Protein AF-0000000077140776 (afdb_homodimer)

Sequence (474 aa):
MSFLYLVRHGQADRLGKNYDQLTELGWKQASLLGEYFKQQRIEFDSVYTGTLNRQKQTAEAIIERFTTDRFCIPDPLENSAWDEFDSRMWLGIAAKIRNSNEHFAKLYESYKQAWEEGKEETRLYFQELIQLVLADWVNGVWDPVEPYTFAEYVEKVSMGPKKIPGDAKSTLVVSSSTPIAIMMGLSCKMDSKEFPIFMKSILNSSLSVFRRDGKGWEPVSWNATPHLQDPDWITIVMSFLYLVRHGQADRLGKNYDQLTELGWKQASLLGEYFKQQRIEFDSVYTGTLNRQKQTAEAIIERFTTDRFCIPDPLENSAWDEFDSRMWLGIAAKIRNSNEHFAKLYESYKQAWEEGKEETRLYFQELIQLVLADWVNGVWDPVEPYTFAEYVEKVSMGPKKIPGDAKSTLVVSSSTPIAIMMGLSCKMDSKEFPIFMKSILNSSLSVFRRDGKGWEPVSWNATPHLQDPDWITIV

Foldseek 3Di:
DAKEKEWEFFQADCLDPDRLAHDPLRLVLLLLVLVVCVVVVHAFPAEEEEPTNSLVSSVVSSCVNNPDPPGDHDDYDYANLQEDDDVQQLVVLLVVCLVVPVVSVVLVVVLVVCSVVVHPCNVVSVLVNVVVSVLCQQVCVPPPTPPHGLVVSLVSNVVVVVPPDPPTRYYYYYHHLQSLLSLQCVQVVHDSSCSVVRSSQAKHRFIWMWDDDPPHIHTDGHRHSPSCPDPVSIGRD/DAKEKEWEFFQADCLDPDRLAHDPLSLVLLLLVLVVCQVVVHAWPAEEEEPTNSQQSSVVSSCVNNPDPPGDHDDYYYANLQEDDDVQQLVQLLVVCLVVPVVSVVLVVVLVVCSVVVHPCNVVSVLVNSVVSVLCQQVCVPPPTPPHGLVVSLVSNVVVVVPPDPVTRYYYYYHHQQSQLSLQCVQVVHDSSCSVVRSSQAKHRFIWMWDDDPNHIHGDGPRHSPSCPDPVSIGRD

Solvent-accessible surface area (backbone atoms only — not comparable to full-atom values): 23353 Å² total; per-residue (Å²): 123,28,34,39,42,40,24,25,25,24,34,40,22,75,86,49,97,52,47,63,30,56,32,74,63,10,44,48,45,14,27,36,42,13,43,41,35,51,61,51,66,59,70,41,74,35,32,34,19,13,72,45,49,25,16,41,51,23,46,48,32,17,42,60,51,37,46,38,101,82,41,80,60,57,72,68,41,71,41,68,32,29,34,53,81,57,63,61,31,54,53,51,46,42,52,55,43,36,74,72,29,66,66,54,33,51,45,49,52,51,26,51,51,25,51,77,66,66,40,78,59,24,56,60,40,44,55,55,50,49,50,54,43,48,52,37,40,54,69,47,70,64,60,83,42,54,90,50,38,47,68,54,46,51,52,42,32,59,49,41,68,70,67,51,60,86,82,46,46,23,32,38,32,24,23,26,47,55,35,52,17,46,52,50,28,57,41,63,69,42,62,73,76,58,24,64,58,42,40,80,45,39,33,42,39,10,40,26,32,30,33,57,52,89,95,45,45,32,60,44,28,32,45,28,52,54,52,55,70,50,56,89,72,65,47,67,108,122,28,34,40,40,39,23,24,22,23,34,39,24,74,85,47,95,53,46,62,30,54,34,72,63,10,42,48,47,15,25,37,41,12,43,40,35,47,63,50,67,59,68,39,72,35,31,32,18,12,70,46,47,24,17,43,51,22,45,48,32,19,44,60,50,36,48,43,99,82,44,79,60,56,74,67,40,72,40,64,32,28,34,52,81,57,66,59,28,54,52,53,46,41,50,54,42,37,76,75,27,66,68,53,34,52,44,50,49,48,23,54,53,25,50,75,69,65,41,77,60,24,54,58,38,43,54,52,50,46,51,55,41,49,51,38,39,53,70,47,70,62,59,80,42,54,89,49,39,47,68,53,46,52,53,43,31,60,47,41,69,70,66,52,60,84,80,43,46,21,31,37,33,22,22,26,44,54,33,51,17,45,52,52,25,55,44,60,69,42,61,75,74,57,26,62,58,42,39,79,47,37,31,40,38,10,40,23,33,30,33,56,52,88,94,44,44,32,58,41,27,31,44,27,51,55,51,55,72,48,57,87,70,63,46,66,109

Structure (mmCIF, N/CA/C/O backbone):
data_AF-0000000077140776-model_v1
#
loop_
_entity.id
_entity.type
_entity.pdbx_description
1 polymer 'Histidine phosphatase family protein'
#
loop_
_atom_site.group_PDB
_atom_site.id
_atom_site.type_symbol
_atom_site.label_atom_id
_atom_site.label_alt_id
_atom_site.label_comp_id
_atom_site.label_asym_id
_atom_site.label_entity_id
_atom_site.label_seq_id
_atom_site.pdbx_PDB_ins_code
_atom_site.Cartn_x
_atom_site.Cartn_y
_atom_site.Cartn_z
_atom_site.occupancy
_atom_site.B_iso_or_equiv
_atom_site.auth_seq_id
_atom_site.auth_comp_id
_atom_site.auth_asym_id
_atom_site.auth_atom_id
_atom_site.pdbx_PDB_model_num
ATOM 1 N N . MET A 1 1 ? 21.641 -0.524 -3.436 1 73.94 1 MET A N 1
ATOM 2 C CA . MET A 1 1 ? 20.25 -0.167 -3.613 1 73.94 1 MET A CA 1
ATOM 3 C C . MET A 1 1 ? 19.812 0.865 -2.576 1 73.94 1 MET A C 1
ATOM 5 O O . MET A 1 1 ? 20.219 0.793 -1.415 1 73.94 1 MET A O 1
ATOM 9 N N . SER A 1 2 ? 19.406 2.078 -3.014 1 91.5 2 SER A N 1
ATOM 10 C CA . SER A 1 2 ? 19.062 3.219 -2.172 1 91.5 2 SER A CA 1
ATOM 11 C C . SER A 1 2 ? 17.562 3.264 -1.897 1 91.5 2 SER A C 1
ATOM 13 O O . SER A 1 2 ? 16.75 3.121 -2.814 1 91.5 2 SER A O 1
ATOM 15 N N . PHE A 1 3 ? 17.281 3.357 -0.6 1 96.19 3 PHE A N 1
ATOM 16 C CA . PHE A 1 3 ? 15.891 3.414 -0.184 1 96.19 3 PHE A CA 1
ATOM 17 C C . PHE A 1 3 ? 15.562 4.773 0.424 1 96.19 3 PHE A C 1
ATOM 19 O O . PHE A 1 3 ? 16.391 5.371 1.108 1 96.19 3 PHE A O 1
ATOM 26 N N . LEU A 1 4 ? 14.438 5.199 0.143 1 97.31 4 LEU A N 1
ATOM 27 C CA . LEU A 1 4 ? 13.859 6.398 0.741 1 97.31 4 LEU A CA 1
ATOM 28 C C . LEU A 1 4 ? 12.648 6.047 1.603 1 97.31 4 LEU A C 1
ATOM 30 O O . LEU A 1 4 ? 11.641 5.543 1.094 1 97.31 4 LEU A O 1
ATOM 34 N N . TYR A 1 5 ? 12.797 6.195 2.902 1 98.06 5 TYR A N 1
ATOM 35 C CA . TYR A 1 5 ? 11.719 6.027 3.873 1 98.06 5 TYR A CA 1
ATOM 36 C C . TYR A 1 5 ? 11.039 7.359 4.172 1 98.06 5 TYR A C 1
ATOM 38 O O . TYR A 1 5 ? 11.555 8.164 4.953 1 98.06 5 TYR A O 1
ATOM 46 N N . LEU A 1 6 ? 9.961 7.562 3.594 1 98.5 6 LEU A N 1
ATOM 47 C CA . LEU A 1 6 ? 9.211 8.812 3.682 1 98.5 6 LEU A CA 1
ATOM 48 C C . LEU A 1 6 ? 8.07 8.695 4.688 1 98.5 6 LEU A C 1
ATOM 50 O O . LEU A 1 6 ? 7.168 7.871 4.512 1 98.5 6 LEU A O 1
ATOM 54 N N . VAL A 1 7 ? 8.094 9.531 5.711 1 98.75 7 VAL A N 1
ATOM 55 C CA . VAL A 1 7 ? 7.18 9.461 6.844 1 98.75 7 VAL A CA 1
ATOM 56 C C . VAL A 1 7 ? 6.355 10.742 6.93 1 98.75 7 VAL A C 1
ATOM 58 O O . VAL A 1 7 ? 6.902 11.844 6.84 1 98.75 7 VAL A O 1
ATOM 61 N N . ARG A 1 8 ? 5.102 10.617 7.059 1 98.62 8 ARG A N 1
ATOM 62 C CA . ARG A 1 8 ? 4.316 11.789 7.434 1 98.62 8 ARG A CA 1
ATOM 63 C C . ARG A 1 8 ? 4.48 12.102 8.914 1 98.62 8 ARG A C 1
ATOM 65 O O . ARG A 1 8 ? 4.629 11.195 9.734 1 98.62 8 ARG A O 1
ATOM 72 N N . HIS A 1 9 ? 4.348 13.328 9.242 1 98.25 9 HIS A N 1
ATOM 73 C CA . HIS A 1 9 ? 4.445 13.703 10.648 1 98.25 9 HIS A CA 1
ATOM 74 C C . HIS A 1 9 ? 3.324 13.07 11.469 1 98.25 9 HIS A C 1
ATOM 76 O O . HIS A 1 9 ? 2.309 12.648 10.914 1 98.25 9 HIS A O 1
ATOM 82 N N . GLY A 1 10 ? 3.553 12.891 12.797 1 97.56 10 GLY A N 1
ATOM 83 C CA . GLY A 1 10 ? 2.523 12.422 13.711 1 97.56 10 GLY A CA 1
ATOM 84 C C . GLY A 1 10 ? 1.352 13.375 13.828 1 97.56 10 GLY A C 1
ATOM 85 O O . GLY A 1 10 ? 1.361 14.453 13.234 1 97.56 10 GLY A O 1
ATOM 86 N N . GLN A 1 11 ? 0.364 13.023 14.602 1 94.56 11 GLN A N 1
ATOM 87 C CA . GLN A 1 11 ? -0.813 13.859 14.789 1 94.56 11 GLN A CA 1
ATOM 88 C C . GLN A 1 11 ? -0.427 15.234 15.328 1 94.56 11 GLN A C 1
ATOM 90 O O . GLN A 1 11 ? 0.308 15.344 16.312 1 94.56 11 GLN A O 1
ATOM 95 N N . ALA A 1 12 ? -0.833 16.203 14.602 1 92 12 ALA A N 1
ATOM 96 C CA . ALA A 1 12 ? -0.579 17.594 14.984 1 92 12 ALA A CA 1
ATOM 97 C C . ALA A 1 12 ? -1.783 18.188 15.711 1 92 12 ALA A C 1
ATOM 99 O O . ALA A 1 12 ? -2.896 17.672 15.609 1 92 12 ALA A O 1
ATOM 100 N N . ASP A 1 13 ? -1.51 19.062 16.406 1 82 13 ASP A N 1
ATOM 101 C CA . ASP A 1 13 ? -2.518 19.719 17.234 1 82 13 ASP A CA 1
ATOM 102 C C . ASP A 1 13 ? -3.438 20.594 16.391 1 82 13 ASP A C 1
ATOM 104 O O . ASP A 1 13 ? -3.26 21.812 16.312 1 82 13 ASP A O 1
ATOM 108 N N . ARG A 1 14 ? -4.316 20.125 15.656 1 67.5 14 ARG A N 1
ATOM 109 C CA . ARG A 1 14 ? -5.215 20.844 14.766 1 67.5 14 ARG A CA 1
ATOM 110 C C . ARG A 1 14 ? -6.062 21.859 15.531 1 67.5 14 ARG A C 1
ATOM 112 O O . ARG A 1 14 ? -6.48 22.875 14.977 1 67.5 14 ARG A O 1
ATOM 119 N N . LEU A 1 15 ? -6.547 21.422 16.656 1 56.38 15 LEU A N 1
ATOM 120 C CA . LEU A 1 15 ? -7.48 22.234 17.422 1 56.38 15 LEU A CA 1
ATOM 121 C C . LEU A 1 15 ? -6.73 23.188 18.344 1 56.38 15 LEU A C 1
ATOM 123 O O . LEU A 1 15 ? -7.344 24.047 18.969 1 56.38 15 LEU A O 1
ATOM 127 N N . GLY A 1 16 ? -5.41 22.875 18.5 1 56.25 16 GLY A N 1
ATOM 128 C CA . GLY A 1 16 ? -4.711 23.656 19.5 1 56.25 16 GLY A CA 1
ATOM 129 C C . GLY A 1 16 ? -4.324 25.047 19.016 1 56.25 16 GLY A C 1
ATOM 130 O O . GLY A 1 16 ? -4.762 25.469 17.938 1 56.25 16 GLY A O 1
ATOM 131 N N . LYS A 1 17 ? -3.797 25.844 19.891 1 58.44 17 LYS A N 1
ATOM 132 C CA . LYS A 1 17 ? -3.352 27.219 19.656 1 58.44 17 LYS A CA 1
ATOM 133 C C . LYS A 1 17 ? -2.297 27.266 18.562 1 58.44 17 LYS A C 1
ATOM 135 O O . LYS A 1 17 ? -2.182 28.266 17.859 1 58.44 17 LYS A O 1
ATOM 140 N N . ASN A 1 18 ? -1.566 26.125 18.5 1 68.25 18 ASN A N 1
ATOM 141 C CA . ASN A 1 18 ? -0.517 26.062 17.5 1 68.25 18 ASN A CA 1
ATOM 142 C C . ASN A 1 18 ? -0.544 24.75 16.719 1 68.25 18 ASN A C 1
ATOM 144 O O . ASN A 1 18 ? -0.073 23.719 17.219 1 68.25 18 ASN A O 1
ATOM 148 N N . TYR A 1 19 ? -1.032 24.781 15.539 1 76.25 19 TYR A N 1
ATOM 149 C CA . TYR A 1 19 ? -1.27 23.609 14.703 1 76.25 19 TYR A CA 1
ATOM 150 C C . TYR A 1 19 ? 0.042 22.938 14.344 1 76.25 19 TYR A C 1
ATOM 152 O O . TYR A 1 19 ? 0.094 21.703 14.211 1 76.25 19 TYR A O 1
ATOM 160 N N . ASP A 1 20 ? 1.11 23.625 14.383 1 90.38 20 ASP A N 1
ATOM 161 C CA . ASP A 1 20 ? 2.373 23.062 13.914 1 90.38 20 ASP A CA 1
ATOM 162 C C . ASP A 1 20 ? 3.162 22.469 15.078 1 90.38 20 ASP A C 1
ATOM 164 O O . ASP A 1 20 ? 4.344 22.766 15.25 1 90.38 20 ASP A O 1
ATOM 168 N N . GLN A 1 21 ? 2.457 21.75 15.992 1 93.69 21 GLN A N 1
ATOM 169 C CA . GLN A 1 21 ? 3.016 20.969 17.094 1 93.69 21 GLN A CA 1
ATOM 170 C C . GLN A 1 21 ? 2.342 19.609 17.188 1 93.69 21 GLN A C 1
ATOM 172 O O . GLN A 1 21 ? 1.145 19.484 16.922 1 93.69 21 GLN A O 1
ATOM 177 N N . LEU A 1 22 ? 3.102 18.656 17.609 1 95.44 22 LEU A N 1
ATOM 178 C CA . LEU A 1 22 ? 2.523 17.328 17.797 1 95.44 22 LEU A CA 1
ATOM 179 C C . LEU A 1 22 ? 1.67 17.281 19.047 1 95.44 22 LEU A C 1
ATOM 181 O O . LEU A 1 22 ? 1.987 17.938 20.047 1 95.44 22 LEU A O 1
ATOM 185 N N . THR A 1 23 ? 0.645 16.594 19.031 1 93.81 23 THR A N 1
ATOM 186 C CA . THR A 1 23 ? -0.078 16.219 20.25 1 93.81 23 THR A CA 1
ATOM 187 C C . THR A 1 23 ? 0.662 15.102 20.984 1 93.81 23 THR A C 1
ATOM 189 O O . THR A 1 23 ? 1.67 14.586 20.5 1 93.81 23 THR A O 1
ATOM 192 N N . GLU A 1 24 ? 0.152 14.828 22.156 1 95.56 24 GLU A N 1
ATOM 193 C CA . GLU A 1 24 ? 0.741 13.719 22.891 1 95.56 24 GLU A CA 1
ATOM 194 C C . GLU A 1 24 ? 0.664 12.422 22.094 1 95.56 24 GLU A C 1
ATOM 196 O O . GLU A 1 24 ? 1.625 11.648 22.062 1 95.56 24 GLU A O 1
ATOM 201 N N . LEU A 1 25 ? -0.404 12.273 21.453 1 96.38 25 LEU A N 1
ATOM 202 C CA . LEU A 1 25 ? -0.555 11.086 20.609 1 96.38 25 LEU A CA 1
ATOM 203 C C . LEU A 1 25 ? 0.408 11.133 19.438 1 96.38 25 LEU A C 1
ATOM 205 O O . LEU A 1 25 ? 0.957 10.102 19.031 1 96.38 25 LEU A O 1
ATOM 209 N N . GLY A 1 26 ? 0.58 12.289 18.812 1 97.31 26 GLY A N 1
ATOM 210 C CA . GLY A 1 26 ? 1.539 12.445 17.734 1 97.31 26 GLY A CA 1
ATOM 211 C C . GLY A 1 26 ? 2.949 12.047 18.125 1 97.31 26 GLY A C 1
ATOM 212 O O . GLY A 1 26 ? 3.65 11.383 17.359 1 97.31 26 GLY A O 1
ATOM 213 N N . TRP A 1 27 ? 3.328 12.445 19.297 1 97.5 27 TRP A N 1
ATOM 214 C CA . TRP A 1 27 ? 4.641 12.07 19.812 1 97.5 27 TRP A CA 1
ATOM 215 C C . TRP A 1 27 ? 4.73 10.562 20.016 1 97.5 27 TRP A C 1
ATOM 217 O O . TRP A 1 27 ? 5.738 9.938 19.688 1 97.5 27 TRP A O 1
ATOM 227 N N . LYS A 1 28 ? 3.682 10.062 20.531 1 97.88 28 LYS A N 1
ATOM 228 C CA . LYS A 1 28 ? 3.637 8.625 20.75 1 97.88 28 LYS A CA 1
ATOM 229 C C . LYS A 1 28 ? 3.723 7.859 19.438 1 97.88 28 LYS A C 1
ATOM 231 O O . LYS A 1 28 ? 4.473 6.887 19.312 1 97.88 28 LYS A O 1
ATOM 236 N N . GLN A 1 29 ? 2.963 8.25 18.469 1 98.19 29 GLN A N 1
ATOM 237 C CA . GLN A 1 29 ? 3.008 7.645 17.141 1 98.19 29 GLN A CA 1
ATOM 238 C C . GLN A 1 29 ? 4.434 7.613 16.594 1 98.19 29 GLN A C 1
ATOM 240 O O . GLN A 1 29 ? 4.898 6.578 16.125 1 98.19 29 GLN A O 1
ATOM 245 N N . ALA A 1 30 ? 5.082 8.789 16.688 1 97.94 30 ALA A N 1
ATOM 246 C CA . ALA A 1 30 ? 6.438 8.93 16.156 1 97.94 30 ALA A CA 1
ATOM 247 C C . ALA A 1 30 ? 7.418 8.047 16.922 1 97.94 30 ALA A C 1
ATOM 249 O O . ALA A 1 30 ? 8.289 7.41 16.328 1 97.94 30 ALA A O 1
ATOM 250 N N . SER A 1 31 ? 7.289 8.031 18.188 1 97.12 31 SER A N 1
ATOM 251 C CA . SER A 1 31 ? 8.172 7.227 19.031 1 97.12 31 SER A CA 1
ATOM 252 C C . SER A 1 31 ? 8.023 5.742 18.703 1 97.12 31 SER A C 1
ATOM 254 O O . SER A 1 31 ? 9.023 5.02 18.609 1 97.12 31 SER A O 1
ATOM 256 N N . LEU A 1 32 ? 6.801 5.336 18.516 1 97.19 32 LEU A N 1
ATOM 257 C CA . LEU A 1 32 ? 6.547 3.943 18.172 1 97.19 32 LEU A CA 1
ATOM 258 C C . LEU A 1 32 ? 7.156 3.602 16.812 1 97.19 32 LEU A C 1
ATOM 260 O O . LEU A 1 32 ? 7.613 2.477 16.594 1 97.19 32 LEU A O 1
ATOM 264 N N . LEU A 1 33 ? 7.164 4.523 15.906 1 97.44 33 LEU A N 1
ATOM 265 C CA . LEU A 1 33 ? 7.781 4.285 14.602 1 97.44 33 LEU A CA 1
ATOM 266 C C . LEU A 1 33 ? 9.289 4.121 14.742 1 97.44 33 LEU A C 1
ATOM 268 O O . LEU A 1 33 ? 9.898 3.297 14.055 1 97.44 33 LEU A O 1
ATOM 272 N N . GLY A 1 34 ? 9.883 4.965 15.609 1 94.69 34 GLY A N 1
ATOM 273 C CA . GLY A 1 34 ? 11.289 4.77 15.898 1 94.69 34 GLY A CA 1
ATOM 274 C C . GLY A 1 34 ? 11.609 3.385 16.438 1 94.69 34 GLY A C 1
ATOM 275 O O . GLY A 1 34 ? 12.586 2.764 16.031 1 94.69 34 GLY A O 1
ATOM 276 N N . GLU A 1 35 ? 10.766 2.908 17.312 1 93.62 35 GLU A N 1
ATOM 277 C CA . GLU A 1 35 ? 10.93 1.565 17.859 1 93.62 35 GLU A CA 1
ATOM 278 C C . GLU A 1 35 ? 10.781 0.506 16.781 1 93.62 35 GLU A C 1
ATOM 280 O O . GLU A 1 35 ? 11.516 -0.485 16.766 1 93.62 35 GLU A O 1
ATOM 285 N N . TYR A 1 36 ? 9.859 0.76 15.945 1 95.19 36 TYR A N 1
ATOM 286 C CA . TYR A 1 36 ? 9.664 -0.16 14.828 1 95.19 36 TYR A CA 1
ATOM 287 C C . TYR A 1 36 ? 10.922 -0.247 13.969 1 95.19 36 TYR A C 1
ATOM 289 O O . TYR A 1 36 ? 11.359 -1.342 13.609 1 95.19 36 TYR A O 1
ATOM 297 N N . PHE A 1 37 ? 11.508 0.874 13.562 1 94.19 37 PHE A N 1
ATOM 298 C CA . PHE A 1 37 ? 12.719 0.88 12.75 1 94.19 37 PHE A CA 1
ATOM 299 C C . PHE A 1 37 ? 13.836 0.103 13.438 1 94.19 37 PHE A C 1
ATOM 301 O O . PHE A 1 37 ? 14.57 -0.646 12.789 1 94.19 37 PHE A O 1
ATOM 308 N N . LYS A 1 38 ? 13.922 0.31 14.711 1 90.38 38 LYS A N 1
ATOM 309 C CA . LYS A 1 38 ? 14.93 -0.412 15.477 1 90.38 38 LYS A CA 1
ATOM 310 C C . LYS A 1 38 ? 14.68 -1.917 15.438 1 90.38 38 LYS A C 1
ATOM 312 O O . LYS A 1 38 ? 15.594 -2.697 15.164 1 90.38 38 LYS A O 1
ATOM 317 N N . GLN A 1 39 ? 13.469 -2.229 15.688 1 90.56 39 GLN A N 1
ATOM 318 C CA . GLN A 1 39 ? 13.102 -3.643 15.711 1 90.56 39 GLN A CA 1
ATOM 319 C C . GLN A 1 39 ? 13.336 -4.289 14.344 1 90.56 39 GLN A C 1
ATOM 321 O O . GLN A 1 39 ? 13.719 -5.457 14.266 1 90.56 39 GLN A O 1
ATOM 326 N N . GLN A 1 40 ? 13.062 -3.557 13.336 1 92.38 40 GLN A N 1
ATOM 327 C CA . GLN A 1 40 ? 13.227 -4.062 11.977 1 92.38 40 GLN A CA 1
ATOM 328 C C . GLN A 1 40 ? 14.688 -3.984 11.531 1 92.38 40 GLN A C 1
ATOM 330 O O . GLN A 1 40 ? 15.023 -4.379 10.414 1 92.38 40 GLN A O 1
ATOM 335 N N . ARG A 1 41 ? 15.523 -3.43 12.352 1 90.56 41 ARG A N 1
ATOM 336 C CA . ARG A 1 41 ? 16.953 -3.293 12.094 1 90.56 41 ARG A CA 1
ATOM 337 C C . ARG A 1 41 ? 17.219 -2.406 10.883 1 90.56 41 ARG A C 1
ATOM 339 O O . ARG A 1 41 ? 18.094 -2.701 10.062 1 90.56 41 ARG A O 1
ATOM 346 N N . ILE A 1 42 ? 16.422 -1.422 10.719 1 90.88 42 ILE A N 1
ATOM 347 C CA . ILE A 1 42 ? 16.594 -0.445 9.648 1 90.88 42 ILE A CA 1
ATOM 348 C C . ILE A 1 42 ? 17.516 0.677 10.125 1 90.88 42 ILE A C 1
ATOM 350 O O . ILE A 1 42 ? 17.312 1.245 11.203 1 90.88 42 ILE A O 1
ATOM 354 N N . GLU A 1 43 ? 18.531 0.907 9.32 1 89.12 43 GLU A N 1
ATOM 355 C CA . GLU A 1 43 ? 19.469 1.995 9.594 1 89.12 43 GLU A CA 1
ATOM 356 C C . GLU A 1 43 ? 19.359 3.09 8.539 1 89.12 43 GLU A C 1
ATOM 358 O O . GLU A 1 43 ? 19.016 2.82 7.387 1 89.12 43 GLU A O 1
ATOM 363 N N . PHE A 1 44 ? 19.672 4.242 8.938 1 92.31 44 PHE A N 1
ATOM 364 C CA . PHE A 1 44 ? 19.594 5.383 8.031 1 92.31 44 PHE A CA 1
ATOM 365 C C . PHE A 1 44 ? 20.938 6.09 7.934 1 92.31 44 PHE A C 1
ATOM 367 O O . PHE A 1 44 ? 21.578 6.352 8.953 1 92.31 44 PHE A O 1
ATOM 374 N N . ASP A 1 45 ? 21.359 6.387 6.789 1 90.25 45 ASP A N 1
ATOM 375 C CA . ASP A 1 45 ? 22.609 7.105 6.574 1 90.25 45 ASP A CA 1
ATOM 376 C C . ASP A 1 45 ? 22.344 8.586 6.316 1 90.25 45 ASP A C 1
ATOM 378 O O . ASP A 1 45 ? 23.281 9.398 6.328 1 90.25 45 ASP A O 1
ATOM 382 N N . SER A 1 46 ? 21.156 8.859 6.086 1 92.69 46 SER A N 1
ATOM 383 C CA . SER A 1 46 ? 20.766 10.258 5.945 1 92.69 46 SER A CA 1
ATOM 384 C C . SER A 1 46 ? 19.328 10.477 6.422 1 92.69 46 SER A C 1
ATOM 386 O O . SER A 1 46 ? 18.469 9.602 6.258 1 92.69 46 SER A O 1
ATOM 388 N N . VAL A 1 47 ? 19.172 11.609 7.012 1 95.75 47 VAL A N 1
ATOM 389 C CA . VAL A 1 47 ? 17.859 11.969 7.543 1 95.75 47 VAL A CA 1
ATOM 390 C C . VAL A 1 47 ? 17.516 13.406 7.145 1 95.75 47 VAL A C 1
ATOM 392 O O . VAL A 1 47 ? 18.344 14.312 7.273 1 95.75 47 VAL A O 1
ATOM 395 N N . TYR A 1 48 ? 16.344 13.562 6.656 1 97.94 48 TYR A N 1
ATOM 396 C CA . TYR A 1 48 ? 15.828 14.883 6.316 1 97.94 48 TYR A CA 1
ATOM 397 C C . TYR A 1 48 ? 14.461 15.117 6.945 1 97.94 48 TYR A C 1
ATOM 399 O O . TYR A 1 48 ? 13.711 14.172 7.18 1 97.94 48 TYR A O 1
ATOM 407 N N . THR A 1 49 ? 14.156 16.359 7.219 1 98 49 THR A N 1
ATOM 408 C CA . THR A 1 49 ? 12.828 16.828 7.602 1 98 49 THR A CA 1
ATOM 409 C C . THR A 1 49 ? 12.438 18.047 6.793 1 98 49 THR A C 1
ATOM 411 O O . THR A 1 49 ? 13.297 18.766 6.266 1 98 49 THR A O 1
ATOM 414 N N . GLY A 1 50 ? 11.203 18.203 6.66 1 98.19 50 GLY A N 1
ATOM 415 C CA . GLY A 1 50 ? 10.789 19.562 6.32 1 98.19 50 GLY A CA 1
ATOM 416 C C . GLY A 1 50 ? 11.117 20.578 7.395 1 98.19 50 GLY A C 1
ATOM 417 O O . GLY A 1 50 ? 11.797 20.25 8.367 1 98.19 50 GLY A O 1
ATOM 418 N N . THR A 1 51 ? 10.609 21.812 7.168 1 98 51 THR A N 1
ATOM 419 C CA . THR A 1 51 ? 10.969 22.906 8.062 1 98 51 THR A CA 1
ATOM 420 C C . THR A 1 51 ? 9.875 23.125 9.102 1 98 51 THR A C 1
ATOM 422 O O . THR A 1 51 ? 10.047 23.938 10.023 1 98 51 THR A O 1
ATOM 425 N N . LEU A 1 52 ? 8.883 22.422 9.07 1 96.25 52 LEU A N 1
ATOM 426 C CA . LEU A 1 52 ? 7.781 22.609 10.008 1 96.25 52 LEU A CA 1
ATOM 427 C C . LEU A 1 52 ? 8.07 21.922 11.336 1 96.25 52 LEU A C 1
ATOM 429 O O . LEU A 1 52 ? 8.68 20.859 11.359 1 96.25 52 LEU A O 1
ATOM 433 N N . ASN A 1 53 ? 7.555 22.5 12.328 1 96.62 53 ASN A N 1
ATOM 434 C CA . ASN A 1 53 ? 7.832 21.969 13.656 1 96.62 53 ASN A CA 1
ATOM 435 C C . ASN A 1 53 ? 7.266 20.562 13.836 1 96.62 53 ASN A C 1
ATOM 437 O O . ASN A 1 53 ? 7.91 19.703 14.438 1 96.62 53 ASN A O 1
ATOM 441 N N . ARG A 1 54 ? 6.066 20.359 13.375 1 96.56 54 ARG A N 1
ATOM 442 C CA . ARG A 1 54 ? 5.449 19.031 13.5 1 96.56 54 ARG A CA 1
ATOM 443 C C . ARG A 1 54 ? 6.289 17.969 12.812 1 96.56 54 ARG A C 1
ATOM 445 O O . ARG A 1 54 ? 6.332 16.828 13.266 1 96.56 54 ARG A O 1
ATOM 452 N N . GLN A 1 55 ? 6.965 18.281 11.766 1 98.12 55 GLN A N 1
ATOM 453 C CA . GLN A 1 55 ? 7.859 17.359 11.078 1 98.12 55 GLN A CA 1
ATOM 454 C C . GLN A 1 55 ? 9.141 17.141 11.875 1 98.12 55 GLN A C 1
ATOM 456 O O . GLN A 1 55 ? 9.578 16 12.055 1 98.12 55 GLN A O 1
ATOM 461 N N . LYS A 1 56 ? 9.68 18.234 12.383 1 98.19 56 LYS A N 1
ATOM 462 C CA . LYS A 1 56 ? 10.914 18.141 13.164 1 98.19 56 LYS A CA 1
ATOM 463 C C . LYS A 1 56 ? 10.688 17.375 14.461 1 98.19 56 LYS A C 1
ATOM 465 O O . LYS A 1 56 ? 11.523 16.562 14.859 1 98.19 56 LYS A O 1
ATOM 470 N N . GLN A 1 57 ? 9.664 17.672 15.078 1 98 57 GLN A N 1
ATOM 471 C CA . GLN A 1 57 ? 9.328 16.969 16.312 1 98 57 GLN A CA 1
ATOM 472 C C . GLN A 1 57 ? 9.125 15.484 16.078 1 98 57 GLN A C 1
ATOM 474 O O . GLN A 1 57 ? 9.516 14.656 16.906 1 98 57 GLN A O 1
ATOM 479 N N . THR A 1 58 ? 8.516 15.172 14.961 1 98.25 58 THR A N 1
ATOM 480 C CA . THR A 1 58 ? 8.352 13.773 14.594 1 98.25 58 THR A CA 1
ATOM 481 C C . THR A 1 58 ? 9.703 13.086 14.422 1 98.25 58 THR A C 1
ATOM 483 O O . THR A 1 58 ? 9.914 11.984 14.922 1 98.25 58 THR A O 1
ATOM 486 N N . ALA A 1 59 ? 10.555 13.781 13.695 1 97.44 59 ALA A N 1
ATOM 487 C CA . ALA A 1 59 ? 11.898 13.227 13.508 1 97.44 59 ALA A CA 1
ATOM 488 C C . ALA A 1 59 ? 12.609 13.062 14.852 1 97.44 59 ALA A C 1
ATOM 490 O O . ALA A 1 59 ? 13.273 12.047 15.078 1 97.44 59 ALA A O 1
ATOM 491 N N . GLU A 1 60 ? 12.438 14.086 15.688 1 96.19 60 GLU A N 1
ATOM 492 C CA . GLU A 1 60 ? 13.062 14.031 17.016 1 96.19 60 GLU A CA 1
ATOM 493 C C . GLU A 1 60 ? 12.586 12.812 17.797 1 96.19 60 GLU A C 1
ATOM 495 O O . GLU A 1 60 ? 13.406 12.086 18.359 1 96.19 60 GLU A O 1
ATOM 500 N N . ALA A 1 61 ? 11.305 12.594 17.828 1 96.12 61 ALA A N 1
ATOM 501 C CA . ALA A 1 61 ? 10.727 11.477 18.562 1 96.12 61 ALA A CA 1
ATOM 502 C C . ALA A 1 61 ? 11.195 10.141 17.984 1 96.12 61 ALA A C 1
ATOM 504 O O . ALA A 1 61 ? 11.5 9.211 18.734 1 96.12 61 ALA A O 1
ATOM 505 N N . ILE A 1 62 ? 11.219 9.992 16.688 1 95.88 62 ILE A N 1
ATOM 506 C CA . ILE A 1 62 ? 11.695 8.781 16.031 1 95.88 62 ILE A CA 1
ATOM 507 C C . ILE A 1 62 ? 13.148 8.516 16.422 1 95.88 62 ILE A C 1
ATOM 509 O O . ILE A 1 62 ? 13.492 7.398 16.812 1 95.88 62 ILE A O 1
ATOM 513 N N . ILE A 1 63 ? 14.016 9.594 16.266 1 93.19 63 ILE A N 1
ATOM 514 C CA . ILE A 1 63 ? 15.453 9.461 16.469 1 93.19 63 ILE A CA 1
ATOM 515 C C . ILE A 1 63 ? 15.734 9.125 17.938 1 93.19 63 ILE A C 1
ATOM 517 O O . ILE A 1 63 ? 16.609 8.32 18.25 1 93.19 63 ILE A O 1
ATOM 521 N N . GLU A 1 64 ? 15.008 9.773 18.797 1 90.44 64 GLU A N 1
ATOM 522 C CA . GLU A 1 64 ? 15.203 9.539 20.234 1 90.44 64 GLU A CA 1
ATOM 523 C C . GLU A 1 64 ? 15.008 8.07 20.578 1 90.44 64 GLU A C 1
ATOM 525 O O . GLU A 1 64 ? 15.742 7.52 21.406 1 90.44 64 GLU A O 1
ATOM 530 N N . ARG A 1 65 ? 14.094 7.562 20.016 1 84.44 65 ARG A N 1
ATOM 531 C CA . ARG A 1 65 ? 13.812 6.164 20.312 1 84.44 65 ARG A CA 1
ATOM 532 C C . ARG A 1 65 ? 14.758 5.238 19.562 1 84.44 65 ARG A C 1
ATOM 534 O O . ARG A 1 65 ? 15.039 4.125 20 1 84.44 65 ARG A O 1
ATOM 541 N N . PHE A 1 66 ? 15.086 5.793 18.438 1 75.19 66 PHE A N 1
ATOM 542 C CA . PHE A 1 66 ? 15.977 5.02 17.578 1 75.19 66 PHE A CA 1
ATOM 543 C C . PHE A 1 66 ? 17.375 4.945 18.172 1 75.19 66 PHE A C 1
ATOM 545 O O . PHE A 1 66 ? 18.031 3.902 18.109 1 75.19 66 PHE A O 1
ATOM 552 N N . THR A 1 67 ? 17.875 6.273 18.453 1 67.94 67 THR A N 1
ATOM 553 C CA . THR A 1 67 ? 19.281 6.418 18.844 1 67.94 67 THR A CA 1
ATOM 554 C C . THR A 1 67 ? 19.531 5.695 20.172 1 67.94 67 THR A C 1
ATOM 556 O O . THR A 1 67 ? 18.859 5.957 21.172 1 67.94 67 THR A O 1
ATOM 559 N N . THR A 1 68 ? 19.297 4.52 20.125 1 60.59 68 THR A N 1
ATOM 560 C CA . THR A 1 68 ? 19.922 3.865 21.266 1 60.59 68 THR A CA 1
ATOM 561 C C . THR A 1 68 ? 21.406 3.639 21 1 60.59 68 THR A C 1
ATOM 563 O O . THR A 1 68 ? 21.891 3.84 19.875 1 60.59 68 THR A O 1
ATOM 566 N N . ASP A 1 69 ? 22.094 3.104 22.047 1 54.72 69 ASP A N 1
ATOM 567 C CA . ASP A 1 69 ? 23.531 2.941 22.141 1 54.72 69 ASP A CA 1
ATOM 568 C C . ASP A 1 69 ? 24.109 2.383 20.844 1 54.72 69 ASP A C 1
ATOM 570 O O . ASP A 1 69 ? 25.281 2.625 20.531 1 54.72 69 ASP A O 1
ATOM 574 N N . ARG A 1 70 ? 23.297 1.731 20.062 1 55.81 70 ARG A N 1
ATOM 575 C CA . ARG A 1 70 ? 24 0.984 19.031 1 55.81 70 ARG A CA 1
ATOM 576 C C . ARG A 1 70 ? 23.812 1.628 17.656 1 55.81 70 ARG A C 1
ATOM 578 O O . ARG A 1 70 ? 24.547 1.323 16.719 1 55.81 70 ARG A O 1
ATOM 585 N N . PHE A 1 71 ? 22.875 2.377 17.484 1 63.91 71 PHE A N 1
ATOM 586 C CA . PHE A 1 71 ? 22.656 2.861 16.125 1 63.91 71 PHE A CA 1
ATOM 587 C C . PHE A 1 71 ? 22.688 4.383 16.078 1 63.91 71 PHE A C 1
ATOM 589 O O . PHE A 1 71 ? 22.062 5.051 16.922 1 63.91 71 PHE A O 1
ATOM 596 N N . CYS A 1 72 ? 23.781 4.766 15.391 1 71.44 72 CYS A N 1
ATOM 597 C CA . CYS A 1 72 ? 23.891 6.203 15.18 1 71.44 72 CYS A CA 1
ATOM 598 C C . CYS A 1 72 ? 23.031 6.648 14 1 71.44 72 CYS A C 1
ATOM 600 O O . CYS A 1 72 ? 23 5.973 12.969 1 71.44 72 CYS A O 1
ATOM 602 N N . ILE A 1 73 ? 22.141 7.461 14.227 1 81.12 73 ILE A N 1
ATOM 603 C CA . ILE A 1 73 ? 21.344 8.094 13.18 1 81.12 73 ILE A CA 1
ATOM 604 C C . ILE A 1 73 ? 21.781 9.547 13.016 1 81.12 73 ILE A C 1
ATOM 606 O O . ILE A 1 73 ? 21.953 10.266 14 1 81.12 73 ILE A O 1
ATOM 610 N N . PRO A 1 74 ? 22.172 9.906 11.789 1 87.31 74 PRO A N 1
ATOM 611 C CA . PRO A 1 74 ? 22.609 11.289 11.578 1 87.31 74 PRO A CA 1
ATOM 612 C C . PRO A 1 74 ? 21.547 12.312 11.992 1 87.31 74 PRO A C 1
ATOM 614 O O . PRO A 1 74 ? 20.359 11.984 12.07 1 87.31 74 PRO A O 1
ATOM 617 N N . ASP A 1 75 ? 22.062 13.461 12.164 1 91.5 75 ASP A N 1
ATOM 618 C CA . ASP A 1 75 ? 21.156 14.562 12.461 1 91.5 75 ASP A CA 1
ATOM 619 C C . ASP A 1 75 ? 20.328 14.93 11.234 1 91.5 75 ASP A C 1
ATOM 621 O O . ASP A 1 75 ? 20.844 14.961 10.109 1 91.5 75 ASP A O 1
ATOM 625 N N . PRO A 1 76 ? 19.125 15.18 11.578 1 95.38 76 PRO A N 1
ATOM 626 C CA . PRO A 1 76 ? 18.266 15.547 10.453 1 95.38 76 PRO A CA 1
ATOM 627 C C . PRO A 1 76 ? 18.656 16.875 9.812 1 95.38 76 PRO A C 1
ATOM 629 O O . PRO A 1 76 ? 19.016 17.812 10.508 1 95.38 76 PRO A O 1
ATOM 632 N N . LEU A 1 77 ? 18.672 16.922 8.523 1 96.94 77 LEU A N 1
ATOM 633 C CA . LEU A 1 77 ? 18.844 18.156 7.746 1 96.94 77 LEU A CA 1
ATOM 634 C C . LEU A 1 77 ? 17.484 18.656 7.238 1 96.94 77 LEU A C 1
ATOM 636 O O . LEU A 1 77 ? 16.688 17.891 6.703 1 96.94 77 LEU A O 1
ATOM 640 N N . GLU A 1 78 ? 17.312 19.812 7.43 1 97.81 78 GLU A N 1
ATOM 641 C CA . GLU A 1 78 ? 16.062 20.406 6.973 1 97.81 78 GLU A CA 1
ATOM 642 C C . GLU A 1 78 ? 16.078 20.641 5.465 1 97.81 78 GLU A C 1
ATOM 644 O O . GLU A 1 78 ? 17.094 21.062 4.91 1 97.81 78 GLU A O 1
ATOM 649 N N . ASN A 1 79 ? 15.141 20.438 4.828 1 98.12 79 ASN A N 1
ATOM 650 C CA . ASN A 1 79 ? 14.891 20.688 3.408 1 98.12 79 ASN A CA 1
ATOM 651 C C . ASN A 1 79 ? 13.445 21.078 3.148 1 98.12 79 ASN A C 1
ATOM 653 O O . ASN A 1 79 ? 12.539 20.25 3.256 1 98.12 79 ASN A O 1
ATOM 657 N N . SER A 1 80 ? 13.141 22.312 2.707 1 97.56 80 SER A N 1
ATOM 658 C CA . SER A 1 80 ? 11.805 22.891 2.586 1 97.56 80 SER A CA 1
ATOM 659 C C . SER A 1 80 ? 11.016 22.234 1.459 1 97.56 80 SER A C 1
ATOM 661 O O . SER A 1 80 ? 9.797 22.406 1.36 1 97.56 80 SER A O 1
ATOM 663 N N . ALA A 1 81 ? 11.695 21.516 0.689 1 98 81 ALA A N 1
ATOM 664 C CA . ALA A 1 81 ? 11.016 20.781 -0.378 1 98 81 ALA A CA 1
ATOM 665 C C . ALA A 1 81 ? 10.031 19.766 0.194 1 98 81 ALA A C 1
ATOM 667 O O . ALA A 1 81 ? 9.102 19.344 -0.497 1 98 81 ALA A O 1
ATOM 668 N N . TRP A 1 82 ? 10.18 19.391 1.413 1 98.31 82 TRP A N 1
ATOM 669 C CA . TRP A 1 82 ? 9.367 18.359 2.049 1 98.31 82 TRP A CA 1
ATOM 670 C C . TRP A 1 82 ? 8.273 18.984 2.904 1 98.31 82 TRP A C 1
ATOM 672 O O . TRP A 1 82 ? 7.559 18.266 3.621 1 98.31 82 TRP A O 1
ATOM 682 N N . ASP A 1 83 ? 8.078 20.297 2.838 1 97.56 83 ASP A N 1
ATOM 683 C CA . ASP A 1 83 ? 7.047 20.984 3.604 1 97.56 83 ASP A CA 1
ATOM 684 C C . ASP A 1 83 ? 5.672 20.781 2.979 1 97.56 83 ASP A C 1
ATOM 686 O O . ASP A 1 83 ? 5.551 20.656 1.757 1 97.56 83 ASP A O 1
ATOM 690 N N . GLU A 1 84 ? 4.703 20.688 3.756 1 95.25 84 GLU A N 1
ATOM 691 C CA . GLU A 1 84 ? 3.328 20.859 3.293 1 95.25 84 GLU A CA 1
ATOM 692 C C . GLU A 1 84 ? 3.15 22.188 2.568 1 95.25 84 GLU A C 1
ATOM 694 O O . GLU A 1 84 ? 3.926 23.125 2.781 1 95.25 84 GLU A O 1
ATOM 699 N N . PHE A 1 85 ? 2.164 22.266 1.753 1 93.25 85 PHE A N 1
ATOM 700 C CA . PHE A 1 85 ? 1.913 23.531 1.072 1 93.25 85 PHE A CA 1
ATOM 701 C C . PHE A 1 85 ? 1.641 24.656 2.078 1 93.25 85 PHE A C 1
ATOM 703 O O . PHE A 1 85 ? 1.216 24.391 3.205 1 93.25 85 PHE A O 1
ATOM 710 N N . ASP A 1 86 ? 1.896 25.734 1.662 1 91.75 86 ASP A N 1
ATOM 711 C CA . ASP A 1 86 ? 1.76 26.938 2.471 1 91.75 86 ASP A CA 1
ATOM 712 C C . ASP A 1 86 ? 0.29 27.281 2.709 1 91.75 86 ASP A C 1
ATOM 714 O O . ASP A 1 86 ? -0.528 27.188 1.791 1 91.75 86 ASP A O 1
ATOM 718 N N . SER A 1 87 ? 0.029 27.594 3.916 1 88.31 87 SER A N 1
ATOM 719 C CA . SER A 1 87 ? -1.334 27.953 4.289 1 88.31 87 SER A CA 1
ATOM 720 C C . SER A 1 87 ? -1.842 29.125 3.453 1 88.31 87 SER A C 1
ATOM 722 O O . SER A 1 87 ? -3.047 29.266 3.244 1 88.31 87 SER A O 1
ATOM 724 N N . ARG A 1 88 ? -0.917 30.062 3.115 1 90.31 88 ARG A N 1
ATOM 725 C CA . ARG A 1 88 ? -1.333 31.203 2.305 1 90.31 88 ARG A CA 1
ATOM 726 C C . ARG A 1 88 ? -1.986 30.734 1.006 1 90.31 88 ARG A C 1
ATOM 728 O O . ARG A 1 88 ? -2.938 31.359 0.528 1 90.31 88 ARG A O 1
ATOM 735 N N . MET A 1 89 ? -1.378 29.688 0.513 1 90.5 89 MET A N 1
ATOM 736 C CA . MET A 1 89 ? -1.975 29.141 -0.703 1 90.5 89 MET A CA 1
ATOM 737 C C . MET A 1 89 ? -3.396 28.656 -0.44 1 90.5 89 MET A C 1
ATOM 739 O O . MET A 1 89 ? -4.324 29.016 -1.169 1 90.5 89 MET A O 1
ATOM 743 N N . TRP A 1 90 ? -3.58 27.844 0.523 1 88.56 90 TRP A N 1
ATOM 744 C CA . TRP A 1 90 ? -4.891 27.328 0.899 1 88.56 90 TRP A CA 1
ATOM 745 C C . TRP A 1 90 ? -5.879 28.469 1.139 1 88.56 90 TRP A C 1
ATOM 747 O O . TRP A 1 90 ? -6.996 28.438 0.62 1 88.56 90 TRP A O 1
ATOM 757 N N . LEU A 1 91 ? -5.5 29.375 1.916 1 90.06 91 LEU A N 1
ATOM 758 C CA . LEU A 1 91 ? -6.367 30.5 2.264 1 90.06 91 LEU A CA 1
ATOM 759 C C . LEU A 1 91 ? -6.73 31.297 1.025 1 90.06 91 LEU A C 1
ATOM 761 O O . LEU A 1 91 ? -7.867 31.766 0.892 1 90.06 91 LEU A O 1
ATOM 765 N N . GLY A 1 92 ? -5.703 31.547 0.222 1 92.44 92 GLY A N 1
ATOM 766 C CA . GLY A 1 92 ? -5.961 32.312 -0.989 1 92.44 92 GLY A CA 1
ATOM 767 C C . GLY A 1 92 ? -6.973 31.641 -1.907 1 92.44 92 GLY A C 1
ATOM 768 O O . GLY A 1 92 ? -7.902 32.281 -2.389 1 92.44 92 GLY A O 1
ATOM 769 N N . ILE A 1 93 ? -6.844 30.438 -2.055 1 93.94 93 ILE A N 1
ATOM 770 C CA . ILE A 1 93 ? -7.75 29.719 -2.936 1 93.94 93 ILE A CA 1
ATOM 771 C C . ILE A 1 93 ? -9.125 29.594 -2.279 1 93.94 93 ILE A C 1
ATOM 773 O O . ILE A 1 93 ? -10.148 29.781 -2.938 1 93.94 93 ILE A O 1
ATOM 777 N N . ALA A 1 94 ? -9.102 29.266 -1.051 1 93.81 94 ALA A N 1
ATOM 778 C CA . ALA A 1 94 ? -10.367 29.203 -0.325 1 93.81 94 ALA A CA 1
ATOM 779 C C . ALA A 1 94 ? -11.148 30.5 -0.455 1 93.81 94 ALA A C 1
ATOM 781 O O . ALA A 1 94 ? -12.375 30.484 -0.612 1 93.81 94 ALA A O 1
ATOM 782 N N . ALA A 1 95 ? -10.484 31.578 -0.355 1 93.62 95 ALA A N 1
ATOM 783 C CA . ALA A 1 95 ? -11.141 32.875 -0.473 1 93.62 95 ALA A CA 1
ATOM 784 C C . ALA A 1 95 ? -11.773 33.031 -1.85 1 93.62 95 ALA A C 1
ATOM 786 O O . ALA A 1 95 ? -12.891 33.562 -1.968 1 93.62 95 ALA A O 1
ATOM 787 N N . LYS A 1 96 ? -11.023 32.688 -2.76 1 93.44 96 LYS A N 1
ATOM 788 C CA . LYS A 1 96 ? -11.539 32.844 -4.117 1 93.44 96 LYS A CA 1
ATOM 789 C C . LYS A 1 96 ? -12.758 31.938 -4.332 1 93.44 96 LYS A C 1
ATOM 791 O O . LYS A 1 96 ? -13.758 32.375 -4.902 1 93.44 96 LYS A O 1
ATOM 796 N N . ILE A 1 97 ? -12.648 30.719 -3.828 1 93.56 97 ILE A N 1
ATOM 797 C CA . ILE A 1 97 ? -13.758 29.781 -3.961 1 93.56 97 ILE A CA 1
ATOM 798 C C . ILE A 1 97 ? -14.969 30.312 -3.189 1 93.56 97 ILE A C 1
ATOM 800 O O . ILE A 1 97 ? -16.094 30.25 -3.676 1 93.56 97 ILE A O 1
ATOM 804 N N . ARG A 1 98 ? -14.664 30.703 -2.064 1 93.44 98 ARG A N 1
ATOM 805 C CA . ARG A 1 98 ? -15.734 31.203 -1.208 1 93.44 98 ARG A CA 1
ATOM 806 C C . ARG A 1 98 ? -16.531 32.312 -1.913 1 93.44 98 ARG A C 1
ATOM 808 O O . ARG A 1 98 ? -17.75 32.406 -1.739 1 93.44 98 ARG A O 1
ATOM 815 N N . ASN A 1 99 ? -15.906 33.125 -2.625 1 91.94 99 ASN A N 1
ATOM 816 C CA . ASN A 1 99 ? -16.547 34.219 -3.311 1 91.94 99 ASN A CA 1
ATOM 817 C C . ASN A 1 99 ? -17.328 33.75 -4.535 1 91.94 99 ASN A C 1
ATOM 819 O O . ASN A 1 99 ? -18.234 34.438 -5.004 1 91.94 99 ASN A O 1
ATOM 823 N N . SER A 1 100 ? -16.984 32.719 -4.977 1 89.62 100 SER A N 1
ATOM 824 C CA . SER A 1 100 ? -17.562 32.344 -6.254 1 89.62 100 SER A CA 1
ATOM 825 C C . SER A 1 100 ? -18.484 31.125 -6.102 1 89.62 100 SER A C 1
ATOM 827 O O . SER A 1 100 ? -19.25 30.812 -7.008 1 89.62 100 SER A O 1
ATOM 829 N N . ASN A 1 101 ? -18.344 30.484 -4.953 1 90.19 101 ASN A N 1
ATOM 830 C CA . ASN A 1 101 ? -19.109 29.25 -4.719 1 90.19 101 ASN A CA 1
ATOM 831 C C . ASN A 1 101 ? -19.875 29.312 -3.404 1 90.19 101 ASN A C 1
ATOM 833 O O . ASN A 1 101 ? -19.297 29.188 -2.326 1 90.19 101 ASN A O 1
ATOM 837 N N . GLU A 1 102 ? -21.141 29.344 -3.625 1 86.81 102 GLU A N 1
ATOM 838 C CA . GLU A 1 102 ? -22 29.531 -2.455 1 86.81 102 GLU A CA 1
ATOM 839 C C . GLU A 1 102 ? -21.938 28.312 -1.534 1 86.81 102 GLU A C 1
ATOM 841 O O . GLU A 1 102 ? -21.969 28.453 -0.31 1 86.81 102 GLU A O 1
ATOM 846 N N . HIS A 1 103 ? -21.938 27.359 -2.24 1 93.94 103 HIS A N 1
ATOM 847 C CA . HIS A 1 103 ? -21.891 26.156 -1.41 1 93.94 103 HIS A CA 1
ATOM 848 C C . HIS A 1 103 ? -20.594 26.109 -0.601 1 93.94 103 HIS A C 1
ATOM 850 O O . HIS A 1 103 ? -20.625 25.812 0.597 1 93.94 103 HIS A O 1
ATOM 856 N N . PHE A 1 104 ? -19.516 26.281 -1.119 1 91.62 104 PHE A N 1
ATOM 857 C CA . PHE A 1 104 ? -18.25 26.359 -0.415 1 91.62 104 PHE A CA 1
ATOM 858 C C . PHE A 1 104 ? -18.312 27.391 0.708 1 91.62 104 PHE A C 1
ATOM 860 O O . PHE A 1 104 ? -17.812 27.141 1.811 1 91.62 104 PHE A O 1
ATOM 867 N N . ALA A 1 105 ? -18.906 28.5 0.418 1 93.81 105 ALA A N 1
ATOM 868 C CA . ALA A 1 105 ? -19.016 29.578 1.407 1 93.81 105 ALA A CA 1
ATOM 869 C C . ALA A 1 105 ? -19.781 29.109 2.643 1 93.81 105 ALA A C 1
ATOM 871 O O . ALA A 1 105 ? -19.375 29.375 3.773 1 93.81 105 ALA A O 1
ATOM 872 N N . LYS A 1 106 ? -20.734 28.438 2.354 1 91.62 106 LYS A N 1
ATOM 873 C CA . LYS A 1 106 ? -21.531 27.953 3.471 1 91.62 106 LYS A CA 1
ATOM 874 C C . LYS A 1 106 ? -20.766 26.906 4.27 1 91.62 106 LYS A C 1
ATOM 876 O O . LYS A 1 106 ? -20.797 26.906 5.504 1 91.62 106 LYS A O 1
ATOM 881 N N . LEU A 1 107 ? -20.141 26.188 3.521 1 92.31 107 LEU A N 1
ATOM 882 C CA . LEU A 1 107 ? -19.344 25.156 4.18 1 92.31 107 LEU A CA 1
ATOM 883 C C . LEU A 1 107 ? -18.234 25.781 5.016 1 92.31 107 LEU A C 1
ATOM 885 O O . LEU A 1 107 ? -17.953 25.312 6.129 1 92.31 107 LEU A O 1
ATOM 889 N N . TYR A 1 108 ? -17.641 26.672 4.527 1 91.31 108 TYR A N 1
ATOM 890 C CA . TYR A 1 108 ? -16.578 27.391 5.223 1 91.31 108 TYR A CA 1
ATOM 891 C C . TYR A 1 108 ? -17.078 28 6.52 1 91.31 108 TYR A C 1
ATOM 893 O O . TYR A 1 108 ? -16.406 27.953 7.547 1 91.31 108 TYR A O 1
ATOM 901 N N . GLU A 1 109 ? -18.188 28.625 6.441 1 89.69 109 GLU A N 1
ATOM 902 C CA . GLU A 1 109 ? -18.781 29.219 7.633 1 89.69 109 GLU A CA 1
ATOM 903 C C . GLU A 1 109 ? -19.094 28.156 8.68 1 89.69 109 GLU A C 1
ATOM 905 O O . GLU A 1 109 ? -18.891 28.375 9.875 1 89.69 109 GLU A O 1
ATOM 910 N N . SER A 1 110 ? -19.625 27.141 8.125 1 90.12 110 SER A N 1
ATOM 911 C CA . SER A 1 110 ? -19.906 26.047 9.047 1 90.12 110 SER A CA 1
ATOM 912 C C . SER A 1 110 ? -18.641 25.531 9.695 1 90.12 110 SER A C 1
ATOM 914 O O . SER A 1 110 ? -18.625 25.203 10.883 1 90.12 110 SER A O 1
ATOM 916 N N . TYR A 1 111 ? -17.641 25.469 8.938 1 88.12 111 TYR A N 1
ATOM 917 C CA . TYR A 1 111 ? -16.328 25.062 9.445 1 88.12 111 TYR A CA 1
ATOM 918 C C . TYR A 1 111 ? -15.867 26.016 10.531 1 88.12 111 TYR A C 1
ATOM 920 O O . TYR A 1 111 ? -15.453 25.578 11.609 1 88.12 111 TYR A O 1
ATOM 928 N N . LYS A 1 112 ? -15.938 27.234 10.32 1 87.69 112 LYS A N 1
ATOM 929 C CA . LYS A 1 112 ? -15.492 28.234 11.281 1 87.69 112 LYS A CA 1
ATOM 930 C C . LYS A 1 112 ? -16.281 28.125 12.586 1 87.69 112 LYS A C 1
ATOM 932 O O . LYS A 1 112 ? -15.695 28.203 13.672 1 87.69 112 LYS A O 1
ATOM 937 N N . GLN A 1 113 ? -17.453 27.953 12.398 1 88.06 113 GLN A N 1
ATOM 938 C CA . GLN A 1 113 ? -18.312 27.844 13.578 1 88.06 113 GLN A CA 1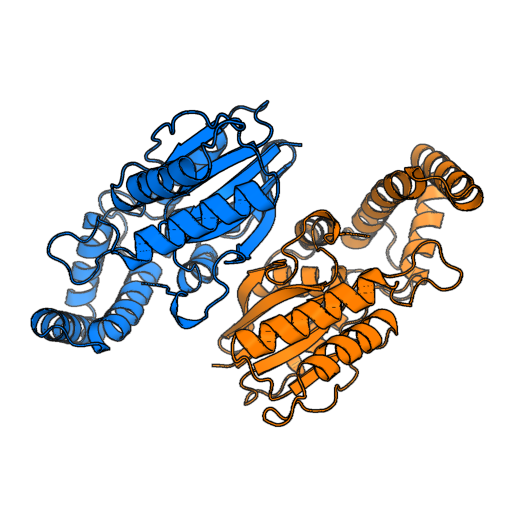
ATOM 939 C C . GLN A 1 113 ? -18 26.578 14.375 1 88.06 113 GLN A C 1
ATOM 941 O O . GLN A 1 113 ? -17.875 26.625 15.602 1 88.06 113 GLN A O 1
ATOM 946 N N . ALA A 1 114 ? -17.875 25.703 13.633 1 86.06 114 ALA A N 1
ATOM 947 C CA . ALA A 1 114 ? -17.578 24.438 14.312 1 86.06 114 ALA A CA 1
ATOM 948 C C . ALA A 1 114 ? -16.219 24.484 14.984 1 86.06 114 ALA A C 1
ATOM 950 O O . ALA A 1 114 ? -16.031 23.969 16.094 1 86.06 114 ALA A O 1
ATOM 951 N N . TRP A 1 115 ? -15.352 25.016 14.367 1 82 115 TRP A N 1
ATOM 952 C CA . TRP A 1 115 ? -14.008 25.172 14.914 1 82 115 TRP A CA 1
ATOM 953 C C . TRP A 1 115 ? -14.039 25.984 16.203 1 82 115 TRP A C 1
ATOM 955 O O . TRP A 1 115 ? -13.414 25.625 17.188 1 82 115 TRP A O 1
ATOM 965 N N . GLU A 1 116 ? -14.758 27.078 16.234 1 85.06 116 GLU A N 1
ATOM 966 C CA . GLU A 1 116 ? -14.875 27.938 17.391 1 85.06 116 GLU A CA 1
ATOM 967 C C . GLU A 1 116 ? -15.516 27.203 18.562 1 85.06 116 GLU A C 1
ATOM 969 O O . GLU A 1 116 ? -15.164 27.453 19.734 1 85.06 116 GLU A O 1
ATOM 974 N N . GLU A 1 117 ? -16.25 26.328 18.172 1 85.94 117 GLU A N 1
ATOM 975 C CA . GLU A 1 117 ? -16.984 25.641 19.234 1 85.94 117 GLU A CA 1
ATOM 976 C C . GLU A 1 117 ? -16.281 24.328 19.609 1 85.94 117 GLU A C 1
ATOM 978 O O . GLU A 1 117 ? -16.703 23.641 20.547 1 85.94 117 GLU A O 1
ATOM 983 N N . GLY A 1 118 ? -15.305 24.047 18.812 1 77.38 118 GLY A N 1
ATOM 984 C CA . GLY A 1 118 ? -14.508 22.859 19.109 1 77.38 118 GLY A CA 1
ATOM 985 C C . GLY A 1 118 ? -15.25 21.562 18.859 1 77.38 118 GLY A C 1
ATOM 986 O O . GLY A 1 118 ? -15.102 20.609 19.609 1 77.38 118 GLY A O 1
ATOM 987 N N . LYS A 1 119 ? -16.141 21.672 17.859 1 83 119 LYS A N 1
ATOM 988 C CA . LYS A 1 119 ? -16.969 20.516 17.531 1 83 119 LYS A CA 1
ATOM 989 C C . LYS A 1 119 ? -16.203 19.531 16.656 1 83 119 LYS A C 1
ATOM 991 O O . LYS A 1 119 ? -15.328 19.922 15.883 1 83 119 LYS A O 1
ATOM 996 N N . GLU A 1 120 ? -16.562 18.219 16.719 1 73.62 120 GLU A N 1
ATOM 997 C CA . GLU A 1 120 ? -15.906 17.141 15.992 1 73.62 120 GLU A CA 1
ATOM 998 C C . GLU A 1 120 ? -16.156 17.25 14.492 1 73.62 120 GLU A C 1
ATOM 1000 O O . GLU A 1 120 ? -15.328 16.828 13.68 1 73.62 120 GLU A O 1
ATOM 1005 N N . GLU A 1 121 ? -17.234 17.891 14.172 1 82.75 121 GLU A N 1
ATOM 1006 C CA . GLU A 1 121 ? -17.625 18.016 12.766 1 82.75 121 GLU A CA 1
ATOM 1007 C C . GLU A 1 121 ? -16.609 18.875 12 1 82.75 121 GLU A C 1
ATOM 1009 O O . GLU A 1 121 ? -16.625 18.906 10.773 1 82.75 121 GLU A O 1
ATOM 1014 N N . THR A 1 122 ? -15.898 19.625 12.781 1 81.75 122 THR A N 1
ATOM 1015 C CA . THR A 1 122 ? -14.898 20.5 12.164 1 81.75 122 THR A CA 1
ATOM 1016 C C . THR A 1 122 ? -14.039 19.719 11.18 1 81.75 122 THR A C 1
ATOM 1018 O O . THR A 1 122 ? -13.766 20.188 10.078 1 81.75 122 THR A O 1
ATOM 1021 N N . ARG A 1 123 ? -13.75 18.516 11.609 1 74.44 123 ARG A N 1
ATOM 1022 C CA . ARG A 1 123 ? -12.883 17.703 10.773 1 74.44 123 ARG A CA 1
ATOM 1023 C C . ARG A 1 123 ? -13.57 17.328 9.461 1 74.44 123 ARG A C 1
ATOM 1025 O O . ARG A 1 123 ? -12.953 17.375 8.391 1 74.44 123 ARG A O 1
ATOM 1032 N N . LEU A 1 124 ? -14.781 16.938 9.492 1 80.88 124 LEU A N 1
ATOM 1033 C CA . LEU A 1 124 ? -15.562 16.578 8.312 1 80.88 124 LEU A CA 1
ATOM 1034 C C . LEU A 1 124 ? -15.641 17.75 7.336 1 80.88 124 LEU A C 1
ATOM 1036 O O . LEU A 1 124 ? -15.469 17.578 6.129 1 80.88 124 LEU A O 1
ATOM 1040 N N . TYR A 1 125 ? -15.914 18.984 7.98 1 85.31 125 TYR A N 1
ATOM 1041 C CA . TYR A 1 125 ? -15.992 20.172 7.137 1 85.31 125 TYR A CA 1
ATOM 1042 C C . TYR A 1 125 ? -14.656 20.453 6.465 1 85.31 125 TYR A C 1
ATOM 1044 O O . TYR A 1 125 ? -14.609 20.766 5.273 1 85.31 125 TYR A O 1
ATOM 1052 N N . PHE A 1 126 ? -13.766 20.281 7.227 1 81.31 126 PHE A N 1
ATOM 1053 C CA . PHE A 1 126 ? -12.445 20.609 6.691 1 81.31 126 PHE A CA 1
ATOM 1054 C C . PHE A 1 126 ? -12.07 19.656 5.57 1 81.31 126 PHE A C 1
ATOM 1056 O O . PHE A 1 126 ? -11.523 20.062 4.547 1 81.31 126 PHE A O 1
ATOM 1063 N N . GLN A 1 127 ? -12.32 18.391 5.727 1 79.12 127 GLN A N 1
ATOM 1064 C CA . GLN A 1 127 ? -12.016 17.391 4.711 1 79.12 127 GLN A CA 1
ATOM 1065 C C . GLN A 1 127 ? -12.703 17.719 3.387 1 79.12 127 GLN A C 1
ATOM 1067 O O . GLN A 1 127 ? -12.102 17.594 2.318 1 79.12 127 GLN A O 1
ATOM 1072 N N . GLU A 1 128 ? -13.93 18.141 3.459 1 85.75 128 GLU A N 1
ATOM 1073 C CA . GLU A 1 128 ? -14.641 18.531 2.246 1 85.75 128 GLU A CA 1
ATOM 1074 C C . GLU A 1 128 ? -14.047 19.781 1.631 1 85.75 128 GLU A C 1
ATOM 1076 O O . GLU A 1 128 ? -13.883 19.875 0.412 1 85.75 128 GLU A O 1
ATOM 1081 N N . LEU A 1 129 ? -13.789 20.75 2.516 1 89.06 129 LEU A N 1
ATOM 1082 C CA . LEU A 1 129 ? -13.25 22.031 2.037 1 89.06 129 LEU A CA 1
ATOM 1083 C C . LEU A 1 129 ? -11.898 21.828 1.364 1 89.06 129 LEU A C 1
ATOM 1085 O O . LEU A 1 129 ? -11.656 22.344 0.271 1 89.06 129 LEU A O 1
ATOM 1089 N N . ILE A 1 130 ? -11.172 21.062 2.078 1 85.5 130 ILE A N 1
ATOM 1090 C CA . ILE A 1 130 ? -9.812 20.922 1.572 1 85.5 130 ILE A CA 1
ATOM 1091 C C . ILE A 1 130 ? -9.828 20.156 0.25 1 85.5 130 ILE A C 1
ATOM 1093 O O . ILE A 1 130 ? -9.016 20.438 -0.64 1 85.5 130 ILE A O 1
ATOM 1097 N N . GLN A 1 131 ? -10.648 19.281 0.104 1 84.62 131 GLN A N 1
ATOM 1098 C CA . GLN A 1 131 ? -10.781 18.562 -1.158 1 84.62 131 GLN A CA 1
ATOM 1099 C C . GLN A 1 131 ? -11.125 19.516 -2.301 1 84.62 131 GLN A C 1
ATOM 1101 O O . GLN A 1 131 ? -10.578 19.391 -3.398 1 84.62 131 GLN A O 1
ATOM 1106 N N . LEU A 1 132 ? -12.016 20.406 -2.082 1 90.75 132 LEU A N 1
ATOM 1107 C CA . LEU A 1 132 ? -12.398 21.391 -3.104 1 90.75 132 LEU A CA 1
ATOM 1108 C C . LEU A 1 132 ? -11.234 22.312 -3.434 1 90.75 132 LEU A C 1
ATOM 1110 O O . LEU A 1 132 ? -10.984 22.609 -4.605 1 90.75 132 LEU A O 1
ATOM 1114 N N . VAL A 1 133 ? -10.625 22.734 -2.41 1 92.88 133 VAL A N 1
ATOM 1115 C CA . VAL A 1 133 ? -9.516 23.656 -2.607 1 92.88 133 VAL A CA 1
ATOM 1116 C C . VAL A 1 133 ? -8.383 22.969 -3.369 1 92.88 133 VAL A C 1
ATOM 1118 O O . VAL A 1 133 ? -7.848 23.531 -4.328 1 92.88 133 VAL A O 1
ATOM 1121 N N . LEU A 1 134 ? -8.133 21.828 -2.957 1 90.94 134 LEU A N 1
ATOM 1122 C CA . LEU A 1 134 ? -7.047 21.094 -3.607 1 90.94 134 LEU A CA 1
ATOM 1123 C C . LEU A 1 134 ? -7.398 20.766 -5.051 1 90.94 134 LEU A C 1
ATOM 1125 O O . LEU A 1 134 ? -6.539 20.812 -5.934 1 90.94 134 LEU A O 1
ATOM 1129 N N . ALA A 1 135 ? -8.617 20.438 -5.285 1 91.38 135 ALA A N 1
ATOM 1130 C CA . ALA A 1 135 ? -9.062 20.172 -6.652 1 91.38 135 ALA A CA 1
ATOM 1131 C C . ALA A 1 135 ? -8.828 21.391 -7.547 1 91.38 135 ALA A C 1
ATOM 1133 O O . ALA A 1 135 ? -8.305 21.266 -8.656 1 91.38 135 ALA A O 1
ATOM 1134 N N . ASP A 1 136 ? -9.203 22.562 -7.098 1 95.31 136 ASP A N 1
ATOM 1135 C CA . ASP A 1 136 ? -9 23.781 -7.871 1 95.31 136 ASP A CA 1
ATOM 1136 C C . ASP A 1 136 ? -7.512 24.062 -8.055 1 95.31 136 ASP A C 1
ATOM 1138 O O . ASP A 1 136 ? -7.094 24.531 -9.117 1 95.31 136 ASP A O 1
ATOM 1142 N N . TRP A 1 137 ? -6.852 23.812 -6.969 1 95.75 137 TRP A N 1
ATOM 1143 C CA . TRP A 1 137 ? -5.422 24.109 -7.035 1 95.75 137 TRP A CA 1
ATOM 1144 C C . TRP A 1 137 ? -4.73 23.203 -8.055 1 95.75 137 TRP A C 1
ATOM 1146 O O . TRP A 1 137 ? -4.008 23.688 -8.93 1 95.75 137 TRP A O 1
ATOM 1156 N N . VAL A 1 138 ? -4.988 22.031 -8.062 1 94.69 138 VAL A N 1
ATOM 1157 C CA . VAL A 1 138 ? -4.359 21.031 -8.914 1 94.69 138 VAL A CA 1
ATOM 1158 C C . VAL A 1 138 ? -4.73 21.297 -10.375 1 94.69 138 VAL A C 1
ATOM 1160 O O . VAL A 1 138 ? -3.904 21.109 -11.273 1 94.69 138 VAL A O 1
ATOM 1163 N N . ASN A 1 139 ? -5.902 21.75 -10.602 1 95.06 139 ASN A N 1
ATOM 1164 C CA . ASN A 1 139 ? -6.363 22 -11.969 1 95.06 139 ASN A CA 1
ATOM 1165 C C . ASN A 1 139 ? -6.047 23.422 -12.422 1 95.06 139 ASN A C 1
ATOM 1167 O O . ASN A 1 139 ? -6.402 23.812 -13.531 1 95.06 139 ASN A O 1
ATOM 1171 N N . GLY A 1 140 ? -5.375 24.203 -11.523 1 95.06 140 GLY A N 1
ATOM 1172 C CA . GLY A 1 140 ? -4.938 25.547 -11.859 1 95.06 140 GLY A CA 1
ATOM 1173 C C . GLY A 1 140 ? -6.09 26.5 -12.125 1 95.06 140 GLY A C 1
ATOM 1174 O O . GLY A 1 140 ? -5.977 27.391 -12.961 1 95.06 140 GLY A O 1
ATOM 1175 N N . VAL A 1 141 ? -7.238 26.281 -11.492 1 95.62 141 VAL A N 1
ATOM 1176 C CA . VAL A 1 141 ? -8.453 27.047 -11.75 1 95.62 141 VAL A CA 1
ATOM 1177 C C . VAL A 1 141 ? -8.195 28.531 -11.469 1 95.62 141 VAL A C 1
ATOM 1179 O O . VAL A 1 141 ? -8.711 29.391 -12.18 1 95.62 141 VAL A O 1
ATOM 1182 N N . TRP A 1 142 ? -7.441 28.797 -10.5 1 94.38 142 TRP A N 1
ATOM 1183 C CA . TRP A 1 142 ? -7.27 30.172 -10.062 1 94.38 142 TRP A CA 1
ATOM 1184 C C . TRP A 1 142 ? -5.84 30.656 -10.305 1 94.38 142 TRP A C 1
ATOM 1186 O O . TRP A 1 142 ? -5.391 31.625 -9.695 1 94.38 142 TRP A O 1
ATOM 1196 N N . ASP A 1 143 ? -5.246 29.969 -11.047 1 92.31 143 ASP A N 1
ATOM 1197 C CA . ASP A 1 143 ? -3.865 30.359 -11.305 1 92.31 143 ASP A CA 1
ATOM 1198 C C . ASP A 1 143 ? -3.801 31.734 -11.945 1 92.31 143 ASP A C 1
ATOM 1200 O O . ASP A 1 143 ? -4.652 32.094 -12.766 1 92.31 143 ASP A O 1
ATOM 1204 N N . PRO A 1 144 ? -2.664 32.469 -11.625 1 92.69 144 PRO A N 1
ATOM 1205 C CA . PRO A 1 144 ? -1.627 32.094 -10.664 1 92.69 144 PRO A CA 1
ATOM 1206 C C . PRO A 1 144 ? -2.068 32.281 -9.211 1 92.69 144 PRO A C 1
ATOM 1208 O O . PRO A 1 144 ? -2.969 33.094 -8.938 1 92.69 144 PRO A O 1
ATOM 1211 N N . VAL A 1 145 ? -1.534 31.453 -8.336 1 91.94 145 VAL A N 1
ATOM 1212 C CA . VAL A 1 145 ? -1.784 31.547 -6.902 1 91.94 145 VAL A CA 1
ATOM 1213 C C . VAL A 1 145 ? -0.459 31.672 -6.152 1 91.94 145 VAL A C 1
ATOM 1215 O O . VAL A 1 145 ? 0.582 31.234 -6.645 1 91.94 145 VAL A O 1
ATOM 1218 N N . GLU A 1 146 ? -0.569 32.5 -5.02 1 91.81 146 GLU A N 1
ATOM 1219 C CA . GLU A 1 146 ? 0.598 32.656 -4.156 1 91.81 146 GLU A CA 1
ATOM 1220 C C . GLU A 1 146 ? 0.576 31.641 -3.01 1 91.81 146 GLU A C 1
ATOM 1222 O O . GLU A 1 146 ? -0.493 31.281 -2.51 1 91.81 146 GLU A O 1
ATOM 1227 N N . PRO A 1 147 ? 1.661 31.156 -2.625 1 94.31 147 PRO A N 1
ATOM 1228 C CA . PRO A 1 147 ? 3 31.516 -3.092 1 94.31 147 PRO A CA 1
ATOM 1229 C C . PRO A 1 147 ? 3.449 30.703 -4.301 1 94.31 147 PRO A C 1
ATOM 1231 O O . PRO A 1 147 ? 4.453 31.031 -4.934 1 94.31 147 PRO A O 1
ATOM 1234 N N . TYR A 1 148 ? 2.613 29.734 -4.633 1 95.06 148 TYR A N 1
ATOM 1235 C CA . TYR A 1 148 ? 2.973 28.922 -5.789 1 95.06 148 TYR A CA 1
ATOM 1236 C C . TYR A 1 148 ? 1.753 28.219 -6.355 1 95.06 148 TYR A C 1
ATOM 1238 O O . TYR A 1 148 ? 0.829 27.875 -5.613 1 95.06 148 TYR A O 1
ATOM 1246 N N . THR A 1 149 ? 1.826 28.016 -7.672 1 96.19 149 THR A N 1
ATOM 1247 C CA . THR A 1 149 ? 0.86 27.141 -8.32 1 96.19 149 THR A CA 1
ATOM 1248 C C . THR A 1 149 ? 1.14 25.688 -7.984 1 96.19 149 THR A C 1
ATOM 1250 O O . THR A 1 149 ? 2.182 25.359 -7.406 1 96.19 149 THR A O 1
ATOM 1253 N N . PHE A 1 150 ? 0.206 24.828 -8.391 1 96.06 150 PHE A N 1
ATOM 1254 C CA . PHE A 1 150 ? 0.424 23.406 -8.086 1 96.06 150 PHE A CA 1
ATOM 1255 C C . PHE A 1 150 ? 1.626 22.875 -8.852 1 96.06 150 PHE A C 1
ATOM 1257 O O . PHE A 1 150 ? 2.434 22.125 -8.297 1 96.06 150 PHE A O 1
ATOM 1264 N N . ALA A 1 151 ? 1.786 23.297 -10.117 1 96.69 151 ALA A N 1
ATOM 1265 C CA . ALA A 1 151 ? 2.936 22.875 -10.922 1 96.69 151 ALA A CA 1
ATOM 1266 C C . ALA A 1 151 ? 4.246 23.312 -10.266 1 96.69 151 ALA A C 1
ATOM 1268 O O . ALA A 1 151 ? 5.207 22.547 -10.219 1 96.69 151 ALA A O 1
ATOM 1269 N N . GLU A 1 152 ? 4.23 24.469 -9.789 1 97.19 152 GLU A N 1
ATOM 1270 C CA . GLU A 1 152 ? 5.426 24.969 -9.117 1 97.19 152 GLU A CA 1
ATOM 1271 C C . GLU A 1 152 ? 5.691 24.219 -7.82 1 97.19 152 GLU A C 1
ATOM 1273 O O . GLU A 1 152 ? 6.848 23.984 -7.461 1 97.19 152 GLU A O 1
ATOM 1278 N N . TYR A 1 153 ? 4.617 23.969 -7.133 1 97.38 153 TYR A N 1
ATOM 1279 C CA . TYR A 1 153 ? 4.758 23.203 -5.898 1 97.38 153 TYR A CA 1
ATOM 1280 C C . TYR A 1 153 ? 5.293 21.812 -6.184 1 97.38 153 TYR A C 1
ATOM 1282 O O . TYR A 1 153 ? 6.164 21.312 -5.465 1 97.38 153 TYR A O 1
ATOM 1290 N N . VAL A 1 154 ? 4.812 21.172 -7.219 1 97.44 154 VAL A N 1
ATOM 1291 C CA . VAL A 1 154 ? 5.293 19.859 -7.621 1 97.44 154 VAL A CA 1
ATOM 1292 C C . VAL A 1 154 ? 6.777 19.938 -7.977 1 97.44 154 VAL A C 1
ATOM 1294 O O . VAL A 1 154 ? 7.555 19.047 -7.598 1 97.44 154 VAL A O 1
ATOM 1297 N N . GLU A 1 155 ? 7.168 20.953 -8.641 1 97.12 155 GLU A N 1
ATOM 1298 C CA . GLU A 1 155 ? 8.578 21.156 -8.953 1 97.12 155 GLU A CA 1
ATOM 1299 C C . GLU A 1 155 ? 9.414 21.312 -7.688 1 97.12 155 GLU A C 1
ATOM 1301 O O . GLU A 1 155 ? 10.508 20.75 -7.586 1 97.12 155 GLU A O 1
ATOM 1306 N N . LYS A 1 156 ? 8.867 22.078 -6.836 1 97.38 156 LYS A N 1
ATOM 1307 C CA . LYS A 1 156 ? 9.562 22.266 -5.566 1 97.38 156 LYS A CA 1
ATOM 1308 C C . LYS A 1 156 ? 9.75 20.938 -4.844 1 97.38 156 LYS A C 1
ATOM 1310 O O . LYS A 1 156 ? 10.859 20.609 -4.398 1 97.38 156 LYS A O 1
ATOM 1315 N N . VAL A 1 157 ? 8.727 20.234 -4.715 1 97.75 157 VAL A N 1
ATOM 1316 C CA . VAL A 1 157 ? 8.766 18.953 -4.02 1 97.75 157 VAL A CA 1
ATOM 1317 C C . VAL A 1 157 ? 9.719 18 -4.742 1 97.75 157 VAL A C 1
ATOM 1319 O O . VAL A 1 157 ? 10.453 17.234 -4.102 1 97.75 157 VAL A O 1
ATOM 1322 N N . SER A 1 158 ? 9.766 18.047 -6.094 1 96.25 158 SER A N 1
ATOM 1323 C CA . SER A 1 158 ? 10.602 17.141 -6.891 1 96.25 158 SER A CA 1
ATOM 1324 C C . SER A 1 158 ? 12.078 17.375 -6.609 1 96.25 158 SER A C 1
ATOM 1326 O O . SER A 1 158 ? 12.914 16.531 -6.91 1 96.25 158 SER A O 1
ATOM 1328 N N . MET A 1 159 ? 12.438 18.516 -6.078 1 96 159 MET A N 1
ATOM 1329 C CA . MET A 1 159 ? 13.828 18.828 -5.75 1 96 159 MET A CA 1
ATOM 1330 C C . MET A 1 159 ? 14.273 18.062 -4.504 1 96 159 MET A C 1
ATOM 1332 O O . MET A 1 159 ? 15.469 17.875 -4.277 1 96 159 MET A O 1
ATOM 1336 N N . GLY A 1 160 ? 13.32 17.641 -3.691 1 96.25 160 GLY A N 1
ATOM 1337 C CA . GLY A 1 160 ? 13.641 16.906 -2.471 1 96.25 160 GLY A CA 1
ATOM 1338 C C . GLY A 1 160 ? 14.43 15.641 -2.719 1 96.25 160 GLY A C 1
ATOM 1339 O O . GLY A 1 160 ? 15.578 15.523 -2.291 1 96.25 160 GLY A O 1
ATOM 1340 N N . PRO A 1 161 ? 13.922 14.805 -3.482 1 94.69 161 PRO A N 1
ATOM 1341 C CA . PRO A 1 161 ? 14.641 13.562 -3.752 1 94.69 161 PRO A CA 1
ATOM 1342 C C . PRO A 1 161 ? 15.945 13.789 -4.508 1 94.69 161 PRO A C 1
ATOM 1344 O O . PRO A 1 161 ? 16.875 12.984 -4.391 1 94.69 161 PRO A O 1
ATOM 1347 N N . LYS A 1 162 ? 16.016 14.773 -5.301 1 92.31 162 LYS A N 1
ATOM 1348 C CA . LYS A 1 162 ? 17.234 15.055 -6.055 1 92.31 162 LYS A CA 1
ATOM 1349 C C . LYS A 1 162 ? 18.391 15.398 -5.125 1 92.31 162 LYS A C 1
ATOM 1351 O O . LYS A 1 162 ? 19.562 15.25 -5.496 1 92.31 162 LYS A O 1
ATOM 1356 N N . LYS A 1 163 ? 18.047 15.906 -4.016 1 91.94 163 LYS A N 1
ATOM 1357 C CA . LYS A 1 163 ? 19.094 16.312 -3.076 1 91.94 163 LYS A CA 1
ATOM 1358 C C . LYS A 1 163 ? 19.594 15.133 -2.264 1 91.94 163 LYS A C 1
ATOM 1360 O O . LYS A 1 163 ? 20.578 15.25 -1.524 1 91.94 163 LYS A O 1
ATOM 1365 N N . ILE A 1 164 ? 19.016 14.055 -2.303 1 92 164 ILE A N 1
ATOM 1366 C CA . ILE A 1 164 ? 19.484 12.852 -1.62 1 92 164 ILE A CA 1
ATOM 1367 C C . ILE A 1 164 ? 20.719 12.297 -2.342 1 92 164 ILE A C 1
ATOM 1369 O O . ILE A 1 164 ? 20.656 12 -3.537 1 92 164 ILE A O 1
ATOM 1373 N N . PRO A 1 165 ? 21.766 12.148 -1.676 1 88.12 165 PRO A N 1
ATOM 1374 C CA . PRO A 1 165 ? 23 11.695 -2.318 1 88.12 165 PRO A CA 1
ATOM 1375 C C . PRO A 1 165 ? 22.828 10.336 -3.006 1 88.12 165 PRO A C 1
ATOM 1377 O O . PRO A 1 165 ? 22.125 9.469 -2.506 1 88.12 165 PRO A O 1
ATOM 1380 N N . GLY A 1 166 ? 23.406 10.25 -4.027 1 84.81 166 GLY A N 1
ATOM 1381 C CA . GLY A 1 166 ? 23.312 9.039 -4.828 1 84.81 166 GLY A CA 1
ATOM 1382 C C . GLY A 1 166 ? 23.859 7.816 -4.125 1 84.81 166 GLY A C 1
ATOM 1383 O O . GLY A 1 166 ? 23.469 6.688 -4.43 1 84.81 166 GLY A O 1
ATOM 1384 N N . ASP A 1 167 ? 24.734 7.988 -3.27 1 85.88 167 ASP A N 1
ATOM 1385 C CA . ASP A 1 167 ? 25.375 6.855 -2.609 1 85.88 167 ASP A CA 1
ATOM 1386 C C . ASP A 1 167 ? 24.688 6.539 -1.278 1 85.88 167 ASP A C 1
ATOM 1388 O O . ASP A 1 167 ? 25.109 5.629 -0.563 1 85.88 167 ASP A O 1
ATOM 1392 N N . ALA A 1 168 ? 23.703 7.402 -0.977 1 88.94 168 ALA A N 1
ATOM 1393 C CA . ALA A 1 168 ? 22.938 7.07 0.227 1 88.94 168 ALA A CA 1
ATOM 1394 C C . ALA A 1 168 ? 22.203 5.746 0.064 1 88.94 168 ALA A C 1
ATOM 1396 O O . ALA A 1 168 ? 21.547 5.508 -0.958 1 88.94 168 ALA A O 1
ATOM 1397 N N . LYS A 1 169 ? 22.406 4.859 1.062 1 91.19 169 LYS A N 1
ATOM 1398 C CA . LYS A 1 169 ? 21.766 3.549 1.004 1 91.19 169 LYS A CA 1
ATOM 1399 C C . LYS A 1 169 ? 20.344 3.611 1.548 1 91.19 169 LYS A C 1
ATOM 1401 O O . LYS A 1 169 ? 19.438 2.949 1.025 1 91.19 169 LYS A O 1
ATOM 1406 N N . SER A 1 170 ? 20.203 4.336 2.605 1 94.25 170 SER A N 1
ATOM 1407 C CA . SER A 1 170 ? 18.906 4.461 3.273 1 94.25 170 SER A CA 1
ATOM 1408 C C . SER A 1 170 ? 18.703 5.879 3.799 1 94.25 170 SER A C 1
ATOM 1410 O O . SER A 1 170 ? 19.5 6.383 4.582 1 94.25 170 SER A O 1
ATOM 1412 N N . THR A 1 171 ? 17.688 6.457 3.41 1 96.12 171 THR A N 1
ATOM 1413 C CA . THR A 1 171 ? 17.375 7.828 3.795 1 96.12 171 THR A CA 1
ATOM 1414 C C . THR A 1 171 ? 16 7.914 4.438 1 96.12 171 THR A C 1
ATOM 1416 O O . THR A 1 171 ? 15.023 7.387 3.9 1 96.12 171 THR A O 1
ATOM 1419 N N . LEU A 1 172 ? 15.969 8.555 5.605 1 97.31 172 LEU A N 1
ATOM 1420 C CA . LEU A 1 172 ? 14.711 8.859 6.277 1 97.31 172 LEU A CA 1
ATOM 1421 C C . LEU A 1 172 ? 14.297 10.305 6.02 1 97.31 172 LEU A C 1
ATOM 1423 O O . LEU A 1 172 ? 15.102 11.227 6.188 1 97.31 172 LEU A O 1
ATOM 1427 N N . VAL A 1 173 ? 13.117 10.477 5.617 1 98.5 173 VAL A N 1
ATOM 1428 C CA . VAL A 1 173 ? 12.562 11.82 5.441 1 98.5 173 VAL A CA 1
ATOM 1429 C C . VAL A 1 173 ? 11.219 11.922 6.16 1 98.5 173 VAL A C 1
ATOM 1431 O O . VAL A 1 173 ? 10.328 11.094 5.953 1 98.5 173 VAL A O 1
ATOM 1434 N N . VAL A 1 174 ? 11.094 12.891 7.008 1 98.75 174 VAL A N 1
ATOM 1435 C CA . VAL A 1 174 ? 9.812 13.227 7.621 1 98.75 174 VAL A CA 1
ATOM 1436 C C . VAL A 1 174 ? 9.18 14.406 6.895 1 98.75 174 VAL A C 1
ATOM 1438 O O . VAL A 1 174 ? 9.797 15.469 6.773 1 98.75 174 VAL A O 1
ATOM 1441 N N . SER A 1 175 ? 8.039 14.203 6.457 1 98.5 175 SER A N 1
ATOM 1442 C CA . SER A 1 175 ? 7.355 15.172 5.602 1 98.5 175 SER A CA 1
ATOM 1443 C C . SER A 1 175 ? 5.867 15.242 5.934 1 98.5 175 SER A C 1
ATOM 1445 O O . SER A 1 175 ? 5.469 15.008 7.078 1 98.5 175 SER A O 1
ATOM 1447 N N . SER A 1 176 ? 5.082 15.719 5.035 1 96.75 176 SER A N 1
ATOM 1448 C CA . SER A 1 176 ? 3.637 15.859 5.156 1 96.75 176 SER A CA 1
ATOM 1449 C C . SER A 1 176 ? 2.914 15.117 4.035 1 96.75 176 SER A C 1
ATOM 1451 O O . SER A 1 176 ? 3.553 14.547 3.148 1 96.75 176 SER A O 1
ATOM 1453 N N . SER A 1 177 ? 1.628 15.109 4.121 1 95.06 177 SER A N 1
ATOM 1454 C CA . SER A 1 177 ? 0.812 14.273 3.252 1 95.06 177 SER A CA 1
ATOM 1455 C C . SER A 1 177 ? 0.98 14.664 1.788 1 95.06 177 SER A C 1
ATOM 1457 O O . SER A 1 177 ? 1.198 13.805 0.931 1 95.06 177 SER A O 1
ATOM 1459 N N . THR A 1 178 ? 0.93 16 1.446 1 95.06 178 THR A N 1
ATOM 1460 C CA . THR A 1 178 ? 0.894 16.406 0.046 1 95.06 178 THR A CA 1
ATOM 1461 C C . THR A 1 178 ? 2.223 16.109 -0.64 1 95.06 178 THR A C 1
ATOM 1463 O O . THR A 1 178 ? 2.248 15.523 -1.728 1 95.06 178 THR A O 1
ATOM 1466 N N . PRO A 1 179 ? 3.41 16.469 0.002 1 97.69 179 PRO A N 1
ATOM 1467 C CA . PRO A 1 179 ? 4.66 16.094 -0.666 1 97.69 179 PRO A CA 1
ATOM 1468 C C . PRO A 1 179 ? 4.816 14.586 -0.82 1 97.69 179 PRO A C 1
ATOM 1470 O O . PRO A 1 179 ? 5.359 14.117 -1.823 1 97.69 179 PRO A O 1
ATOM 1473 N N . ILE A 1 180 ? 4.359 13.836 0.061 1 98.06 180 ILE A N 1
ATOM 1474 C CA . ILE A 1 180 ? 4.449 12.375 -0.02 1 98.06 180 ILE A CA 1
ATOM 1475 C C . ILE A 1 180 ? 3.574 11.867 -1.164 1 98.06 180 ILE A C 1
ATOM 1477 O O . ILE A 1 180 ? 3.988 10.992 -1.928 1 98.06 180 ILE A O 1
ATOM 1481 N N . ALA A 1 181 ? 2.365 12.445 -1.296 1 96.81 181 ALA A N 1
ATOM 1482 C CA . ALA A 1 181 ? 1.488 12.102 -2.412 1 96.81 181 ALA A CA 1
ATOM 1483 C C . ALA A 1 181 ? 2.15 12.43 -3.748 1 96.81 181 ALA A C 1
ATOM 1485 O O . ALA A 1 181 ? 2.057 11.648 -4.703 1 96.81 181 ALA A O 1
ATOM 1486 N N . ILE A 1 182 ? 2.744 13.602 -3.863 1 96.75 182 ILE A N 1
ATOM 1487 C CA . ILE A 1 182 ? 3.422 14.031 -5.082 1 96.75 182 ILE A CA 1
ATOM 1488 C C . ILE A 1 182 ? 4.562 13.07 -5.406 1 96.75 182 ILE A C 1
ATOM 1490 O O . ILE A 1 182 ? 4.742 12.672 -6.559 1 96.75 182 ILE A O 1
ATOM 1494 N N . MET A 1 183 ? 5.344 12.672 -4.367 1 97.12 183 MET A N 1
ATOM 1495 C CA . MET A 1 183 ? 6.426 11.719 -4.574 1 97.12 183 MET A CA 1
ATOM 1496 C C . MET A 1 183 ? 5.895 10.414 -5.156 1 97.12 183 MET A C 1
ATOM 1498 O O . MET A 1 183 ? 6.492 9.844 -6.074 1 97.12 183 MET A O 1
ATOM 1502 N N . MET A 1 184 ? 4.805 9.969 -4.629 1 96.75 184 MET A N 1
ATOM 1503 C CA . MET A 1 184 ? 4.195 8.75 -5.141 1 96.75 184 MET A CA 1
ATOM 1504 C C . MET A 1 184 ? 3.764 8.922 -6.594 1 96.75 184 MET A C 1
ATOM 1506 O O . MET A 1 184 ? 4.062 8.07 -7.441 1 96.75 184 MET A O 1
ATOM 1510 N N . GLY A 1 185 ? 3.02 9.969 -6.914 1 95.12 185 GLY A N 1
ATOM 1511 C CA . GLY A 1 185 ? 2.592 10.234 -8.273 1 95.12 185 GLY A CA 1
ATOM 1512 C C . GLY A 1 185 ? 3.746 10.32 -9.258 1 95.12 185 GLY A C 1
ATOM 1513 O O . GLY A 1 185 ? 3.674 9.781 -10.359 1 95.12 185 GLY A O 1
ATOM 1514 N N . LEU A 1 186 ? 4.875 11.039 -8.852 1 93.88 186 LEU A N 1
ATOM 1515 C CA . LEU A 1 186 ? 6.062 11.172 -9.688 1 93.88 186 LEU A CA 1
ATOM 1516 C C . LEU A 1 186 ? 6.703 9.805 -9.93 1 93.88 186 LEU A C 1
ATOM 1518 O O . LEU A 1 186 ? 7.09 9.492 -11.055 1 93.88 186 LEU A O 1
ATOM 1522 N N . SER A 1 187 ? 6.762 9.031 -8.922 1 94.12 187 SER A N 1
ATOM 1523 C CA . SER A 1 187 ? 7.395 7.723 -9.039 1 94.12 187 SER A CA 1
ATOM 1524 C C . SER A 1 187 ? 6.602 6.805 -9.961 1 94.12 187 SER A C 1
ATOM 1526 O O . SER A 1 187 ? 7.168 5.926 -10.609 1 94.12 187 SER A O 1
ATOM 1528 N N . CYS A 1 188 ? 5.363 7.035 -10.062 1 93.06 188 CYS A N 1
ATOM 1529 C CA . CYS A 1 188 ? 4.488 6.215 -10.898 1 93.06 188 CYS A CA 1
ATOM 1530 C C . CYS A 1 188 ? 4.289 6.855 -12.266 1 93.06 188 CYS A C 1
ATOM 1532 O O . CYS A 1 188 ? 3.52 6.348 -13.086 1 93.06 188 CYS A O 1
ATOM 1534 N N . LYS A 1 189 ? 4.941 7.992 -12.508 1 91.38 189 LYS A N 1
ATOM 1535 C CA . LYS A 1 189 ? 4.875 8.742 -13.758 1 91.38 189 LYS A CA 1
ATOM 1536 C C . LYS A 1 189 ? 3.432 9.078 -14.125 1 91.38 189 LYS A C 1
ATOM 1538 O O . LYS A 1 189 ? 3.031 8.953 -15.281 1 91.38 189 LYS A O 1
ATOM 1543 N N . MET A 1 190 ? 2.707 9.469 -13.117 1 92.31 190 MET A N 1
ATOM 1544 C CA . MET A 1 190 ? 1.312 9.875 -13.281 1 92.31 190 MET A CA 1
ATOM 1545 C C . MET A 1 190 ? 1.219 11.328 -13.734 1 92.31 190 MET A C 1
ATOM 1547 O O . MET A 1 190 ? 2.166 12.094 -13.57 1 92.31 190 MET A O 1
ATOM 1551 N N . ASP A 1 191 ? 0.086 11.641 -14.328 1 91.88 191 ASP A N 1
ATOM 1552 C CA . ASP A 1 191 ? -0.272 13.039 -14.531 1 91.88 191 ASP A CA 1
ATOM 1553 C C . ASP A 1 191 ? -0.507 13.742 -13.195 1 91.88 191 ASP A C 1
ATOM 1555 O O . ASP A 1 191 ? -1.181 13.203 -12.312 1 91.88 191 ASP A O 1
ATOM 1559 N N . SER A 1 192 ? 0.059 14.844 -13.07 1 92.94 192 SER A N 1
ATOM 1560 C CA . SER A 1 192 ? -0 15.57 -11.805 1 92.94 192 SER A CA 1
ATOM 1561 C C . SER A 1 192 ? -1.442 15.781 -11.359 1 92.94 192 SER A C 1
ATOM 1563 O O . SER A 1 192 ? -1.718 15.891 -10.156 1 92.94 192 SER A O 1
ATOM 1565 N N . LYS A 1 193 ? -2.324 15.914 -12.25 1 90 193 LYS A N 1
ATOM 1566 C CA . LYS A 1 193 ? -3.73 16.125 -11.922 1 90 193 LYS A CA 1
ATOM 1567 C C . LYS A 1 193 ? -4.305 14.953 -11.141 1 90 193 LYS A C 1
ATOM 1569 O O . LYS A 1 193 ? -5.344 15.078 -10.492 1 90 193 LYS A O 1
ATOM 1574 N N . GLU A 1 194 ? -3.627 13.805 -11.156 1 90.12 194 GLU A N 1
ATOM 1575 C CA . GLU A 1 194 ? -4.125 12.594 -10.5 1 90.12 194 GLU A CA 1
ATOM 1576 C C . GLU A 1 194 ? -3.48 12.406 -9.125 1 90.12 194 GLU A C 1
ATOM 1578 O O . GLU A 1 194 ? -3.852 11.5 -8.375 1 90.12 194 GLU A O 1
ATOM 1583 N N . PHE A 1 195 ? -2.549 13.328 -8.656 1 92.69 195 PHE A N 1
ATOM 1584 C CA . PHE A 1 195 ? -1.807 13.164 -7.414 1 92.69 195 PHE A CA 1
ATOM 1585 C C . PHE A 1 195 ? -2.748 13.18 -6.219 1 92.69 195 PHE A C 1
ATOM 1587 O O . PHE A 1 195 ? -2.514 12.484 -5.227 1 92.69 195 PHE A O 1
ATOM 1594 N N . PRO A 1 196 ? -3.93 13.898 -6.32 1 88.88 196 PRO A N 1
ATOM 1595 C CA . PRO A 1 196 ? -4.777 14.047 -5.133 1 88.88 196 PRO A CA 1
ATOM 1596 C C . PRO A 1 196 ? -5.379 12.719 -4.672 1 88.88 196 PRO A C 1
ATOM 1598 O O . PRO A 1 196 ? -5.84 12.609 -3.531 1 88.88 196 PRO A O 1
ATOM 1601 N N . ILE A 1 197 ? -5.348 11.68 -5.52 1 88.06 197 ILE A N 1
ATOM 1602 C CA . ILE A 1 197 ? -5.902 10.391 -5.133 1 88.06 197 ILE A CA 1
ATOM 1603 C C . ILE A 1 197 ? -5.121 9.82 -3.951 1 88.06 197 ILE A C 1
ATOM 1605 O O . ILE A 1 197 ? -5.652 9.023 -3.172 1 88.06 197 ILE A O 1
ATOM 1609 N N . PHE A 1 198 ? -3.85 10.242 -3.807 1 92.06 198 PHE A N 1
ATOM 1610 C CA . PHE A 1 198 ? -3.008 9.758 -2.721 1 92.06 198 PHE A CA 1
ATOM 1611 C C . PHE A 1 198 ? -3.17 10.625 -1.479 1 92.06 198 PHE A C 1
ATOM 1613 O O . PHE A 1 198 ? -2.971 10.156 -0.357 1 92.06 198 PHE A O 1
ATOM 1620 N N . MET A 1 199 ? -3.492 11.828 -1.529 1 87.56 199 MET A N 1
ATOM 1621 C CA . MET A 1 199 ? -3.457 12.805 -0.444 1 87.56 199 MET A CA 1
ATOM 1622 C C . MET A 1 199 ? -4.52 12.492 0.604 1 87.56 199 MET A C 1
ATOM 1624 O O . MET A 1 199 ? -4.301 12.695 1.799 1 87.56 199 MET A O 1
ATOM 1628 N N . LYS A 1 200 ? -5.551 11.922 0.208 1 83.56 200 LYS A N 1
ATOM 1629 C CA . LYS A 1 200 ? -6.715 11.766 1.073 1 83.56 200 LYS A CA 1
ATOM 1630 C C . LYS A 1 200 ? -6.52 10.625 2.064 1 83.56 200 LYS A C 1
ATOM 1632 O O . LYS A 1 200 ? -7.234 10.531 3.064 1 83.56 200 LYS A O 1
ATOM 1637 N N . SER A 1 201 ? -5.566 9.82 1.817 1 90.25 201 SER A N 1
ATOM 1638 C CA . SER A 1 201 ? -5.516 8.594 2.604 1 90.25 201 SER A CA 1
ATOM 1639 C C . SER A 1 201 ? -4.285 8.562 3.5 1 90.25 201 SER A C 1
ATOM 1641 O O . SER A 1 201 ? -4.156 7.684 4.355 1 90.25 201 SER A O 1
ATOM 1643 N N . ILE A 1 202 ? -3.355 9.477 3.422 1 95.5 202 ILE A N 1
ATOM 1644 C CA . ILE A 1 202 ? -2.066 9.359 4.094 1 95.5 202 ILE A CA 1
ATOM 1645 C C . ILE A 1 202 ? -2.242 9.625 5.59 1 95.5 202 ILE A C 1
ATOM 1647 O O . ILE A 1 202 ? -2.664 10.711 5.992 1 95.5 202 ILE A O 1
ATOM 1651 N N . LEU A 1 203 ? -1.959 8.664 6.449 1 96.88 203 LEU A N 1
ATOM 1652 C CA . LEU A 1 203 ? -2.158 8.672 7.895 1 96.88 203 LEU A CA 1
ATOM 1653 C C . LEU A 1 203 ? -0.996 9.367 8.602 1 96.88 203 LEU A C 1
ATOM 1655 O O . LEU A 1 203 ? 0.09 9.5 8.031 1 96.88 203 LEU A O 1
ATOM 1659 N N . ASN A 1 204 ? -1.305 9.828 9.797 1 96.38 204 ASN A N 1
ATOM 1660 C CA . ASN A 1 204 ? -0.221 10.359 10.609 1 96.38 204 ASN A CA 1
ATOM 1661 C C . ASN A 1 204 ? 0.796 9.281 10.969 1 96.38 204 ASN A C 1
ATOM 1663 O O . ASN A 1 204 ? 0.421 8.172 11.359 1 96.38 204 ASN A O 1
ATOM 1667 N N . SER A 1 205 ? 2.059 9.68 10.797 1 98.38 205 SER A N 1
ATOM 1668 C CA . SER A 1 205 ? 3.242 8.867 11.062 1 98.38 205 SER A CA 1
ATOM 1669 C C . SER A 1 205 ? 3.312 7.664 10.133 1 98.38 205 SER A C 1
ATOM 1671 O O . SER A 1 205 ? 4.051 6.715 10.391 1 98.38 205 SER A O 1
ATOM 1673 N N . SER A 1 206 ? 2.557 7.699 9.086 1 98.56 206 SER A N 1
ATOM 1674 C CA . SER A 1 206 ? 2.596 6.609 8.109 1 98.56 206 SER A CA 1
ATOM 1675 C C . SER A 1 206 ? 3.947 6.547 7.41 1 98.56 206 SER A C 1
ATOM 1677 O O . SER A 1 206 ? 4.621 7.566 7.258 1 98.56 206 SER A O 1
ATOM 1679 N N . LEU A 1 207 ? 4.266 5.398 7.008 1 98.5 207 LEU A N 1
ATOM 1680 C CA . LEU A 1 207 ? 5.535 5.105 6.359 1 98.5 207 LEU A CA 1
ATOM 1681 C C . LEU A 1 207 ? 5.324 4.699 4.902 1 98.5 207 LEU A C 1
ATOM 1683 O O . LEU A 1 207 ? 4.535 3.797 4.613 1 98.5 207 LEU A O 1
ATOM 1687 N N . SER A 1 208 ? 5.961 5.395 3.969 1 98.5 208 SER A N 1
ATOM 1688 C CA . SER A 1 208 ? 6.039 5.074 2.545 1 98.5 208 SER A CA 1
ATOM 1689 C C . SER A 1 208 ? 7.48 4.867 2.102 1 98.5 208 SER A C 1
ATOM 1691 O O . SER A 1 208 ? 8.352 5.688 2.4 1 98.5 208 SER A O 1
ATOM 1693 N N . VAL A 1 209 ? 7.719 3.834 1.397 1 98.12 209 VAL A N 1
ATOM 1694 C CA . VAL A 1 209 ? 9.086 3.471 1.043 1 98.12 209 VAL A CA 1
ATOM 1695 C C . VAL A 1 209 ? 9.234 3.449 -0.477 1 98.12 209 VAL A C 1
ATOM 1697 O O . VAL A 1 209 ? 8.375 2.932 -1.186 1 98.12 209 VAL A O 1
ATOM 1700 N N . PHE A 1 210 ? 10.289 4.039 -0.946 1 97.12 210 PHE A N 1
ATOM 1701 C CA . PHE A 1 210 ? 10.664 4.062 -2.355 1 97.12 210 PHE A CA 1
ATOM 1702 C C . PHE A 1 210 ? 12.07 3.514 -2.551 1 97.12 210 PHE A C 1
ATOM 1704 O O . PHE A 1 210 ? 12.906 3.58 -1.642 1 97.12 210 PHE A O 1
ATOM 1711 N N . ARG A 1 211 ? 12.352 2.969 -3.709 1 94.56 211 ARG A N 1
ATOM 1712 C CA . ARG A 1 211 ? 13.672 2.482 -4.082 1 94.56 211 ARG A CA 1
ATOM 1713 C C . ARG A 1 211 ? 14.211 3.229 -5.301 1 94.56 211 ARG A C 1
ATOM 1715 O O . ARG A 1 211 ? 13.469 3.48 -6.254 1 94.56 211 ARG A O 1
ATOM 1722 N N . ARG A 1 212 ? 15.453 3.592 -5.172 1 93.38 212 ARG A N 1
ATOM 1723 C CA . ARG A 1 212 ? 16.062 4.32 -6.277 1 93.38 212 ARG A CA 1
ATOM 1724 C C . ARG A 1 212 ? 16.219 3.424 -7.504 1 93.38 212 ARG A C 1
ATOM 1726 O O . ARG A 1 212 ? 16.625 2.266 -7.387 1 93.38 212 ARG A O 1
ATOM 1733 N N . ASP A 1 213 ? 15.82 3.775 -8.633 1 85.44 213 ASP A N 1
ATOM 1734 C CA . ASP A 1 213 ? 15.961 3.133 -9.93 1 85.44 213 ASP A CA 1
ATOM 1735 C C . ASP A 1 213 ? 16.5 4.117 -10.977 1 85.44 213 ASP A C 1
ATOM 1737 O O . ASP A 1 213 ? 15.727 4.855 -11.586 1 85.44 213 ASP A O 1
ATOM 1741 N N . GLY A 1 214 ? 17.797 3.967 -11.211 1 82.5 214 GLY A N 1
ATOM 1742 C CA . GLY A 1 214 ? 18.422 4.973 -12.062 1 82.5 214 GLY A CA 1
ATOM 1743 C C . GLY A 1 214 ? 18.312 6.379 -11.5 1 82.5 214 GLY A C 1
ATOM 1744 O O . GLY A 1 214 ? 18.766 6.648 -10.391 1 82.5 214 GLY A O 1
ATOM 1745 N N . LYS A 1 215 ? 17.641 7.238 -12.367 1 77.12 215 LYS A N 1
ATOM 1746 C CA . LYS A 1 215 ? 17.5 8.625 -11.938 1 77.12 215 LYS A CA 1
ATOM 1747 C C . LYS A 1 215 ? 16.172 8.852 -11.234 1 77.12 215 LYS A C 1
ATOM 1749 O O . LYS A 1 215 ? 15.898 9.938 -10.719 1 77.12 215 LYS A O 1
ATOM 1754 N N . GLY A 1 216 ? 15.5 7.883 -11.07 1 88.38 216 GLY A N 1
ATOM 1755 C CA . GLY A 1 216 ? 14.188 8.031 -10.461 1 88.38 216 GLY A CA 1
ATOM 1756 C C . GLY A 1 216 ? 13.969 7.105 -9.281 1 88.38 216 GLY A C 1
ATOM 1757 O O . GLY A 1 216 ? 14.93 6.59 -8.703 1 88.38 216 GLY A O 1
ATOM 1758 N N . TRP A 1 217 ? 12.797 7.121 -8.805 1 94.44 217 TRP A N 1
ATOM 1759 C CA . TRP A 1 217 ? 12.383 6.309 -7.664 1 94.44 217 TRP A CA 1
ATOM 1760 C C . TRP A 1 217 ? 11.172 5.449 -8.023 1 94.44 217 TRP A C 1
ATOM 1762 O O . TRP A 1 217 ? 10.305 5.879 -8.781 1 94.44 217 TRP A O 1
ATOM 1772 N N . GLU A 1 218 ? 11.172 4.23 -7.535 1 93.75 218 GLU A N 1
ATOM 1773 C CA . GLU A 1 218 ? 10.023 3.342 -7.684 1 93.75 218 GLU A CA 1
ATOM 1774 C C . GLU A 1 218 ? 9.383 3.027 -6.336 1 93.75 218 GLU A C 1
ATOM 1776 O O . GLU A 1 218 ? 10.078 2.893 -5.328 1 93.75 218 GLU A O 1
ATOM 1781 N N . PRO A 1 219 ? 8.094 2.945 -6.289 1 95.81 219 PRO A N 1
ATOM 1782 C CA . PRO A 1 219 ? 7.426 2.658 -5.016 1 95.81 219 PRO A CA 1
ATOM 1783 C C . PRO A 1 219 ? 7.656 1.227 -4.539 1 95.81 219 PRO A C 1
ATOM 1785 O O . PRO A 1 219 ? 7.656 0.294 -5.344 1 95.81 219 PRO A O 1
ATOM 1788 N N . VAL A 1 220 ? 7.898 1.038 -3.277 1 96.5 220 VAL A N 1
ATOM 1789 C CA . VAL A 1 220 ? 8.039 -0.262 -2.631 1 96.5 220 VAL A CA 1
ATOM 1790 C C . VAL A 1 220 ? 6.836 -0.527 -1.731 1 96.5 220 VAL A C 1
ATOM 1792 O O . VAL A 1 220 ? 6.238 -1.606 -1.781 1 96.5 220 VAL A O 1
ATOM 1795 N N . SER A 1 221 ? 6.492 0.398 -0.946 1 97.5 221 SER A N 1
ATOM 1796 C CA . SER A 1 221 ? 5.297 0.375 -0.11 1 97.5 221 SER A CA 1
ATOM 1797 C C . SER A 1 221 ? 4.75 1.782 0.114 1 97.5 221 SER A C 1
ATOM 1799 O O . SER A 1 221 ? 5.465 2.768 -0.076 1 97.5 221 SER A O 1
ATOM 1801 N N . TRP A 1 222 ? 3.475 1.855 0.476 1 96.62 222 TRP A N 1
ATOM 1802 C CA . TRP A 1 222 ? 2.812 3.154 0.548 1 96.62 222 TRP A CA 1
ATOM 1803 C C . TRP A 1 222 ? 1.851 3.211 1.73 1 96.62 222 TRP A C 1
ATOM 1805 O O . TRP A 1 222 ? 1.02 2.316 1.904 1 96.62 222 TRP A O 1
ATOM 1815 N N . ASN A 1 223 ? 2.006 4.285 2.605 1 98.19 223 ASN A N 1
ATOM 1816 C CA . ASN A 1 223 ? 1.061 4.699 3.635 1 98.19 223 ASN A CA 1
ATOM 1817 C C . ASN A 1 223 ? 0.773 3.572 4.621 1 98.19 223 ASN A C 1
ATOM 1819 O O . ASN A 1 223 ? -0.385 3.307 4.949 1 98.19 223 ASN A O 1
ATOM 1823 N N . ALA A 1 224 ? 1.838 2.881 5.098 1 97.81 224 ALA A N 1
ATOM 1824 C CA . ALA A 1 224 ? 1.735 1.811 6.082 1 97.81 224 ALA A CA 1
ATOM 1825 C C . ALA A 1 224 ? 1.981 2.34 7.492 1 97.81 224 ALA A C 1
ATOM 1827 O O . ALA A 1 224 ? 2.756 3.279 7.684 1 97.81 224 ALA A O 1
ATOM 1828 N N . THR A 1 225 ? 1.271 1.81 8.477 1 97.75 225 THR A N 1
ATOM 1829 C CA . THR A 1 225 ? 1.518 2.156 9.867 1 97.75 225 THR A CA 1
ATOM 1830 C C . THR A 1 225 ? 1.781 0.904 10.703 1 97.75 225 THR A C 1
ATOM 1832 O O . THR A 1 225 ? 1.084 0.647 11.68 1 97.75 225 THR A O 1
ATOM 1835 N N . PRO A 1 226 ? 2.867 0.138 10.297 1 96.44 226 PRO A N 1
ATOM 1836 C CA . PRO A 1 226 ? 3.158 -1.131 10.969 1 96.44 226 PRO A CA 1
ATOM 1837 C C . PRO A 1 226 ? 3.393 -0.964 12.469 1 96.44 226 PRO A C 1
ATOM 1839 O O . PRO A 1 226 ? 3.273 -1.931 13.227 1 96.44 226 PRO A O 1
ATOM 1842 N N . HIS A 1 227 ? 3.742 0.241 12.922 1 96.56 227 HIS A N 1
ATOM 1843 C CA . HIS A 1 227 ? 4.09 0.528 14.305 1 96.56 227 HIS A CA 1
ATOM 1844 C C . HIS A 1 227 ? 2.84 0.803 15.141 1 96.56 227 HIS A C 1
ATOM 1846 O O . HIS A 1 227 ? 2.908 0.844 16.375 1 96.56 227 HIS A O 1
ATOM 1852 N N . LEU A 1 228 ? 1.716 1.033 14.492 1 97 228 LEU A N 1
ATOM 1853 C CA . LEU A 1 228 ? 0.484 1.337 15.219 1 97 228 LEU A CA 1
ATOM 1854 C C . LEU A 1 228 ? -0.412 0.105 15.305 1 97 228 LEU A C 1
ATOM 1856 O O . LEU A 1 228 ? -1.306 -0.078 14.477 1 97 228 LEU A O 1
ATOM 1860 N N . GLN A 1 229 ? -0.251 -0.64 16.344 1 94.06 229 GLN A N 1
ATOM 1861 C CA . GLN A 1 229 ? -0.937 -1.92 16.484 1 94.06 229 GLN A CA 1
ATOM 1862 C C . GLN A 1 229 ? -2.283 -1.749 17.188 1 94.06 229 GLN A C 1
ATOM 1864 O O . GLN A 1 229 ? -3.09 -2.682 17.219 1 94.06 229 GLN A O 1
ATOM 1869 N N . ASP A 1 230 ? -2.48 -0.682 17.797 1 94.88 230 ASP A N 1
ATOM 1870 C CA . ASP A 1 230 ? -3.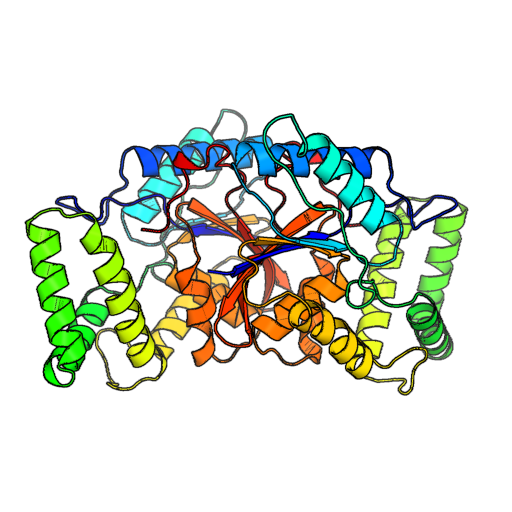773 -0.274 18.344 1 94.88 230 ASP A CA 1
ATOM 1871 C C . ASP A 1 230 ? -4.5 0.667 17.391 1 94.88 230 ASP A C 1
ATOM 1873 O O . ASP A 1 230 ? -4.012 1.763 17.094 1 94.88 230 ASP A O 1
ATOM 1877 N N . PRO A 1 231 ? -5.656 0.208 16.875 1 92.69 231 PRO A N 1
ATOM 1878 C CA . PRO A 1 231 ? -6.363 1.025 15.883 1 92.69 231 PRO A CA 1
ATOM 1879 C C . PRO A 1 231 ? -6.746 2.402 16.422 1 92.69 231 PRO A C 1
ATOM 1881 O O . PRO A 1 231 ? -6.938 3.342 15.641 1 92.69 231 PRO A O 1
ATOM 1884 N N . ASP A 1 232 ? -6.812 2.57 17.766 1 93.88 232 ASP A N 1
ATOM 1885 C CA . ASP A 1 232 ? -7.188 3.848 18.375 1 93.88 232 ASP A CA 1
ATOM 1886 C C . ASP A 1 232 ? -6.059 4.867 18.25 1 93.88 232 ASP A C 1
ATOM 1888 O O . ASP A 1 232 ? -6.266 6.062 18.469 1 93.88 232 ASP A O 1
ATOM 1892 N N . TRP A 1 233 ? -4.867 4.391 17.859 1 95.88 233 TRP A N 1
ATOM 1893 C CA . TRP A 1 233 ? -3.74 5.305 17.703 1 95.88 233 TRP A CA 1
ATOM 1894 C C . TRP A 1 233 ? -3.6 5.762 16.266 1 95.88 233 TRP A C 1
ATOM 1896 O O . TRP A 1 233 ? -2.764 6.613 15.945 1 95.88 233 TRP A O 1
ATOM 1906 N N . ILE A 1 234 ? -4.418 5.258 15.344 1 94.81 234 ILE A N 1
ATOM 1907 C CA . ILE A 1 234 ? -4.355 5.605 13.93 1 94.81 234 ILE A CA 1
ATOM 1908 C C . ILE A 1 234 ? -5.199 6.852 13.672 1 94.81 234 ILE A C 1
ATOM 1910 O O . ILE A 1 234 ? -6.387 6.891 14.008 1 94.81 234 ILE A O 1
ATOM 1914 N N . THR A 1 235 ? -4.617 7.871 13.078 1 91.06 235 THR A N 1
ATOM 1915 C CA . THR A 1 235 ? -5.32 9.117 12.797 1 91.06 235 THR A CA 1
ATOM 1916 C C . THR A 1 235 ? -4.957 9.641 11.414 1 91.06 235 THR A C 1
ATOM 1918 O O . THR A 1 235 ? -3.918 9.273 10.859 1 91.06 235 THR A O 1
ATOM 1921 N N . ILE A 1 236 ? -5.656 10.484 10.695 1 84.19 236 ILE A N 1
ATOM 1922 C CA . ILE A 1 236 ? -5.426 11.109 9.398 1 84.19 236 ILE A CA 1
ATOM 1923 C C . ILE A 1 236 ? -5.324 12.625 9.57 1 84.19 236 ILE A C 1
ATOM 1925 O O . ILE A 1 236 ? -4.672 13.305 8.773 1 84.19 236 ILE A O 1
ATOM 1929 N N . VAL A 1 237 ? -5.996 13.305 10.445 1 68.81 237 VAL A N 1
ATOM 1930 C CA . VAL A 1 237 ? -5.898 14.734 10.727 1 68.81 237 VAL A CA 1
ATOM 1931 C C . VAL A 1 237 ? -5.559 14.945 12.203 1 68.81 237 VAL A C 1
ATOM 1933 O O . VAL A 1 237 ? -5.988 14.172 13.062 1 68.81 237 VAL A O 1
ATOM 1936 N N . MET B 1 1 ? -18.688 3.33 2.715 1 75.56 1 MET B N 1
ATOM 1937 C CA . MET B 1 1 ? -17.359 3.311 2.084 1 75.56 1 MET B CA 1
ATOM 1938 C C . MET B 1 1 ? -16.812 1.889 2.004 1 75.56 1 MET B C 1
ATOM 1940 O O . MET B 1 1 ? -16.984 1.104 2.941 1 75.56 1 MET B O 1
ATOM 1944 N N . SER B 1 2 ? -16.578 1.519 0.713 1 91.12 2 SER B N 1
ATOM 1945 C CA . SER B 1 2 ? -16.172 0.14 0.447 1 91.12 2 SER B CA 1
ATOM 1946 C C . SER B 1 2 ? -14.656 0.014 0.333 1 91.12 2 SER B C 1
ATOM 1948 O O . SER B 1 2 ? -14.016 0.814 -0.348 1 91.12 2 SER B O 1
ATOM 1950 N N . PHE B 1 3 ? -14.133 -0.974 1.199 1 95.88 3 PHE B N 1
ATOM 1951 C CA . PHE B 1 3 ? -12.688 -1.201 1.189 1 95.88 3 PHE B CA 1
ATOM 1952 C C . PHE B 1 3 ? -12.367 -2.572 0.611 1 95.88 3 PHE B C 1
ATOM 1954 O O . PHE B 1 3 ? -13.102 -3.535 0.828 1 95.88 3 PHE B O 1
ATOM 1961 N N . LEU B 1 4 ? -11.359 -2.553 -0.207 1 97.38 4 LEU B N 1
ATOM 1962 C CA . LEU B 1 4 ? -10.773 -3.785 -0.727 1 97.38 4 LEU B CA 1
ATOM 1963 C C . LEU B 1 4 ? -9.414 -4.047 -0.098 1 97.38 4 LEU B C 1
ATOM 1965 O O . LEU B 1 4 ? -8.477 -3.262 -0.277 1 97.38 4 LEU B O 1
ATOM 1969 N N . TYR B 1 5 ? -9.344 -5.047 0.712 1 98.12 5 TYR B N 1
ATOM 1970 C CA . TYR B 1 5 ? -8.094 -5.512 1.306 1 98.12 5 TYR B CA 1
ATOM 1971 C C . TYR B 1 5 ? -7.469 -6.617 0.464 1 98.12 5 TYR B C 1
ATOM 1973 O O . TYR B 1 5 ? -7.883 -7.777 0.543 1 98.12 5 TYR B O 1
ATOM 1981 N N . LEU B 1 6 ? -6.52 -6.27 -0.284 1 98.56 6 LEU B N 1
ATOM 1982 C CA . LEU B 1 6 ? -5.867 -7.172 -1.227 1 98.56 6 LEU B CA 1
ATOM 1983 C C . LEU B 1 6 ? -4.555 -7.703 -0.653 1 98.56 6 LEU B C 1
ATOM 1985 O O . LEU B 1 6 ? -3.639 -6.93 -0.368 1 98.56 6 LEU B O 1
ATOM 1989 N N . VAL B 1 7 ? -4.488 -8.969 -0.528 1 98.75 7 VAL B N 1
ATOM 1990 C CA . VAL B 1 7 ? -3.371 -9.617 0.147 1 98.75 7 VAL B CA 1
ATOM 1991 C C . VAL B 1 7 ? -2.641 -10.539 -0.831 1 98.75 7 VAL B C 1
ATOM 1993 O O . VAL B 1 7 ? -3.27 -11.32 -1.545 1 98.75 7 VAL B O 1
ATOM 1996 N N . ARG B 1 8 ? -1.386 -10.453 -0.907 1 98.62 8 ARG B N 1
ATOM 1997 C CA . ARG B 1 8 ? -0.619 -11.492 -1.589 1 98.62 8 ARG B CA 1
ATOM 1998 C C . ARG B 1 8 ? -0.547 -12.758 -0.749 1 98.62 8 ARG B C 1
ATOM 2000 O O . ARG B 1 8 ? -0.491 -12.695 0.481 1 98.62 8 ARG B O 1
ATOM 2007 N N . HIS B 1 9 ? -0.419 -13.742 -1.323 1 98.25 9 HIS B N 1
ATOM 2008 C CA . HIS B 1 9 ? -0.274 -15 -0.599 1 98.25 9 HIS B CA 1
ATOM 2009 C C . HIS B 1 9 ? 1.014 -15.016 0.218 1 98.25 9 HIS B C 1
ATOM 2011 O O . HIS B 1 9 ? 1.93 -14.234 -0.04 1 98.25 9 HIS B O 1
ATOM 2017 N N . GLY B 1 10 ? 0.997 -15.883 1.173 1 97.62 10 GLY B N 1
ATOM 2018 C CA . GLY B 1 10 ? 2.205 -16.109 1.95 1 97.62 10 GLY B CA 1
ATOM 2019 C C . GLY B 1 10 ? 3.312 -16.766 1.153 1 97.62 10 GLY B C 1
ATOM 2020 O O . GLY B 1 10 ? 3.119 -17.125 -0.01 1 97.62 10 GLY B O 1
ATOM 2021 N N . GLN B 1 11 ? 4.379 -16.953 1.77 1 94.94 11 GLN B N 1
ATOM 2022 C CA . GLN B 1 11 ? 5.504 -17.609 1.1 1 94.94 11 GLN B CA 1
ATOM 2023 C C . GLN B 1 11 ? 5.125 -18.984 0.584 1 94.94 11 GLN B C 1
ATOM 2025 O O . GLN B 1 11 ? 4.582 -19.797 1.33 1 94.94 11 GLN B O 1
ATOM 2030 N N . ALA B 1 12 ? 5.402 -19.141 -0.619 1 91.94 12 ALA B N 1
ATOM 2031 C CA . ALA B 1 12 ? 5.113 -20.422 -1.271 1 91.94 12 ALA B CA 1
ATOM 2032 C C . ALA B 1 12 ? 6.375 -21.25 -1.416 1 91.94 12 ALA B C 1
ATOM 2034 O O . ALA B 1 12 ? 7.492 -20.734 -1.314 1 91.94 12 ALA B O 1
ATOM 2035 N N . ASP B 1 13 ? 6.207 -22.344 -1.51 1 82 13 ASP B N 1
ATOM 2036 C CA . ASP B 1 13 ? 7.293 -23.312 -1.575 1 82 13 ASP B CA 1
ATOM 2037 C C . ASP B 1 13 ? 7.969 -23.297 -2.945 1 82 13 ASP B C 1
ATOM 2039 O O . ASP B 1 13 ? 7.684 -24.141 -3.795 1 82 13 ASP B O 1
ATOM 2043 N N . ARG B 1 14 ? 8.688 -22.469 -3.338 1 66.06 14 ARG B N 1
ATOM 2044 C CA . ARG B 1 14 ? 9.336 -22.297 -4.633 1 66.06 14 ARG B CA 1
ATOM 2045 C C . ARG B 1 14 ? 10.219 -23.484 -4.965 1 66.06 14 ARG B C 1
ATOM 2047 O O . ARG B 1 14 ? 10.438 -23.812 -6.137 1 66.06 14 ARG B O 1
ATOM 2054 N N . LEU B 1 15 ? 10.891 -23.938 -4 1 56.09 15 LEU B N 1
ATOM 2055 C CA . LEU B 1 15 ? 11.906 -24.969 -4.195 1 56.09 15 LEU B CA 1
ATOM 2056 C C . LEU B 1 15 ? 11.297 -26.359 -4.082 1 56.09 15 LEU B C 1
ATOM 2058 O O . LEU B 1 15 ? 11.961 -27.359 -4.371 1 56.09 15 LEU B O 1
ATOM 2062 N N . GLY B 1 16 ? 10.086 -26.266 -3.562 1 54.59 16 GLY B N 1
ATOM 2063 C CA . GLY B 1 16 ? 9.531 -27.578 -3.277 1 54.59 16 GLY B CA 1
ATOM 2064 C C . GLY B 1 16 ? 8.93 -28.266 -4.496 1 54.59 16 GLY B C 1
ATOM 2065 O O . GLY B 1 16 ? 9.109 -27.781 -5.621 1 54.59 16 GLY B O 1
ATOM 2066 N N . LYS B 1 17 ? 8.594 -29.328 -4.277 1 58.06 17 LYS B N 1
ATOM 2067 C CA . LYS B 1 17 ? 8.016 -30.203 -5.285 1 58.06 17 LYS B CA 1
ATOM 2068 C C . LYS B 1 17 ? 6.777 -29.578 -5.918 1 58.06 17 LYS B C 1
ATOM 2070 O O . LYS B 1 17 ? 6.477 -29.828 -7.086 1 58.06 17 LYS B O 1
ATOM 2075 N N . ASN B 1 18 ? 6.141 -28.797 -5.02 1 70.56 18 ASN B N 1
ATOM 2076 C CA . ASN B 1 18 ? 4.918 -28.156 -5.492 1 70.56 18 ASN B CA 1
ATOM 2077 C C . ASN B 1 18 ? 4.898 -26.656 -5.148 1 70.56 18 ASN B C 1
ATOM 2079 O O . ASN B 1 18 ? 4.652 -26.297 -3.998 1 70.56 18 ASN B O 1
ATOM 2083 N N . TYR B 1 19 ? 5.121 -25.828 -5.996 1 75.69 19 TYR B N 1
ATOM 2084 C CA . TYR B 1 19 ? 5.289 -24.391 -5.812 1 75.69 19 TYR B CA 1
ATOM 2085 C C . TYR B 1 19 ? 3.992 -23.75 -5.336 1 75.69 19 TYR B C 1
ATOM 2087 O O . TYR B 1 19 ? 4.016 -22.812 -4.539 1 75.69 19 TYR B O 1
ATOM 2095 N N . ASP B 1 20 ? 2.896 -24.344 -5.582 1 89.62 20 ASP B N 1
ATOM 2096 C CA . ASP B 1 20 ? 1.616 -23.703 -5.277 1 89.62 20 ASP B CA 1
ATOM 2097 C C . ASP B 1 20 ? 1.097 -24.156 -3.912 1 89.62 20 ASP B C 1
ATOM 2099 O O . ASP B 1 20 ? -0.049 -24.594 -3.791 1 89.62 20 ASP B O 1
ATOM 2103 N N . GLN B 1 21 ? 2.047 -24.141 -2.869 1 93.38 21 GLN B N 1
ATOM 2104 C CA . GLN B 1 21 ? 1.758 -24.406 -1.461 1 93.38 21 GLN B CA 1
ATOM 2105 C C . GLN B 1 21 ? 2.539 -23.453 -0.561 1 93.38 21 GLN B C 1
ATOM 2107 O O . GLN B 1 21 ? 3.674 -23.078 -0.872 1 93.38 21 GLN B O 1
ATOM 2112 N N . LEU B 1 22 ? 1.855 -23.219 0.577 1 95.06 22 LEU B N 1
ATOM 2113 C CA . LEU B 1 22 ? 2.557 -22.344 1.514 1 95.06 22 LEU B CA 1
ATOM 2114 C C . LEU B 1 22 ? 3.627 -23.125 2.277 1 95.06 22 LEU B C 1
ATOM 2116 O O . LEU B 1 22 ? 3.447 -24.297 2.578 1 95.06 22 LEU B O 1
ATOM 2120 N N . THR B 1 23 ? 4.699 -22.578 2.488 1 93.88 23 THR B N 1
ATOM 2121 C CA . THR B 1 23 ? 5.652 -23.078 3.471 1 93.88 23 THR B CA 1
ATOM 2122 C C . THR B 1 23 ? 5.129 -22.875 4.891 1 93.88 23 THR B C 1
ATOM 2124 O O . THR B 1 23 ? 4.082 -22.25 5.086 1 93.88 23 THR B O 1
ATOM 2127 N N . GLU B 1 24 ? 5.781 -23.391 5.762 1 95.31 24 GLU B N 1
ATOM 2128 C CA . GLU B 1 24 ? 5.43 -23.156 7.16 1 95.31 24 GLU B CA 1
ATOM 2129 C C . GLU B 1 24 ? 5.449 -21.656 7.492 1 95.31 24 GLU B C 1
ATOM 2131 O O . GLU B 1 24 ? 4.559 -21.156 8.18 1 95.31 24 GLU B O 1
ATOM 2136 N N . LEU B 1 25 ? 6.391 -21.109 6.98 1 96.44 25 LEU B N 1
ATOM 2137 C CA . LEU B 1 25 ? 6.488 -19.672 7.195 1 96.44 25 LEU B CA 1
ATOM 2138 C C . LEU B 1 25 ? 5.328 -18.938 6.527 1 96.44 25 LEU B C 1
ATOM 2140 O O . LEU B 1 25 ? 4.805 -17.969 7.07 1 96.44 25 LEU B O 1
ATOM 2144 N N . GLY B 1 26 ? 5.02 -19.344 5.293 1 97.38 26 GLY B N 1
ATOM 2145 C CA . GLY B 1 26 ? 3.871 -18.781 4.602 1 97.38 26 GLY B CA 1
ATOM 2146 C C . GLY B 1 26 ? 2.59 -18.875 5.41 1 97.38 26 GLY B C 1
ATOM 2147 O O . GLY B 1 26 ? 1.812 -17.906 5.457 1 97.38 26 GLY B O 1
ATOM 2148 N N . TRP B 1 27 ? 2.404 -19.969 6.082 1 97.25 27 TRP B N 1
ATOM 2149 C CA . TRP B 1 27 ? 1.239 -20.141 6.941 1 97.25 27 TRP B CA 1
ATOM 2150 C C . TRP B 1 27 ? 1.288 -19.203 8.133 1 97.25 27 TRP B C 1
ATOM 2152 O O . TRP B 1 27 ? 0.273 -18.609 8.508 1 97.25 27 TRP B O 1
ATOM 2162 N N . LYS B 1 28 ? 2.426 -19.172 8.602 1 97.94 28 LYS B N 1
ATOM 2163 C CA . LYS B 1 28 ? 2.615 -18.297 9.758 1 97.94 28 LYS B CA 1
ATOM 2164 C C . LYS B 1 28 ? 2.354 -16.844 9.398 1 97.94 28 LYS B C 1
ATOM 2166 O O . LYS B 1 28 ? 1.667 -16.125 10.125 1 97.94 28 LYS B O 1
ATOM 2171 N N . GLN B 1 29 ? 2.889 -16.406 8.344 1 98.25 29 GLN B N 1
ATOM 2172 C CA . GLN B 1 29 ? 2.654 -15.055 7.848 1 98.25 29 GLN B CA 1
ATOM 2173 C C . GLN B 1 29 ? 1.16 -14.758 7.746 1 98.25 29 GLN B C 1
ATOM 2175 O O . GLN B 1 29 ? 0.695 -13.719 8.219 1 98.25 29 GLN B O 1
ATOM 2180 N N . ALA B 1 30 ? 0.456 -15.711 7.121 1 97.75 30 ALA B N 1
ATOM 2181 C CA . ALA B 1 30 ? -0.978 -15.547 6.895 1 97.75 30 ALA B CA 1
ATOM 2182 C C . ALA B 1 30 ? -1.743 -15.531 8.211 1 97.75 30 ALA B C 1
ATOM 2184 O O . ALA B 1 30 ? -2.662 -14.727 8.398 1 97.75 30 ALA B O 1
ATOM 2185 N N . SER B 1 31 ? -1.378 -16.375 9.055 1 97.19 31 SER B N 1
ATOM 2186 C CA . SER B 1 31 ? -2.039 -16.438 10.352 1 97.19 31 SER B CA 1
ATOM 2187 C C . SER B 1 31 ? -1.847 -15.156 11.141 1 97.19 31 SER B C 1
ATOM 2189 O O . SER B 1 31 ? -2.789 -14.648 11.758 1 97.19 31 SER B O 1
ATOM 2191 N N . LEU B 1 32 ? -0.638 -14.68 11.102 1 97.56 32 LEU B N 1
ATOM 2192 C CA . LEU B 1 32 ? -0.346 -13.422 11.781 1 97.56 32 LEU B CA 1
ATOM 2193 C C . LEU B 1 32 ? -1.166 -12.281 11.195 1 97.56 32 LEU B C 1
ATOM 2195 O O . LEU B 1 32 ? -1.565 -11.359 11.914 1 97.56 32 LEU B O 1
ATOM 2199 N N . LEU B 1 33 ? -1.392 -12.336 9.945 1 97.5 33 LEU B N 1
ATOM 2200 C CA . LEU B 1 33 ? -2.217 -11.305 9.312 1 97.5 33 LEU B CA 1
ATOM 2201 C C . LEU B 1 33 ? -3.66 -11.398 9.797 1 97.5 33 LEU B C 1
ATOM 2203 O O . LEU B 1 33 ? -4.316 -10.375 10 1 97.5 33 LEU B O 1
ATOM 2207 N N . GLY B 1 34 ? -4.141 -12.641 9.914 1 95.31 34 GLY B N 1
ATOM 2208 C CA . GLY B 1 34 ? -5.457 -12.82 10.5 1 95.31 34 GLY B CA 1
ATOM 2209 C C . GLY B 1 34 ? -5.582 -12.211 11.891 1 95.31 34 GLY B C 1
ATOM 2210 O O . GLY B 1 34 ? -6.582 -11.562 12.203 1 95.31 34 GLY B O 1
ATOM 2211 N N . GLU B 1 35 ? -4.562 -12.461 12.688 1 94.38 35 GLU B N 1
ATOM 2212 C CA . GLU B 1 35 ? -4.52 -11.898 14.031 1 94.38 35 GLU B CA 1
ATOM 2213 C C . GLU B 1 35 ? -4.512 -10.375 13.992 1 94.38 35 GLU B C 1
ATOM 2215 O O . GLU B 1 35 ? -5.16 -9.719 14.812 1 94.38 35 GLU B O 1
ATOM 2220 N N . TYR B 1 36 ? -3.773 -9.922 13.086 1 95.5 36 TYR B N 1
ATOM 2221 C CA . TYR B 1 36 ? -3.715 -8.477 12.914 1 95.5 36 TYR B CA 1
ATOM 2222 C C . TYR B 1 36 ? -5.094 -7.906 12.609 1 95.5 36 TYR B C 1
ATOM 2224 O O . TYR B 1 36 ? -5.5 -6.902 13.195 1 95.5 36 TYR B O 1
ATOM 2232 N N . PHE B 1 37 ? -5.832 -8.469 11.656 1 94.31 37 PHE B N 1
ATOM 2233 C CA . PHE B 1 37 ? -7.168 -8.008 11.297 1 94.31 37 PHE B CA 1
ATOM 2234 C C . PHE B 1 37 ? -8.078 -8.008 12.516 1 94.31 37 PHE B C 1
ATOM 2236 O O . PHE B 1 37 ? -8.867 -7.078 12.711 1 94.31 37 PHE B O 1
ATOM 2243 N N . LYS B 1 38 ? -7.941 -9 13.289 1 91.19 38 LYS B N 1
ATOM 2244 C CA . LYS B 1 38 ? -8.742 -9.109 14.508 1 91.19 38 LYS B CA 1
ATOM 2245 C C . LYS B 1 38 ? -8.406 -7.984 15.484 1 91.19 38 LYS B C 1
ATOM 2247 O O . LYS B 1 38 ? -9.305 -7.32 16 1 91.19 38 LYS B O 1
ATOM 2252 N N . GLN B 1 39 ? -7.195 -7.883 15.648 1 91.06 39 GLN B N 1
ATOM 2253 C CA . GLN B 1 39 ? -6.73 -6.863 16.578 1 91.06 39 GLN B CA 1
ATOM 2254 C C . GLN B 1 39 ? -7.152 -5.469 16.125 1 91.06 39 GLN B C 1
ATOM 2256 O O . GLN B 1 39 ? -7.453 -4.605 16.953 1 91.06 39 GLN B O 1
ATOM 2261 N N . GLN B 1 40 ? -7.094 -5.297 14.891 1 92.62 40 GLN B N 1
ATOM 2262 C CA . GLN B 1 40 ? -7.461 -4 14.328 1 92.62 40 GLN B CA 1
ATOM 2263 C C . GLN B 1 40 ? -8.977 -3.855 14.227 1 92.62 40 GLN B C 1
ATOM 2265 O O . GLN B 1 40 ? -9.477 -2.818 13.789 1 92.62 40 GLN B O 1
ATOM 2270 N N . ARG B 1 41 ? -9.672 -4.91 14.562 1 90.25 41 ARG B N 1
ATOM 2271 C CA . ARG B 1 41 ? -11.133 -4.945 14.555 1 90.25 41 ARG B CA 1
ATOM 2272 C C . ARG B 1 41 ? -11.68 -4.75 13.148 1 90.25 41 ARG B C 1
ATOM 2274 O O . ARG B 1 41 ? -12.664 -4.035 12.953 1 90.25 41 ARG B O 1
ATOM 2281 N N . ILE B 1 42 ? -10.977 -5.328 12.141 1 91.06 42 ILE B N 1
ATOM 2282 C CA . ILE B 1 42 ? -11.422 -5.293 10.75 1 91.06 42 ILE B CA 1
ATOM 2283 C C . ILE B 1 42 ? -12.328 -6.488 10.469 1 91.06 42 ILE B C 1
ATOM 2285 O O . ILE B 1 42 ? -11.977 -7.629 10.797 1 91.06 42 ILE B O 1
ATOM 2289 N N . GLU B 1 43 ? -13.375 -6.117 9.977 1 89.88 43 GLU B N 1
ATOM 2290 C CA . GLU B 1 43 ? -14.312 -7.164 9.594 1 89.88 43 GLU B CA 1
ATOM 2291 C C . GLU B 1 43 ? -14.5 -7.211 8.078 1 89.88 43 GLU B C 1
ATOM 2293 O O . GLU B 1 43 ? -14.367 -6.188 7.402 1 89.88 43 GLU B O 1
ATOM 2298 N N . PHE B 1 44 ? -14.852 -8.305 7.578 1 92.81 44 PHE B N 1
ATOM 2299 C CA . PHE B 1 44 ? -15.023 -8.492 6.141 1 92.81 44 PHE B CA 1
ATOM 2300 C C . PHE B 1 44 ? -16.422 -9.023 5.828 1 92.81 44 PHE B C 1
ATOM 2302 O O . PHE B 1 44 ? -16.891 -9.953 6.48 1 92.81 44 PHE B O 1
ATOM 2309 N N . ASP B 1 45 ? -17 -8.406 4.922 1 90.19 45 ASP B N 1
ATOM 2310 C CA . ASP B 1 45 ? -18.328 -8.859 4.504 1 90.19 45 ASP B CA 1
ATOM 2311 C C . ASP B 1 45 ? -18.234 -9.727 3.252 1 90.19 45 ASP B C 1
ATOM 2313 O O . ASP B 1 45 ? -19.203 -10.383 2.871 1 90.19 45 ASP B O 1
ATOM 2317 N N . SER B 1 46 ? -17.062 -9.797 2.652 1 93 46 SER B N 1
ATOM 2318 C CA . SER B 1 46 ? -16.797 -10.672 1.51 1 93 46 SER B CA 1
ATOM 2319 C C . SER B 1 46 ? -15.32 -11.047 1.425 1 93 46 SER B C 1
ATOM 2321 O O . SER B 1 46 ? -14.453 -10.242 1.764 1 93 46 SER B O 1
ATOM 2323 N N . VAL B 1 47 ? -15.141 -12.164 0.969 1 95.88 47 VAL B N 1
ATOM 2324 C CA . VAL B 1 47 ? -13.789 -12.688 0.855 1 95.88 47 VAL B CA 1
ATOM 2325 C C . VAL B 1 47 ? -13.625 -13.414 -0.478 1 95.88 47 VAL B C 1
ATOM 2327 O O . VAL B 1 47 ? -14.469 -14.227 -0.857 1 95.88 47 VAL B O 1
ATOM 2330 N N . TYR B 1 48 ? -12.555 -13.117 -1.089 1 97.94 48 TYR B N 1
ATOM 2331 C CA . TYR B 1 48 ? -12.227 -13.789 -2.34 1 97.94 48 TYR B CA 1
ATOM 2332 C C . TYR B 1 48 ? -10.789 -14.297 -2.328 1 97.94 48 TYR B C 1
ATOM 2334 O O . TYR B 1 48 ? -9.93 -13.727 -1.65 1 97.94 48 TYR B O 1
ATOM 2342 N N . THR B 1 49 ? -10.586 -15.211 -3.08 1 98.19 49 THR B N 1
ATOM 2343 C CA . THR B 1 49 ? -9.25 -15.711 -3.385 1 98.19 49 THR B CA 1
ATOM 2344 C C . THR B 1 49 ? -9.109 -16 -4.875 1 98.19 49 THR B C 1
ATOM 2346 O O . THR B 1 49 ? -10.102 -16.219 -5.57 1 98.19 49 THR B O 1
ATOM 2349 N N . GLY B 1 50 ? -7.867 -15.977 -5.262 1 98.12 50 GLY B N 1
ATOM 2350 C CA . GLY B 1 50 ? -7.625 -16.672 -6.52 1 98.12 50 GLY B CA 1
ATOM 2351 C C . GLY B 1 50 ? -7.812 -18.172 -6.422 1 98.12 50 GLY B C 1
ATOM 2352 O O . GLY B 1 50 ? -8.273 -18.672 -5.398 1 98.12 50 GLY B O 1
ATOM 2353 N N . THR B 1 51 ? -7.5 -18.781 -7.582 1 97.88 51 THR B N 1
ATOM 2354 C CA . THR B 1 51 ? -7.781 -20.203 -7.648 1 97.88 51 THR B CA 1
ATOM 2355 C C . THR B 1 51 ? -6.543 -21.016 -7.277 1 97.88 51 THR B C 1
ATOM 2357 O O . THR B 1 51 ? -6.609 -22.234 -7.164 1 97.88 51 THR B O 1
ATOM 2360 N N . LEU B 1 52 ? -5.48 -20.469 -6.934 1 95.31 52 LEU B N 1
ATOM 2361 C CA . LEU B 1 52 ? -4.238 -21.172 -6.621 1 95.31 52 LEU B CA 1
ATOM 2362 C C . LEU B 1 52 ? -4.219 -21.609 -5.16 1 95.31 52 LEU B C 1
ATOM 2364 O O . LEU B 1 52 ? -4.727 -20.906 -4.285 1 95.31 52 LEU B O 1
ATOM 2368 N N . ASN B 1 53 ? -3.684 -22.562 -5.023 1 96.5 53 ASN B N 1
ATOM 2369 C CA . ASN B 1 53 ? -3.668 -23.125 -3.678 1 96.5 53 ASN B CA 1
ATOM 2370 C C . ASN B 1 53 ? -2.984 -22.188 -2.684 1 96.5 53 ASN B C 1
ATOM 2372 O O . ASN B 1 53 ? -3.438 -22.047 -1.547 1 96.5 53 ASN B O 1
ATOM 2376 N N . ARG B 1 54 ? -1.842 -21.703 -3.02 1 96.31 54 ARG B N 1
ATOM 2377 C CA . ARG B 1 54 ? -1.117 -20.797 -2.129 1 96.31 54 ARG B CA 1
ATOM 2378 C C . ARG B 1 54 ? -1.988 -19.625 -1.719 1 96.31 54 ARG B C 1
ATOM 2380 O O . ARG B 1 54 ? -1.869 -19.109 -0.602 1 96.31 54 ARG B O 1
ATOM 2387 N N . GLN B 1 55 ? -2.85 -19.203 -2.51 1 98.06 55 GLN B N 1
ATOM 2388 C CA . GLN B 1 55 ? -3.795 -18.141 -2.201 1 98.06 55 GLN B CA 1
ATOM 2389 C C . GLN B 1 55 ? -4.879 -18.625 -1.241 1 98.06 55 GLN B C 1
ATOM 2391 O O . GLN B 1 55 ? -5.188 -17.953 -0.255 1 98.06 55 GLN B O 1
ATOM 2396 N N . LYS B 1 56 ? -5.465 -19.781 -1.573 1 98.12 56 LYS B N 1
ATOM 2397 C CA . LYS B 1 56 ? -6.516 -20.359 -0.744 1 98.12 56 LYS B CA 1
ATOM 2398 C C . LYS B 1 56 ? -5.996 -20.688 0.653 1 98.12 56 LYS B C 1
ATOM 2400 O O . LYS B 1 56 ? -6.684 -20.438 1.648 1 98.12 56 LYS B O 1
ATOM 2405 N N . GLN B 1 57 ? -4.855 -21.25 0.641 1 97.94 57 GLN B N 1
ATOM 2406 C CA . GLN B 1 57 ? -4.262 -21.594 1.929 1 97.94 57 GLN B CA 1
ATOM 2407 C C . GLN B 1 57 ? -4.016 -20.344 2.768 1 97.94 57 GLN B C 1
ATOM 2409 O O . GLN B 1 57 ? -4.207 -20.359 3.986 1 97.94 57 GLN B O 1
ATOM 2414 N N . THR B 1 58 ? -3.604 -19.375 2.137 1 98.25 58 THR B N 1
ATOM 2415 C CA . THR B 1 58 ? -3.391 -18.109 2.83 1 98.25 58 THR B CA 1
ATOM 2416 C C . THR B 1 58 ? -4.699 -17.578 3.42 1 98.25 58 THR B C 1
ATOM 2418 O O . THR B 1 58 ? -4.738 -17.156 4.578 1 98.25 58 THR B O 1
ATOM 2421 N N . ALA B 1 59 ? -5.664 -17.625 2.66 1 97.69 59 ALA B N 1
ATOM 2422 C CA . ALA B 1 59 ? -6.977 -17.203 3.152 1 97.69 59 ALA B CA 1
ATOM 2423 C C . ALA B 1 59 ? -7.41 -18.062 4.34 1 97.69 59 ALA B C 1
ATOM 2425 O O . ALA B 1 59 ? -7.949 -17.547 5.32 1 97.69 59 ALA B O 1
ATOM 2426 N N . GLU B 1 60 ? -7.199 -19.344 4.152 1 96 60 GLU B N 1
ATOM 2427 C CA . GLU B 1 60 ? -7.566 -20.281 5.219 1 96 60 GLU B CA 1
ATOM 2428 C C . GLU B 1 60 ? -6.879 -19.906 6.531 1 96 60 GLU B C 1
ATOM 2430 O O . GLU B 1 60 ? -7.527 -19.844 7.578 1 96 60 GLU B O 1
ATOM 2435 N N . ALA B 1 61 ? -5.637 -19.703 6.434 1 96.19 61 ALA B N 1
ATOM 2436 C CA . ALA B 1 61 ? -4.855 -19.375 7.617 1 96.19 61 ALA B CA 1
ATOM 2437 C C . ALA B 1 61 ? -5.332 -18.047 8.227 1 96.19 61 ALA B C 1
ATOM 2439 O O . ALA B 1 61 ? -5.422 -17.922 9.453 1 96.19 61 ALA B O 1
ATOM 2440 N N . ILE B 1 62 ? -5.641 -17.047 7.41 1 96.19 62 ILE B N 1
ATOM 2441 C CA . ILE B 1 62 ? -6.133 -15.758 7.871 1 96.19 62 ILE B CA 1
ATOM 2442 C C . ILE B 1 62 ? -7.469 -15.938 8.586 1 96.19 62 ILE B C 1
ATOM 2444 O O . ILE B 1 62 ? -7.664 -15.422 9.695 1 96.19 62 ILE B O 1
ATOM 2448 N N . ILE B 1 63 ? -8.32 -16.672 7.988 1 93.38 63 ILE B N 1
ATOM 2449 C CA . ILE B 1 63 ? -9.68 -16.828 8.492 1 93.38 63 ILE B CA 1
ATOM 2450 C C . ILE B 1 63 ? -9.664 -17.625 9.797 1 93.38 63 ILE B C 1
ATOM 2452 O O . ILE B 1 63 ? -10.414 -17.312 10.727 1 93.38 63 ILE B O 1
ATOM 2456 N N . GLU B 1 64 ? -8.945 -18.594 9.812 1 90.5 64 GLU B N 1
ATOM 2457 C CA . GLU B 1 64 ? -8.859 -19.422 11.008 1 90.5 64 GLU B CA 1
ATOM 2458 C C . GLU B 1 64 ? -8.508 -18.594 12.242 1 90.5 64 GLU B C 1
ATOM 2460 O O . GLU B 1 64 ? -9.047 -18.828 13.328 1 90.5 64 GLU B O 1
ATOM 2465 N N . ARG B 1 65 ? -7.684 -17.797 11.984 1 84.19 65 ARG B N 1
ATOM 2466 C CA . ARG B 1 65 ? -7.238 -16.984 13.117 1 84.19 65 ARG B CA 1
ATOM 2467 C C . ARG B 1 65 ? -8.227 -15.859 13.406 1 84.19 65 ARG B C 1
ATOM 2469 O O . ARG B 1 65 ? -8.336 -15.406 14.547 1 84.19 65 ARG B O 1
ATOM 2476 N N . PHE B 1 66 ? -8.789 -15.492 12.406 1 75.12 66 PHE B N 1
ATOM 2477 C CA . PHE B 1 66 ? -9.766 -14.414 12.508 1 75.12 66 PHE B CA 1
ATOM 2478 C C . PHE B 1 66 ? -11.023 -14.875 13.234 1 75.12 66 PHE B C 1
ATOM 2480 O O . PHE B 1 66 ? -11.609 -14.133 14.016 1 75.12 66 PHE B O 1
ATOM 2487 N N . THR B 1 67 ? -11.641 -16.047 12.625 1 68 67 THR B N 1
ATOM 2488 C CA . THR B 1 67 ? -12.953 -16.531 13.031 1 68 67 THR B CA 1
ATOM 2489 C C . THR B 1 67 ? -12.938 -16.969 14.492 1 68 67 THR B C 1
ATOM 2491 O O . THR B 1 67 ? -12.211 -17.875 14.867 1 68 67 THR B O 1
ATOM 2494 N N . THR B 1 68 ? -12.406 -16.156 15.281 1 59.84 68 THR B N 1
ATOM 2495 C CA . THR B 1 68 ? -12.781 -16.547 16.641 1 59.84 68 THR B CA 1
ATOM 2496 C C . THR B 1 68 ? -14.25 -16.234 16.906 1 59.84 68 THR B C 1
ATOM 2498 O O . THR B 1 68 ? -14.914 -15.602 16.078 1 59.84 68 THR B O 1
ATOM 2501 N N . ASP B 1 69 ? -14.773 -16.453 18.078 1 53.75 69 ASP B N 1
ATOM 2502 C CA . ASP B 1 69 ? -16.156 -16.531 18.562 1 53.75 69 ASP B CA 1
ATOM 2503 C C . ASP B 1 69 ? -16.953 -15.297 18.125 1 53.75 69 ASP B C 1
ATOM 2505 O O . ASP B 1 69 ? -18.172 -15.352 18.016 1 53.75 69 ASP B O 1
ATOM 2509 N N . ARG B 1 70 ? -16.281 -14.227 17.844 1 56.03 70 ARG B N 1
ATOM 2510 C CA . ARG B 1 70 ? -17.141 -13.047 17.766 1 56.03 70 ARG B CA 1
ATOM 2511 C C . ARG B 1 70 ? -17.266 -12.547 16.328 1 56.03 70 ARG B C 1
ATOM 2513 O O . ARG B 1 70 ? -18.125 -11.734 16.016 1 56.03 70 ARG B O 1
ATOM 2520 N N . PHE B 1 71 ? -16.344 -12.93 15.461 1 64.19 71 PHE B N 1
ATOM 2521 C CA . PHE B 1 71 ? -16.438 -12.312 14.141 1 64.19 71 PHE B CA 1
ATOM 2522 C C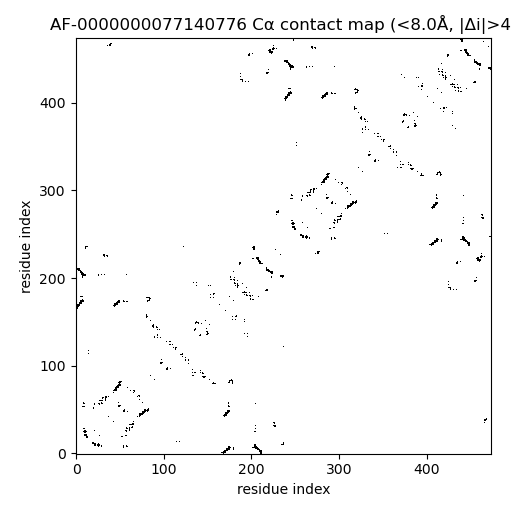 . PHE B 1 71 ? -16.609 -13.359 13.055 1 64.19 71 PHE B C 1
ATOM 2524 O O . PHE B 1 71 ? -15.891 -14.359 13.031 1 64.19 71 PHE B O 1
ATOM 2531 N N . CYS B 1 72 ? -17.766 -13.32 12.531 1 71.5 72 CYS B N 1
ATOM 2532 C CA . CYS B 1 72 ? -18.031 -14.211 11.406 1 71.5 72 CYS B CA 1
ATOM 2533 C C . CYS B 1 72 ? -17.453 -13.648 10.117 1 71.5 72 CYS B C 1
ATOM 2535 O O . CYS B 1 72 ? -17.578 -12.445 9.852 1 71.5 72 CYS B O 1
ATOM 2537 N N . ILE B 1 73 ? -16.562 -14.398 9.477 1 80.44 73 ILE B N 1
ATOM 2538 C CA . ILE B 1 73 ? -16.016 -14.047 8.164 1 80.44 73 ILE B CA 1
ATOM 2539 C C . ILE B 1 73 ? -16.562 -15.016 7.113 1 80.44 73 ILE B C 1
ATOM 2541 O O . ILE B 1 73 ? -16.594 -16.219 7.328 1 80.44 73 ILE B O 1
ATOM 2545 N N . PRO B 1 74 ? -17.094 -14.414 6.141 1 86.94 74 PRO B N 1
ATOM 2546 C CA . PRO B 1 74 ? -17.672 -15.289 5.113 1 86.94 74 PRO B CA 1
ATOM 2547 C C . PRO B 1 74 ? -16.641 -16.234 4.5 1 86.94 74 PRO B C 1
ATOM 2549 O O . PRO B 1 74 ? -15.43 -15.953 4.559 1 86.94 74 PRO B O 1
ATOM 2552 N N . ASP B 1 75 ? -17.141 -17.266 3.967 1 91.19 75 ASP B N 1
ATOM 2553 C CA . ASP B 1 75 ? -16.281 -18.188 3.24 1 91.19 75 ASP B CA 1
ATOM 2554 C C . ASP B 1 75 ? -15.727 -17.547 1.97 1 91.19 75 ASP B C 1
ATOM 2556 O O . ASP B 1 75 ? -16.453 -16.828 1.269 1 91.19 75 ASP B O 1
ATOM 2560 N N . PRO B 1 76 ? -14.57 -17.812 1.75 1 95.94 76 PRO B N 1
ATOM 2561 C CA . PRO B 1 76 ? -13.953 -17.234 0.555 1 95.94 76 PRO B CA 1
ATOM 2562 C C . PRO B 1 76 ? -14.555 -17.766 -0.741 1 95.94 76 PRO B C 1
ATOM 2564 O O . PRO B 1 76 ? -14.859 -18.969 -0.836 1 95.94 76 PRO B O 1
ATOM 2567 N N . LEU B 1 77 ? -14.711 -16.906 -1.634 1 96.69 77 LEU B N 1
ATOM 2568 C CA . LEU B 1 77 ? -15.117 -17.266 -2.986 1 96.69 77 LEU B CA 1
ATOM 2569 C C . LEU B 1 77 ? -13.938 -17.172 -3.951 1 96.69 77 LEU B C 1
ATOM 2571 O O . LEU B 1 77 ? -13.188 -16.188 -3.936 1 96.69 77 LEU B O 1
ATOM 2575 N N . GLU B 1 78 ? -13.766 -18.156 -4.758 1 97.94 78 GLU B N 1
ATOM 2576 C CA . GLU B 1 78 ? -12.656 -18.156 -5.707 1 97.94 78 GLU B CA 1
ATOM 2577 C C . GLU B 1 78 ? -12.984 -17.312 -6.934 1 97.94 78 GLU B C 1
ATOM 2579 O O . GLU B 1 78 ? -14.109 -17.344 -7.434 1 97.94 78 GLU B O 1
ATOM 2584 N N . ASN B 1 79 ? -12.07 -16.594 -7.387 1 98.06 79 ASN B N 1
ATOM 2585 C CA . ASN B 1 79 ? -12.133 -15.766 -8.586 1 98.06 79 ASN B CA 1
ATOM 2586 C C . ASN B 1 79 ? -10.789 -15.742 -9.32 1 98.06 79 ASN B C 1
ATOM 2588 O O . ASN B 1 79 ? -9.828 -15.141 -8.844 1 98.06 79 ASN B O 1
ATOM 2592 N N . SER B 1 80 ? -10.742 -16.328 -10.469 1 97.88 80 SER B N 1
ATOM 2593 C CA . SER B 1 80 ? -9.492 -16.578 -11.18 1 97.88 80 SER B CA 1
ATOM 2594 C C . SER B 1 80 ? -8.883 -15.266 -11.688 1 97.88 80 SER B C 1
ATOM 2596 O O . SER B 1 80 ? -7.719 -15.234 -12.094 1 97.88 80 SER B O 1
ATOM 2598 N N . ALA B 1 81 ? -9.672 -14.203 -11.672 1 98.06 81 ALA B N 1
ATOM 2599 C CA . ALA B 1 81 ? -9.141 -12.898 -12.047 1 98.06 81 ALA B CA 1
ATOM 2600 C C . ALA B 1 81 ? -7.996 -12.477 -11.125 1 98.06 81 ALA B C 1
ATOM 2602 O O . ALA B 1 81 ? -7.188 -11.625 -11.484 1 98.06 81 ALA B O 1
ATOM 2603 N N . TRP B 1 82 ? -7.906 -13.117 -9.992 1 98.31 82 TRP B N 1
ATOM 2604 C CA . TRP B 1 82 ? -6.922 -12.742 -8.984 1 98.31 82 TRP B CA 1
ATOM 2605 C C . TRP B 1 82 ? -5.73 -13.695 -9.008 1 98.31 82 TRP B C 1
ATOM 2607 O O . TRP B 1 82 ? -4.848 -13.609 -8.156 1 98.31 82 TRP B O 1
ATOM 2617 N N . ASP B 1 83 ? -5.629 -14.57 -9.984 1 97.5 83 ASP B N 1
ATOM 2618 C CA . ASP B 1 83 ? -4.523 -15.516 -10.109 1 97.5 83 ASP B CA 1
ATOM 2619 C C . ASP B 1 83 ? -3.277 -14.836 -10.672 1 97.5 83 ASP B C 1
ATOM 2621 O O . ASP B 1 83 ? -3.379 -13.898 -11.469 1 97.5 83 ASP B O 1
ATOM 2625 N N . GLU B 1 84 ? -2.221 -15.25 -10.281 1 95 84 GLU B N 1
ATOM 2626 C CA . GLU B 1 84 ? -0.97 -14.93 -10.969 1 95 84 GLU B CA 1
ATOM 2627 C C . GLU B 1 84 ? -1.013 -15.383 -12.422 1 95 84 GLU B C 1
ATOM 2629 O O . GLU B 1 84 ? -1.785 -16.266 -12.781 1 95 84 GLU B O 1
ATOM 2634 N N . PHE B 1 85 ? -0.166 -14.789 -13.281 1 93.19 85 PHE B N 1
ATOM 2635 C CA . PHE B 1 85 ? -0.141 -15.203 -14.68 1 93.19 85 PHE B CA 1
ATOM 2636 C C . PHE B 1 85 ? 0.254 -16.672 -14.805 1 93.19 85 PHE B C 1
ATOM 2638 O O . PHE B 1 85 ? 0.922 -17.219 -13.93 1 93.19 85 PHE B O 1
ATOM 2645 N N . ASP B 1 86 ? -0.161 -17.156 -15.797 1 91.75 86 ASP B N 1
ATOM 2646 C CA . ASP B 1 86 ? 0.02 -18.578 -16.094 1 91.75 86 ASP B CA 1
ATOM 2647 C C . ASP B 1 86 ? 1.477 -18.891 -16.422 1 91.75 86 ASP B C 1
ATOM 2649 O O . ASP B 1 86 ? 2.125 -18.141 -17.156 1 91.75 86 ASP B O 1
ATOM 2653 N N . SER B 1 87 ? 2.068 -19.969 -15.844 1 88 87 SER B N 1
ATOM 2654 C CA . SER B 1 87 ? 3.451 -20.359 -16.078 1 88 87 SER B CA 1
ATOM 2655 C C . SER B 1 87 ? 3.719 -20.609 -17.547 1 88 87 SER B C 1
ATOM 2657 O O . SER B 1 87 ? 4.852 -20.469 -18.016 1 88 87 SER B O 1
ATOM 2659 N N . ARG B 1 88 ? 2.682 -20.969 -18.312 1 89.88 88 ARG B N 1
ATOM 2660 C CA . ARG B 1 88 ? 2.844 -21.219 -19.75 1 89.88 88 ARG B CA 1
ATOM 2661 C C . ARG B 1 88 ? 3.287 -19.953 -20.469 1 89.88 88 ARG B C 1
ATOM 2663 O O . ARG B 1 88 ? 4.082 -20.016 -21.406 1 89.88 88 ARG B O 1
ATOM 2670 N N . MET B 1 89 ? 2.629 -18.984 -19.922 1 89.81 89 MET B N 1
ATOM 2671 C CA . MET B 1 89 ? 3.025 -17.703 -20.5 1 89.81 89 MET B CA 1
ATOM 2672 C C . MET B 1 89 ? 4.5 -17.422 -20.25 1 89.81 89 MET B C 1
ATOM 2674 O O . MET B 1 89 ? 5.25 -17.125 -21.172 1 89.81 89 MET B O 1
ATOM 2678 N N . TRP B 1 90 ? 4.91 -17.484 -19.125 1 88.38 90 TRP B N 1
ATOM 2679 C CA . TRP B 1 90 ? 6.301 -17.25 -18.75 1 88.38 90 TRP B CA 1
ATOM 2680 C C . TRP B 1 90 ? 7.242 -18.156 -19.531 1 88.38 90 TRP B C 1
ATOM 2682 O O . TRP B 1 90 ? 8.242 -17.688 -20.078 1 88.38 90 TRP B O 1
ATOM 2692 N N . LEU B 1 91 ? 7.008 -19.344 -19.562 1 89.88 91 LEU B N 1
ATOM 2693 C CA . LEU B 1 91 ? 7.84 -20.344 -20.234 1 89.88 91 LEU B CA 1
ATOM 2694 C C . LEU B 1 91 ? 7.922 -20.062 -21.734 1 89.88 91 LEU B C 1
ATOM 2696 O O . LEU B 1 91 ? 8.977 -20.234 -22.344 1 89.88 91 LEU B O 1
ATOM 2700 N N . GLY B 1 92 ? 6.676 -19.766 -22.25 1 90.38 92 GLY B N 1
ATOM 2701 C CA . GLY B 1 92 ? 6.641 -19.484 -23.672 1 90.38 92 GLY B CA 1
ATOM 2702 C C . GLY B 1 92 ? 7.52 -18.312 -24.062 1 90.38 92 GLY B C 1
ATOM 2703 O O . GLY B 1 92 ? 8.281 -18.391 -25.031 1 90.38 92 GLY B O 1
ATOM 2704 N N . ILE B 1 93 ? 7.438 -17.312 -23.234 1 93.19 93 ILE B N 1
ATOM 2705 C CA . ILE B 1 93 ? 8.211 -16.125 -23.531 1 93.19 93 ILE B CA 1
ATOM 2706 C C . ILE B 1 93 ? 9.688 -16.375 -23.234 1 93.19 93 ILE B C 1
ATOM 2708 O O . ILE B 1 93 ? 10.562 -15.977 -24.016 1 93.19 93 ILE B O 1
ATOM 2712 N N . ALA B 1 94 ? 9.977 -17.016 -22.266 1 94.06 94 ALA B N 1
ATOM 2713 C CA . ALA B 1 94 ? 11.352 -17.375 -21.922 1 94.06 94 ALA B CA 1
ATOM 2714 C C . ALA B 1 94 ? 12.008 -18.156 -23.047 1 94.06 94 ALA B C 1
ATOM 2716 O O . ALA B 1 94 ? 13.18 -17.953 -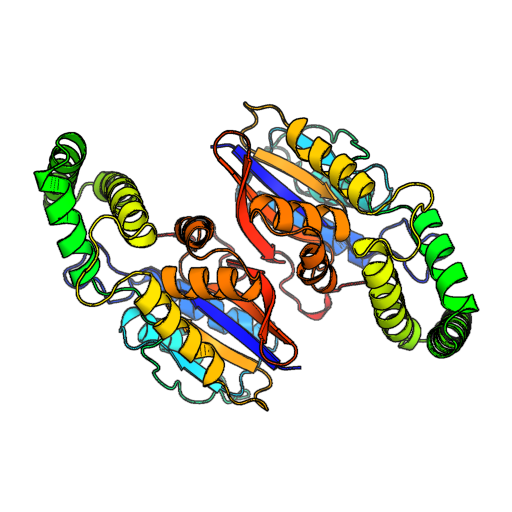23.359 1 94.06 94 ALA B O 1
ATOM 2717 N N . ALA B 1 95 ? 11.32 -19.031 -23.578 1 92.19 95 ALA B N 1
ATOM 2718 C CA . ALA B 1 95 ? 11.852 -19.844 -24.672 1 92.19 95 ALA B CA 1
ATOM 2719 C C . ALA B 1 95 ? 12.211 -19 -25.875 1 92.19 95 ALA B C 1
ATOM 2721 O O . ALA B 1 95 ? 13.25 -19.219 -26.516 1 92.19 95 ALA B O 1
ATOM 2722 N N . LYS B 1 96 ? 11.25 -18.156 -26.109 1 92.81 96 LYS B N 1
ATOM 2723 C CA . LYS B 1 96 ? 11.5 -17.281 -27.25 1 92.81 96 LYS B CA 1
ATOM 2724 C C . LYS B 1 96 ? 12.727 -16.406 -27 1 92.81 96 LYS B C 1
ATOM 2726 O O . LYS B 1 96 ? 13.57 -16.25 -27.891 1 92.81 96 LYS B O 1
ATOM 2731 N N . ILE B 1 97 ? 12.797 -15.859 -25.844 1 92.62 97 ILE B N 1
ATOM 2732 C CA . ILE B 1 97 ? 13.93 -15.008 -25.484 1 92.62 97 ILE B CA 1
ATOM 2733 C C . ILE B 1 97 ? 15.219 -15.828 -25.531 1 92.62 97 ILE B C 1
ATOM 2735 O O . ILE B 1 97 ? 16.234 -15.367 -26.047 1 92.62 97 ILE B O 1
ATOM 2739 N N . ARG B 1 98 ? 15.18 -17 -25 1 91.06 98 ARG B N 1
ATOM 2740 C CA . ARG B 1 98 ? 16.344 -17.875 -24.922 1 91.06 98 ARG B CA 1
ATOM 2741 C C . ARG B 1 98 ? 16.922 -18.141 -26.297 1 91.06 98 ARG B C 1
ATOM 2743 O O . ARG B 1 98 ? 18.141 -18.266 -26.469 1 91.06 98 ARG B O 1
ATOM 2750 N N . ASN B 1 99 ? 16.094 -18.172 -27.297 1 89.19 99 ASN B N 1
ATOM 2751 C CA . ASN B 1 99 ? 16.516 -18.469 -28.656 1 89.19 99 ASN B CA 1
ATOM 2752 C C . ASN B 1 99 ? 17.094 -17.25 -29.344 1 89.19 99 ASN B C 1
ATOM 2754 O O . ASN B 1 99 ? 17.859 -17.375 -30.312 1 89.19 99 ASN B O 1
ATOM 2758 N N . SER B 1 100 ? 16.766 -16.141 -28.797 1 89.81 100 SER B N 1
ATOM 2759 C CA . SER B 1 100 ? 17.141 -14.93 -29.516 1 89.81 100 SER B CA 1
ATOM 2760 C C . SER B 1 100 ? 18.156 -14.109 -28.734 1 89.81 100 SER B C 1
ATOM 2762 O O . SER B 1 100 ? 18.766 -13.18 -29.281 1 89.81 100 SER B O 1
ATOM 2764 N N . ASN B 1 101 ? 18.219 -14.539 -27.438 1 88.56 101 ASN B N 1
ATOM 2765 C CA . ASN B 1 101 ? 19.094 -13.773 -26.562 1 88.56 101 ASN B CA 1
ATOM 2766 C C . ASN B 1 101 ? 20.062 -14.672 -25.812 1 88.56 101 ASN B C 1
ATOM 2768 O O . ASN B 1 101 ? 19.688 -15.367 -24.875 1 88.56 101 ASN B O 1
ATOM 2772 N N . GLU B 1 102 ? 21.266 -14.477 -26.266 1 87.31 102 GLU B N 1
ATOM 2773 C CA . GLU B 1 102 ? 22.312 -15.352 -25.734 1 87.31 102 GLU B CA 1
ATOM 2774 C C . GLU B 1 102 ? 22.516 -15.125 -24.234 1 87.31 102 GLU B C 1
ATOM 2776 O O . GLU B 1 102 ? 22.734 -16.078 -23.484 1 87.31 102 GLU B O 1
ATOM 2781 N N . HIS B 1 103 ? 22.516 -14.023 -23.953 1 91.62 103 HIS B N 1
ATOM 2782 C CA . HIS B 1 103 ? 22.672 -13.727 -22.531 1 91.62 103 HIS B CA 1
ATOM 2783 C C . HIS B 1 103 ? 21.562 -14.375 -21.703 1 91.62 103 HIS B C 1
ATOM 2785 O O . HIS B 1 103 ? 21.828 -14.984 -20.672 1 91.62 103 HIS B O 1
ATOM 2791 N N . PHE B 1 104 ? 20.312 -14.25 -22.094 1 90.75 104 PHE B N 1
ATOM 2792 C CA . PHE B 1 104 ? 19.172 -14.867 -21.422 1 90.75 104 PHE B CA 1
ATOM 2793 C C . PHE B 1 104 ? 19.344 -16.391 -21.359 1 90.75 104 PHE B C 1
ATOM 2795 O O . PHE B 1 104 ? 19.078 -17 -20.328 1 90.75 104 PHE B O 1
ATOM 2802 N N . ALA B 1 105 ? 19.781 -16.891 -22.344 1 94.06 105 ALA B N 1
ATOM 2803 C CA . ALA B 1 105 ? 19.984 -18.328 -22.422 1 94.06 105 ALA B CA 1
ATOM 2804 C C . ALA B 1 105 ? 20.984 -18.797 -21.391 1 94.06 105 ALA B C 1
ATOM 2806 O O . ALA B 1 105 ? 20.766 -19.812 -20.703 1 94.06 105 ALA B O 1
ATOM 2807 N N . LYS B 1 106 ? 21.969 -18.047 -21.344 1 89.38 106 LYS B N 1
ATOM 2808 C CA . LYS B 1 106 ? 23 -18.406 -20.375 1 89.38 106 LYS B CA 1
ATOM 2809 C C . LYS B 1 106 ? 22.469 -18.266 -18.938 1 89.38 106 LYS B C 1
ATOM 2811 O O . LYS B 1 106 ? 22.719 -19.141 -18.094 1 89.38 106 LYS B O 1
ATOM 2816 N N . LEU B 1 107 ? 21.719 -17.328 -18.844 1 90.62 107 LEU B N 1
ATOM 2817 C CA . LEU B 1 107 ? 21.141 -17.094 -17.531 1 90.62 107 LEU B CA 1
ATOM 2818 C C . LEU B 1 107 ? 20.141 -18.188 -17.172 1 90.62 107 LEU B C 1
ATOM 2820 O O . LEU B 1 107 ? 20.109 -18.656 -16.016 1 90.62 107 LEU B O 1
ATOM 2824 N N . TYR B 1 108 ? 19.453 -18.484 -17.984 1 90.5 108 TYR B N 1
ATOM 2825 C CA . TYR B 1 108 ? 18.469 -19.531 -17.781 1 90.5 108 TYR B CA 1
ATOM 2826 C C . TYR B 1 108 ? 19.125 -20.844 -17.422 1 90.5 108 TYR B C 1
ATOM 2828 O O . TYR B 1 108 ? 18.641 -21.562 -16.547 1 90.5 108 TYR B O 1
ATOM 2836 N N . GLU B 1 109 ? 20.266 -21.094 -18.094 1 90 109 GLU B N 1
ATOM 2837 C CA . GLU B 1 109 ? 21.031 -22.297 -17.781 1 90 109 GLU B CA 1
ATOM 2838 C C . GLU B 1 109 ? 21.594 -22.25 -16.359 1 90 109 GLU B C 1
ATOM 2840 O O . GLU B 1 109 ? 21.594 -23.25 -15.656 1 90 109 GLU B O 1
ATOM 2845 N N . SER B 1 110 ? 21.938 -21.172 -16.281 1 90.5 110 SER B N 1
ATOM 2846 C CA . SER B 1 110 ? 22.484 -21.016 -14.93 1 90.5 110 SER B CA 1
ATOM 2847 C C . SER B 1 110 ? 21.391 -21.172 -13.883 1 90.5 110 SER B C 1
ATOM 2849 O O . SER B 1 110 ? 21.625 -21.781 -12.828 1 90.5 110 SER B O 1
ATOM 2851 N N . TYR B 1 111 ? 20.359 -20.719 -14.047 1 89 111 TYR B N 1
ATOM 2852 C CA . TYR B 1 111 ? 19.203 -20.859 -13.172 1 89 111 TYR B CA 1
ATOM 2853 C C . TYR B 1 111 ? 18.859 -22.328 -12.977 1 89 111 TYR B C 1
ATOM 2855 O O . TYR B 1 111 ? 18.688 -22.797 -11.844 1 89 111 TYR B O 1
ATOM 2863 N N . LYS B 1 112 ? 18.672 -22.969 -14.016 1 85.75 112 LYS B N 1
ATOM 2864 C CA . LYS B 1 112 ? 18.312 -24.391 -13.961 1 85.75 112 LYS B CA 1
ATOM 2865 C C . LYS B 1 112 ? 19.328 -25.172 -13.133 1 85.75 112 LYS B C 1
ATOM 2867 O O . LYS B 1 112 ? 18.953 -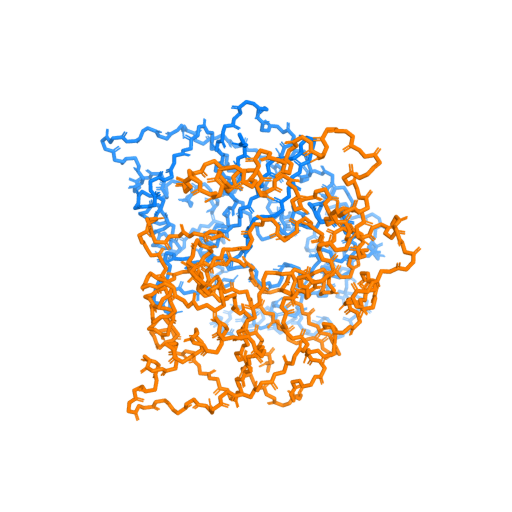26.016 -12.312 1 85.75 112 LYS B O 1
ATOM 2872 N N . GLN B 1 113 ? 20.562 -24.828 -13.438 1 88.19 113 GLN B N 1
ATOM 2873 C CA . GLN B 1 113 ? 21.625 -25.516 -12.711 1 88.19 113 GLN B CA 1
ATOM 2874 C C . GLN B 1 113 ? 21.547 -25.219 -11.211 1 88.19 113 GLN B C 1
ATOM 2876 O O . GLN B 1 113 ? 21.641 -26.125 -10.383 1 88.19 113 GLN B O 1
ATOM 2881 N N . ALA B 1 114 ? 21.344 -24.078 -10.992 1 85 114 ALA B N 1
ATOM 2882 C CA . ALA B 1 114 ? 21.25 -23.672 -9.594 1 85 114 ALA B CA 1
ATOM 2883 C C . ALA B 1 114 ? 20.031 -24.281 -8.914 1 85 114 ALA B C 1
ATOM 2885 O O . ALA B 1 114 ? 20.094 -24.672 -7.75 1 85 114 ALA B O 1
ATOM 2886 N N . TRP B 1 115 ? 19.062 -24.25 -9.586 1 80.88 115 TRP B N 1
ATOM 2887 C CA . TRP B 1 115 ? 17.828 -24.828 -9.062 1 80.88 115 TRP B CA 1
ATOM 2888 C C . TRP B 1 115 ? 18.016 -26.312 -8.734 1 80.88 115 TRP B C 1
ATOM 2890 O O . TRP B 1 115 ? 17.625 -26.766 -7.66 1 80.88 115 TRP B O 1
ATOM 2900 N N . GLU B 1 116 ? 18.656 -27.016 -9.57 1 85.12 116 GLU B N 1
ATOM 2901 C CA . GLU B 1 116 ? 18.922 -28.438 -9.391 1 85.12 116 GLU B CA 1
ATOM 2902 C C . GLU B 1 116 ? 19.812 -28.688 -8.172 1 85.12 116 GLU B C 1
ATOM 2904 O O . GLU B 1 116 ? 19.641 -29.688 -7.473 1 85.12 116 GLU B O 1
ATOM 2909 N N . GLU B 1 117 ? 20.609 -27.812 -8.055 1 86.81 117 GLU B N 1
ATOM 2910 C CA . GLU B 1 117 ? 21.562 -27.984 -6.969 1 86.81 117 GLU B CA 1
ATOM 2911 C C . GLU B 1 117 ? 21.016 -27.406 -5.66 1 86.81 117 GLU B C 1
ATOM 2913 O O . GLU B 1 117 ? 21.656 -27.531 -4.613 1 86.81 117 GLU B O 1
ATOM 2918 N N . GLY B 1 118 ? 19.969 -26.656 -5.895 1 76.25 118 GLY B N 1
ATOM 2919 C CA . GLY B 1 118 ? 19.312 -26.078 -4.727 1 76.25 118 GLY B CA 1
ATOM 2920 C C . GLY B 1 118 ? 20.078 -24.906 -4.141 1 76.25 118 GLY B C 1
ATOM 2921 O O . GLY B 1 118 ? 20.172 -24.766 -2.92 1 76.25 118 GLY B O 1
ATOM 2922 N N . LYS B 1 119 ? 20.703 -24.188 -4.969 1 82.38 119 LYS B N 1
ATOM 2923 C CA . LYS B 1 119 ? 21.531 -23.078 -4.551 1 82.38 119 LYS B CA 1
ATOM 2924 C C . LYS B 1 119 ? 20.703 -21.812 -4.352 1 82.38 119 LYS B C 1
ATOM 2926 O O . LYS B 1 119 ? 19.688 -21.609 -5.023 1 82.38 119 LYS B O 1
ATOM 2931 N N . GLU B 1 120 ? 21.094 -21.031 -3.549 1 76.75 120 GLU B N 1
ATOM 2932 C CA . GLU B 1 120 ? 20.391 -19.812 -3.189 1 76.75 120 GLU B CA 1
ATOM 2933 C C . GLU B 1 120 ? 20.375 -18.828 -4.355 1 76.75 120 GLU B C 1
ATOM 2935 O O . GLU B 1 120 ? 19.453 -18.016 -4.473 1 76.75 120 GLU B O 1
ATOM 2940 N N . GLU B 1 121 ? 21.297 -18.969 -5.199 1 82.12 121 GLU B N 1
ATOM 2941 C CA . GLU B 1 121 ? 21.438 -18.062 -6.336 1 82.12 121 GLU B CA 1
ATOM 2942 C C . GLU B 1 121 ? 20.266 -18.203 -7.301 1 82.12 121 GLU B C 1
ATOM 2944 O O . GLU B 1 121 ? 20.062 -17.359 -8.172 1 82.12 121 GLU B O 1
ATOM 2949 N N . THR B 1 122 ? 19.625 -19.281 -7.109 1 80.75 122 THR B N 1
ATOM 2950 C CA . THR B 1 122 ? 18.469 -19.562 -7.957 1 80.75 122 THR B CA 1
ATOM 2951 C C . THR B 1 122 ? 17.5 -18.375 -7.965 1 80.75 122 THR B C 1
ATOM 2953 O O . THR B 1 122 ? 17 -17.984 -9.023 1 80.75 122 THR B O 1
ATOM 2956 N N . ARG B 1 123 ? 17.453 -17.812 -6.898 1 75 123 ARG B N 1
ATOM 2957 C CA . ARG B 1 123 ? 16.5 -16.719 -6.758 1 75 123 ARG B CA 1
ATOM 2958 C C . ARG B 1 123 ? 16.969 -15.484 -7.539 1 75 123 ARG B C 1
ATOM 2960 O O . ARG B 1 123 ? 16.156 -14.828 -8.203 1 75 123 ARG B O 1
ATOM 2967 N N . LEU B 1 124 ? 18.141 -15.25 -7.383 1 80.94 124 LEU B N 1
ATOM 2968 C CA . LEU B 1 124 ? 18.703 -14.102 -8.078 1 80.94 124 LEU B CA 1
ATOM 2969 C C . LEU B 1 124 ? 18.562 -14.25 -9.586 1 80.94 124 LEU B C 1
ATOM 2971 O O . LEU B 1 124 ? 18.188 -13.305 -10.281 1 80.94 124 LEU B O 1
ATOM 2975 N N . TYR B 1 125 ? 18.859 -15.461 -10.062 1 85.06 125 TYR B N 1
ATOM 2976 C CA . TYR B 1 125 ? 18.719 -15.719 -11.492 1 85.06 125 TYR B CA 1
ATOM 2977 C C . TYR B 1 125 ? 17.266 -15.57 -11.938 1 85.06 125 TYR B C 1
ATOM 2979 O O . TYR B 1 125 ? 16.984 -14.969 -12.977 1 85.06 125 TYR B O 1
ATOM 2987 N N . PHE B 1 126 ? 16.5 -16.031 -11.031 1 80.5 126 PHE B N 1
ATOM 2988 C CA . PHE B 1 126 ? 15.094 -15.984 -11.383 1 80.5 126 PHE B CA 1
ATOM 2989 C C . PHE B 1 126 ? 14.594 -14.539 -11.445 1 80.5 126 PHE B C 1
ATOM 2991 O O . PHE B 1 126 ? 13.844 -14.18 -12.352 1 80.5 126 PHE B O 1
ATOM 2998 N N . GLN B 1 127 ? 14.961 -13.766 -10.617 1 79.75 127 GLN B N 1
ATOM 2999 C CA . GLN B 1 127 ? 14.555 -12.359 -10.57 1 79.75 127 GLN B CA 1
ATOM 3000 C C . GLN B 1 127 ? 14.961 -11.633 -11.852 1 79.75 127 GLN B C 1
ATOM 3002 O O . GLN B 1 127 ? 14.195 -10.836 -12.391 1 79.75 127 GLN B O 1
ATOM 3007 N N . GLU B 1 128 ? 16.109 -12.023 -12.266 1 86.06 128 GLU B N 1
ATOM 3008 C CA . GLU B 1 128 ? 16.562 -11.383 -13.5 1 86.06 128 GLU B CA 1
ATOM 3009 C C . GLU B 1 128 ? 15.805 -11.898 -14.711 1 86.06 128 GLU B C 1
ATOM 3011 O O . GLU B 1 128 ? 15.406 -11.125 -15.578 1 86.06 128 GLU B O 1
ATOM 3016 N N . LEU B 1 129 ? 15.656 -13.148 -14.688 1 89.25 129 LEU B N 1
ATOM 3017 C CA . LEU B 1 129 ? 14.961 -13.781 -15.805 1 89.25 129 LEU B CA 1
ATOM 3018 C C . LEU B 1 129 ? 13.523 -13.273 -15.906 1 89.25 129 LEU B C 1
ATOM 3020 O O . LEU B 1 129 ? 13.07 -12.922 -17 1 89.25 129 LEU B O 1
ATOM 3024 N N . ILE B 1 130 ? 13.008 -13.219 -14.766 1 84.44 130 ILE B N 1
ATOM 3025 C CA . ILE B 1 130 ? 11.594 -12.867 -14.781 1 84.44 130 ILE B CA 1
ATOM 3026 C C . ILE B 1 130 ? 11.422 -11.414 -15.195 1 84.44 130 ILE B C 1
ATOM 3028 O O . ILE B 1 130 ? 10.445 -11.055 -15.859 1 84.44 130 ILE B O 1
ATOM 3032 N N . GLN B 1 131 ? 12.219 -10.641 -14.781 1 84.56 131 GLN B N 1
ATOM 3033 C CA . GLN B 1 131 ? 12.164 -9.242 -15.195 1 84.56 131 GLN B CA 1
ATOM 3034 C C . GLN B 1 131 ? 12.211 -9.117 -16.719 1 84.56 131 GLN B C 1
ATOM 3036 O O . GLN B 1 131 ? 11.477 -8.312 -17.297 1 84.56 131 GLN B O 1
ATOM 3041 N N . LEU B 1 132 ? 13.148 -9.828 -17.344 1 90.06 132 LEU B N 1
ATOM 3042 C CA . LEU B 1 132 ? 13.281 -9.758 -18.797 1 90.06 132 LEU B CA 1
ATOM 3043 C C . LEU B 1 132 ? 12.039 -10.32 -19.484 1 90.06 132 LEU B C 1
ATOM 3045 O O . LEU B 1 132 ? 11.555 -9.734 -20.453 1 90.06 132 LEU B O 1
ATOM 3049 N N . VAL B 1 133 ? 11.531 -11.367 -18.906 1 92.81 133 VAL B N 1
ATOM 3050 C CA . VAL B 1 133 ? 10.352 -11.992 -19.484 1 92.81 133 VAL B CA 1
ATOM 3051 C C . VAL B 1 133 ? 9.148 -11.055 -19.359 1 92.81 133 VAL B C 1
ATOM 3053 O O . VAL B 1 133 ? 8.414 -10.844 -20.328 1 92.81 133 VAL B O 1
ATOM 3056 N N . LEU B 1 134 ? 9.07 -10.523 -18.219 1 90.38 134 LEU B N 1
ATOM 3057 C CA . LEU B 1 134 ? 7.938 -9.641 -17.984 1 90.38 134 LEU B CA 1
ATOM 3058 C C . LEU B 1 134 ? 8.055 -8.375 -18.828 1 90.38 134 LEU B C 1
ATOM 3060 O O . LEU B 1 134 ? 7.047 -7.867 -19.328 1 90.38 134 LEU B O 1
ATOM 3064 N N . ALA B 1 135 ? 9.203 -7.926 -19.016 1 91.38 135 ALA B N 1
ATOM 3065 C CA . ALA B 1 135 ? 9.398 -6.75 -19.859 1 91.38 135 ALA B CA 1
ATOM 3066 C C . ALA B 1 135 ? 8.938 -7.02 -21.297 1 91.38 135 ALA B C 1
ATOM 3068 O O . ALA B 1 135 ? 8.227 -6.207 -21.891 1 91.38 135 ALA B O 1
ATOM 3069 N N . ASP B 1 136 ? 9.312 -8.086 -21.812 1 94.62 136 ASP B N 1
ATOM 3070 C CA . ASP B 1 136 ? 8.898 -8.438 -23.156 1 94.62 136 ASP B CA 1
ATOM 3071 C C . ASP B 1 136 ? 7.391 -8.648 -23.25 1 94.62 136 ASP B C 1
ATOM 3073 O O . ASP B 1 136 ? 6.758 -8.281 -24.234 1 94.62 136 ASP B O 1
ATOM 3077 N N . TRP B 1 137 ? 6.949 -9.242 -22.172 1 95.19 137 TRP B N 1
ATOM 3078 C CA . TRP B 1 137 ? 5.516 -9.516 -22.156 1 95.19 137 TRP B CA 1
ATOM 3079 C C . TRP B 1 137 ? 4.719 -8.211 -22.156 1 95.19 137 TRP B C 1
ATOM 3081 O O . TRP B 1 137 ? 3.818 -8.023 -22.969 1 95.19 137 TRP B O 1
ATOM 3091 N N . VAL B 1 138 ? 5.07 -7.438 -21.375 1 94.62 138 VAL B N 1
ATOM 3092 C CA . VAL B 1 138 ? 4.363 -6.176 -21.188 1 94.62 138 VAL B CA 1
ATOM 3093 C C . VAL B 1 138 ? 4.445 -5.336 -22.453 1 94.62 138 VAL B C 1
ATOM 3095 O O . VAL B 1 138 ? 3.488 -4.648 -22.812 1 94.62 138 VAL B O 1
ATOM 3098 N N . ASN B 1 139 ? 5.492 -5.387 -23.141 1 93.62 139 ASN B N 1
ATOM 3099 C CA . ASN B 1 139 ? 5.68 -4.57 -24.344 1 93.62 139 ASN B CA 1
ATOM 3100 C C . ASN B 1 139 ? 5.195 -5.293 -25.594 1 93.62 139 ASN B C 1
ATOM 3102 O O . ASN B 1 139 ? 5.32 -4.77 -26.703 1 93.62 139 ASN B O 1
ATOM 3106 N N . GLY B 1 140 ? 4.754 -6.555 -25.375 1 94.88 140 GLY B N 1
ATOM 3107 C CA . GLY B 1 140 ? 4.152 -7.32 -26.453 1 94.88 140 GLY B CA 1
ATOM 3108 C C . GLY B 1 140 ? 5.148 -7.727 -27.516 1 94.88 140 GLY B C 1
ATOM 3109 O O . GLY B 1 140 ? 4.812 -7.781 -28.703 1 94.88 140 GLY B O 1
ATOM 3110 N N . VAL B 1 141 ? 6.348 -7.922 -27.172 1 95.69 141 VAL B N 1
ATOM 3111 C CA . VAL B 1 141 ? 7.449 -8.203 -28.094 1 95.69 141 VAL B CA 1
ATOM 3112 C C . VAL B 1 141 ? 7.16 -9.477 -28.875 1 95.69 141 VAL B C 1
ATOM 3114 O O . VAL B 1 141 ? 7.48 -9.562 -30.062 1 95.69 141 VAL B O 1
ATOM 3117 N N . TRP B 1 142 ? 6.609 -10.281 -28.219 1 93.56 142 TRP B N 1
ATOM 3118 C CA . TRP B 1 142 ? 6.438 -11.594 -28.828 1 93.56 142 TRP B CA 1
ATOM 3119 C C . TRP B 1 142 ? 4.965 -11.883 -29.094 1 93.56 142 TRP B C 1
ATOM 3121 O O . TRP B 1 142 ? 4.566 -13.039 -29.25 1 93.56 142 TRP B O 1
ATOM 3131 N N . ASP B 1 143 ? 4.262 -10.906 -29.062 1 91.75 143 ASP B N 1
ATOM 3132 C CA . ASP B 1 143 ? 2.83 -11.109 -29.266 1 91.75 143 ASP B CA 1
ATOM 3133 C C . ASP B 1 143 ? 2.559 -11.695 -30.656 1 91.75 143 ASP B C 1
ATOM 3135 O O . ASP B 1 143 ? 3.223 -11.344 -31.625 1 91.75 143 ASP B O 1
ATOM 3139 N N . PRO B 1 144 ? 1.613 -12.539 -30.656 1 91.06 144 PRO B N 1
ATOM 3140 C CA . PRO B 1 144 ? 0.785 -13.008 -29.547 1 91.06 144 PRO B CA 1
ATOM 3141 C C . PRO B 1 144 ? 1.457 -14.109 -28.734 1 91.06 144 PRO B C 1
ATOM 3143 O O . PRO B 1 144 ? 2.348 -14.797 -29.234 1 91.06 144 PRO B O 1
ATOM 3146 N N . VAL B 1 145 ? 1.026 -14.055 -27.453 1 90.44 145 VAL B N 1
ATOM 3147 C CA . VAL B 1 145 ? 1.539 -15.086 -26.562 1 90.44 145 VAL B CA 1
ATOM 3148 C C . VAL B 1 145 ? 0.376 -15.82 -25.891 1 90.44 145 VAL B C 1
ATOM 3150 O O . VAL B 1 145 ? -0.712 -15.258 -25.75 1 90.44 145 VAL B O 1
ATOM 3153 N N . GLU B 1 146 ? 0.607 -17.203 -25.641 1 91.12 146 GLU B N 1
ATOM 3154 C CA . GLU B 1 146 ? -0.39 -18 -24.938 1 91.12 146 GLU B CA 1
ATOM 3155 C C . GLU B 1 146 ? -0.088 -18.078 -23.438 1 91.12 146 GLU B C 1
ATOM 3157 O O . GLU B 1 146 ? 1.077 -18.078 -23.047 1 91.12 146 GLU B O 1
ATOM 3162 N N . PRO B 1 147 ? -0.95 -18.094 -22.594 1 92.94 147 PRO B N 1
ATOM 3163 C CA . PRO B 1 147 ? -2.375 -18.141 -22.922 1 92.94 147 PRO B CA 1
ATOM 3164 C C . PRO B 1 147 ? -2.977 -16.75 -23.141 1 92.94 147 PRO B C 1
ATOM 3166 O O . PRO B 1 147 ? -4.102 -16.625 -23.625 1 92.94 147 PRO B O 1
ATOM 3169 N N . TYR B 1 148 ? -2.182 -15.836 -22.797 1 95.12 148 TYR B N 1
ATOM 3170 C CA . TYR B 1 148 ? -2.691 -14.484 -22.984 1 95.12 148 TYR B CA 1
ATOM 3171 C C . TYR B 1 148 ? -1.548 -13.484 -23.109 1 95.12 148 TYR B C 1
ATOM 3173 O O . TYR B 1 148 ? -0.487 -13.664 -22.516 1 95.12 148 TYR B O 1
ATOM 3181 N N . THR B 1 149 ? -1.977 -12.336 -23.969 1 94.94 149 THR B N 1
ATOM 3182 C CA . THR B 1 149 ? -1.091 -11.18 -24 1 94.94 149 THR B CA 1
ATOM 3183 C C . THR B 1 149 ? -1.186 -10.398 -22.688 1 94.94 149 THR B C 1
ATOM 3185 O O . THR B 1 149 ? -2.066 -10.656 -21.875 1 94.94 149 THR B O 1
ATOM 3188 N N . PHE B 1 150 ? -0.223 -9.516 -22.5 1 96.06 150 PHE B N 1
ATOM 3189 C CA . PHE B 1 150 ? -0.296 -8.727 -21.266 1 96.06 150 PHE B CA 1
ATOM 3190 C C . PHE B 1 150 ? -1.582 -7.91 -21.234 1 96.06 150 PHE B C 1
ATOM 3192 O O . PHE B 1 150 ? -2.225 -7.812 -20.172 1 96.06 150 PHE B O 1
ATOM 3199 N N . ALA B 1 151 ? -1.989 -7.418 -22.359 1 95.94 151 ALA B N 1
ATOM 3200 C CA . ALA B 1 151 ? -3.223 -6.641 -22.422 1 95.94 151 ALA B CA 1
ATOM 3201 C C . ALA B 1 151 ? -4.43 -7.492 -22.047 1 95.94 151 ALA B C 1
ATOM 3203 O O . ALA B 1 151 ? -5.305 -7.043 -21.297 1 95.94 151 ALA B O 1
ATOM 3204 N N . GLU B 1 152 ? -4.402 -8.625 -22.5 1 96.88 152 GLU B N 1
ATOM 3205 C CA . GLU B 1 152 ? -5.492 -9.539 -22.172 1 96.88 152 GLU B CA 1
ATOM 3206 C C . GLU B 1 152 ? -5.465 -9.93 -20.703 1 96.88 152 GLU B C 1
ATOM 3208 O O . GLU B 1 152 ? -6.516 -10.094 -20.078 1 96.88 152 GLU B O 1
ATOM 3213 N N . TYR B 1 153 ? -4.246 -10.125 -20.203 1 96.94 153 TYR B N 1
ATOM 3214 C CA . TYR B 1 153 ? -4.113 -10.438 -18.781 1 96.94 153 TYR B CA 1
ATOM 3215 C C . TYR B 1 153 ? -4.59 -9.273 -17.922 1 96.94 153 TYR B C 1
ATOM 3217 O O . TYR B 1 153 ? -5.281 -9.469 -16.922 1 96.94 153 TYR B O 1
ATOM 3225 N N . VAL B 1 154 ? -4.316 -8.062 -18.297 1 97 154 VAL B N 1
ATOM 3226 C CA . VAL B 1 154 ? -4.762 -6.871 -17.578 1 97 154 VAL B CA 1
ATOM 3227 C C . VAL B 1 154 ? -6.285 -6.789 -17.609 1 97 154 VAL B C 1
ATOM 3229 O O . VAL B 1 154 ? -6.922 -6.484 -16.594 1 97 154 VAL B O 1
ATOM 3232 N N . GLU B 1 155 ? -6.84 -7.086 -18.688 1 97.19 155 GLU B N 1
ATOM 3233 C CA . GLU B 1 155 ? -8.297 -7.117 -18.812 1 97.19 155 GLU B CA 1
ATOM 3234 C C . GLU B 1 155 ? -8.898 -8.172 -17.875 1 97.19 155 GLU B C 1
ATOM 3236 O O . GLU B 1 155 ? -9.914 -7.922 -17.219 1 97.19 155 GLU B O 1
ATOM 3241 N N . LYS B 1 156 ? -8.242 -9.273 -17.891 1 97.12 156 LYS B N 1
ATOM 3242 C CA . LYS B 1 156 ? -8.711 -10.344 -17.016 1 97.12 156 LYS B CA 1
ATOM 3243 C C . LYS B 1 156 ? -8.664 -9.914 -15.555 1 97.12 156 LYS B C 1
ATOM 3245 O O . LYS B 1 156 ? -9.648 -10.078 -14.828 1 97.12 156 LYS B O 1
ATOM 3250 N N . VAL B 1 157 ? -7.613 -9.469 -15.117 1 97.69 157 VAL B N 1
ATOM 3251 C CA . VAL B 1 157 ? -7.445 -9.031 -13.734 1 97.69 157 VAL B CA 1
ATOM 3252 C C . VAL B 1 157 ? -8.445 -7.918 -13.414 1 97.69 157 VAL B C 1
ATOM 3254 O O . VAL B 1 157 ? -8.984 -7.863 -12.312 1 97.69 157 VAL B O 1
ATOM 3257 N N . SER B 1 158 ? -8.742 -6.984 -14.398 1 96.12 158 SER B N 1
ATOM 3258 C CA . SER B 1 158 ? -9.641 -5.852 -14.188 1 96.12 158 SER B CA 1
ATOM 3259 C C . SER B 1 158 ? -11.062 -6.32 -13.898 1 96.12 158 SER B C 1
ATOM 3261 O O . SER B 1 158 ? -11.875 -5.562 -13.375 1 96.12 158 SER B O 1
ATOM 3263 N N . MET B 1 159 ? -11.391 -7.555 -14.133 1 96.12 159 MET B N 1
ATOM 3264 C CA . MET B 1 159 ? -12.719 -8.102 -13.867 1 96.12 159 MET B CA 1
ATOM 3265 C C . MET B 1 159 ? -12.867 -8.461 -12.391 1 96.12 159 MET B C 1
ATOM 3267 O O . MET B 1 159 ? -13.992 -8.586 -11.891 1 96.12 159 MET B O 1
ATOM 3271 N N . GLY B 1 160 ? -11.742 -8.695 -11.75 1 96.31 160 GLY B N 1
ATOM 3272 C CA . GLY B 1 160 ? -11.781 -9.039 -10.344 1 96.31 160 GLY B CA 1
ATOM 3273 C C . GLY B 1 160 ? -12.523 -8.023 -9.492 1 96.31 160 GLY B C 1
ATOM 3274 O O . GLY B 1 160 ? -13.562 -8.32 -8.914 1 96.31 160 GLY B O 1
ATOM 3275 N N . PRO B 1 161 ? -12.164 -6.781 -9.469 1 94.06 161 PRO B N 1
ATOM 3276 C CA . PRO B 1 161 ? -12.82 -5.758 -8.648 1 94.06 161 PRO B CA 1
ATOM 3277 C C . PRO B 1 161 ? -14.258 -5.484 -9.086 1 94.06 161 PRO B C 1
ATOM 3279 O O . PRO B 1 161 ? -15.086 -5.062 -8.273 1 94.06 161 PRO B O 1
ATOM 3282 N N . LYS B 1 162 ? -14.484 -5.711 -10.406 1 93 162 LYS B N 1
ATOM 3283 C CA . LYS B 1 162 ? -15.836 -5.48 -10.906 1 93 162 LYS B CA 1
ATOM 3284 C C . LYS B 1 162 ? -16.828 -6.469 -10.297 1 93 162 LYS B C 1
ATOM 3286 O O . LYS B 1 162 ? -18.031 -6.203 -10.25 1 93 162 LYS B O 1
ATOM 3291 N N . LYS B 1 163 ? -16.359 -7.504 -9.859 1 91.62 163 LYS B N 1
ATOM 3292 C CA . LYS B 1 163 ? -17.234 -8.531 -9.305 1 91.62 163 LYS B CA 1
ATOM 3293 C C . LYS B 1 163 ? -17.5 -8.289 -7.824 1 91.62 163 LYS B C 1
ATOM 3295 O O . LYS B 1 163 ? -18.344 -8.961 -7.219 1 91.62 163 LYS B O 1
ATOM 3300 N N . ILE B 1 164 ? -16.828 -7.465 -7.133 1 92.06 164 ILE B N 1
ATOM 3301 C CA . ILE B 1 164 ? -17.062 -7.125 -5.734 1 92.06 164 ILE B CA 1
ATOM 3302 C C . ILE B 1 164 ? -18.359 -6.316 -5.613 1 92.06 164 ILE B C 1
ATOM 3304 O O . ILE B 1 164 ? -18.484 -5.262 -6.238 1 92.06 164 ILE B O 1
ATOM 3308 N N . PRO B 1 165 ? -19.219 -6.836 -4.902 1 88.38 165 PRO B N 1
ATOM 3309 C CA . PRO B 1 165 ? -20.516 -6.168 -4.805 1 88.38 165 PRO B CA 1
ATOM 3310 C C . PRO B 1 165 ? -20.391 -4.707 -4.379 1 88.38 165 PRO B C 1
ATOM 3312 O O . PRO B 1 165 ? -19.547 -4.371 -3.547 1 88.38 165 PRO B O 1
ATOM 3315 N N . GLY B 1 166 ? -21.156 -3.957 -4.898 1 86.31 166 GLY B N 1
ATOM 3316 C CA . GLY B 1 166 ? -21.141 -2.525 -4.645 1 86.31 166 GLY B CA 1
ATOM 3317 C C . GLY B 1 166 ? -21.438 -2.17 -3.201 1 86.31 166 GLY B C 1
ATOM 3318 O O . GLY B 1 166 ? -21.031 -1.113 -2.715 1 86.31 166 GLY B O 1
ATOM 3319 N N . ASP B 1 167 ? -22.188 -2.934 -2.596 1 87.25 167 ASP B N 1
ATOM 3320 C CA . ASP B 1 167 ? -22.625 -2.607 -1.239 1 87.25 167 ASP B CA 1
ATOM 3321 C C . ASP B 1 167 ? -21.703 -3.248 -0.201 1 87.25 167 ASP B C 1
ATOM 3323 O O . ASP B 1 167 ? -21.922 -3.1 1.004 1 87.25 167 ASP B O 1
ATOM 3327 N N . ALA B 1 168 ? -20.719 -4.078 -0.704 1 88.44 168 ALA B N 1
ATOM 3328 C CA . ALA B 1 168 ? -19.734 -4.617 0.232 1 88.44 168 ALA B CA 1
ATOM 3329 C C . ALA B 1 168 ? -18.938 -3.496 0.898 1 88.44 168 ALA B C 1
ATOM 3331 O O . ALA B 1 168 ? -18.469 -2.576 0.227 1 88.44 168 ALA B O 1
ATOM 3332 N N . LYS B 1 169 ? -18.922 -3.598 2.199 1 91.62 169 LYS B N 1
ATOM 3333 C CA . LYS B 1 169 ? -18.219 -2.555 2.934 1 91.62 169 LYS B CA 1
ATOM 3334 C C . LYS B 1 169 ? -16.719 -2.869 3.029 1 91.62 169 LYS B C 1
ATOM 3336 O O . LYS B 1 169 ? -15.883 -1.965 2.957 1 91.62 169 LYS B O 1
ATOM 3341 N N . SER B 1 170 ? -16.453 -4.113 3.248 1 94.31 170 SER B N 1
ATOM 3342 C CA . SER B 1 170 ? -15.062 -4.562 3.367 1 94.31 170 SER B CA 1
ATOM 3343 C C . SER B 1 170 ? -14.867 -5.922 2.709 1 94.31 170 SER B C 1
ATOM 3345 O O . SER B 1 170 ? -15.539 -6.895 3.059 1 94.31 170 SER B O 1
ATOM 3347 N N . THR B 1 171 ? -14 -5.977 1.749 1 96.44 171 THR B N 1
ATOM 3348 C CA . THR B 1 171 ? -13.734 -7.207 1.008 1 96.44 171 THR B CA 1
ATOM 3349 C C . THR B 1 171 ? -12.273 -7.617 1.146 1 96.44 171 THR B C 1
ATOM 3351 O O . THR B 1 171 ? -11.367 -6.793 0.965 1 96.44 171 THR B O 1
ATOM 3354 N N . LEU B 1 172 ? -12.086 -8.773 1.521 1 97.38 172 LEU B N 1
ATOM 3355 C CA . LEU B 1 172 ? -10.75 -9.359 1.545 1 97.38 172 LEU B CA 1
ATOM 3356 C C . LEU B 1 172 ? -10.492 -10.18 0.284 1 97.38 172 LEU B C 1
ATOM 3358 O O . LEU B 1 172 ? -11.312 -11.023 -0.093 1 97.38 172 LEU B O 1
ATOM 3362 N N . VAL B 1 173 ? -9.398 -9.984 -0.325 1 98.44 173 VAL B N 1
ATOM 3363 C CA . VAL B 1 173 ? -9 -10.773 -1.482 1 98.44 173 VAL B CA 1
ATOM 3364 C C . VAL B 1 173 ? -7.559 -11.25 -1.31 1 98.44 173 VAL B C 1
ATOM 3366 O O . VAL B 1 173 ? -6.66 -10.453 -1.042 1 98.44 173 VAL B O 1
ATOM 3369 N N . VAL B 1 174 ? -7.398 -12.461 -1.406 1 98.75 174 VAL B N 1
ATOM 3370 C CA . VAL B 1 174 ? -6.051 -13.023 -1.448 1 98.75 174 VAL B CA 1
ATOM 3371 C C . VAL B 1 174 ? -5.66 -13.32 -2.895 1 98.75 174 VAL B C 1
ATOM 3373 O O . VAL B 1 174 ? -6.359 -14.062 -3.592 1 98.75 174 VAL B O 1
ATOM 3376 N N . SER B 1 175 ? -4.539 -12.805 -3.209 1 98.5 175 SER B N 1
ATOM 3377 C CA . SER B 1 175 ? -4.102 -12.844 -4.602 1 98.5 175 SER B CA 1
ATOM 3378 C C . SER B 1 175 ? -2.588 -13 -4.699 1 98.5 175 SER B C 1
ATOM 3380 O O . SER B 1 175 ? -1.966 -13.617 -3.828 1 98.5 175 SER B O 1
ATOM 3382 N N . SER B 1 176 ? -2.066 -12.656 -5.828 1 96.75 176 SER B N 1
ATOM 3383 C CA . SER B 1 176 ? -0.637 -12.734 -6.105 1 96.75 176 SER B CA 1
ATOM 3384 C C . SER B 1 176 ? -0.078 -11.375 -6.512 1 96.75 176 SER B C 1
ATOM 3386 O O . SER B 1 176 ? -0.822 -10.398 -6.613 1 96.75 176 SER B O 1
ATOM 3388 N N . SER B 1 177 ? 1.179 -11.383 -6.703 1 95.06 177 SER B N 1
ATOM 3389 C CA . SER B 1 177 ? 1.878 -10.109 -6.875 1 95.06 177 SER B CA 1
ATOM 3390 C C . SER B 1 177 ? 1.422 -9.391 -8.141 1 95.06 177 SER B C 1
ATOM 3392 O O . SER B 1 177 ? 1.114 -8.195 -8.102 1 95.06 177 SER B O 1
ATOM 3394 N N . THR B 1 178 ? 1.338 -10.055 -9.336 1 95.06 178 THR B N 1
ATOM 3395 C CA . THR B 1 178 ? 1.104 -9.375 -10.609 1 95.06 178 THR B CA 1
ATOM 3396 C C . THR B 1 178 ? -0.299 -8.781 -10.648 1 95.06 178 THR B C 1
ATOM 3398 O O . THR B 1 178 ? -0.469 -7.609 -11.008 1 95.06 178 THR B O 1
ATOM 3401 N N . PRO B 1 179 ? -1.371 -9.648 -10.195 1 97.38 179 PRO B N 1
ATOM 3402 C CA . PRO B 1 179 ? -2.695 -9.023 -10.148 1 97.38 179 PRO B CA 1
ATOM 3403 C C . PRO B 1 179 ? -2.748 -7.816 -9.211 1 97.38 179 PRO B C 1
ATOM 3405 O O . PRO B 1 179 ? -3.451 -6.844 -9.5 1 97.38 179 PRO B O 1
ATOM 3408 N N . ILE B 1 180 ? -2.094 -7.848 -8.18 1 98.06 180 ILE B N 1
ATOM 3409 C CA . ILE B 1 180 ? -2.082 -6.754 -7.211 1 98.06 180 ILE B CA 1
ATOM 3410 C C . ILE B 1 180 ? -1.403 -5.531 -7.82 1 98.06 180 ILE B C 1
ATOM 3412 O O . ILE B 1 180 ? -1.886 -4.406 -7.672 1 98.06 180 ILE B O 1
ATOM 3416 N N . ALA B 1 181 ? -0.327 -5.797 -8.523 1 96.81 181 ALA B N 1
ATOM 3417 C CA . ALA B 1 181 ? 0.354 -4.711 -9.227 1 96.81 181 ALA B CA 1
ATOM 3418 C C . ALA B 1 181 ? -0.56 -4.066 -10.266 1 96.81 181 ALA B C 1
ATOM 3420 O O . ALA B 1 181 ? -0.588 -2.842 -10.398 1 96.81 181 ALA B O 1
ATOM 3421 N N . ILE B 1 182 ? -1.23 -4.902 -11 1 96.94 182 ILE B N 1
ATOM 3422 C CA . ILE B 1 182 ? -2.137 -4.418 -12.039 1 96.94 182 ILE B CA 1
ATOM 3423 C C . ILE B 1 182 ? -3.25 -3.59 -11.398 1 96.94 182 ILE B C 1
ATOM 3425 O O . ILE B 1 182 ? -3.598 -2.518 -11.906 1 96.94 182 ILE B O 1
ATOM 3429 N N . MET B 1 183 ? -3.816 -4.043 -10.258 1 96.69 183 MET B N 1
ATOM 3430 C CA . MET B 1 183 ? -4.836 -3.291 -9.531 1 96.69 183 MET B CA 1
ATOM 3431 C C . MET B 1 183 ? -4.32 -1.908 -9.148 1 96.69 183 MET B C 1
ATOM 3433 O O . MET B 1 183 ? -5.035 -0.914 -9.289 1 96.69 183 MET B O 1
ATOM 3437 N N . MET B 1 184 ? -3.035 -1.937 -8.68 1 96.81 184 MET B N 1
ATOM 3438 C CA . MET B 1 184 ? -2.445 -0.656 -8.297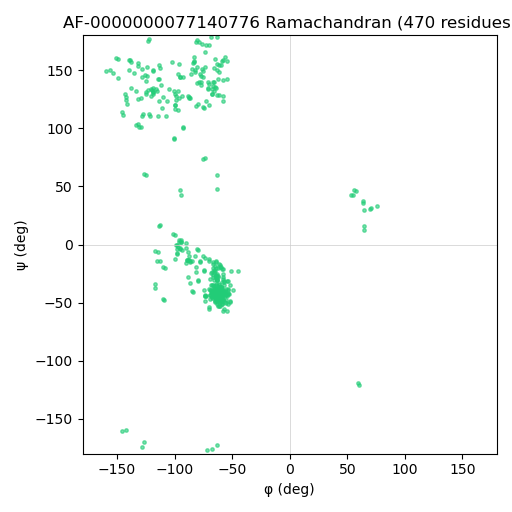 1 96.81 184 MET B CA 1
ATOM 3439 C C . MET B 1 184 ? -2.299 0.259 -9.508 1 96.81 184 MET B C 1
ATOM 3441 O O . MET B 1 184 ? -2.691 1.426 -9.461 1 96.81 184 MET B O 1
ATOM 3445 N N . GLY B 1 185 ? -1.827 -0.228 -10.578 1 95.06 185 GLY B N 1
ATOM 3446 C CA . GLY B 1 185 ? -1.672 0.565 -11.789 1 95.06 185 GLY B CA 1
ATOM 3447 C C . GLY B 1 185 ? -2.988 1.085 -12.328 1 95.06 185 GLY B C 1
ATOM 3448 O O . GLY B 1 185 ? -3.084 2.246 -12.734 1 95.06 185 GLY B O 1
ATOM 3449 N N . LEU B 1 186 ? -3.992 0.22 -12.312 1 93.88 186 LEU B N 1
ATOM 3450 C CA . LEU B 1 186 ? -5.316 0.616 -12.781 1 93.88 186 LEU B CA 1
ATOM 3451 C C . LEU B 1 186 ? -5.898 1.715 -11.898 1 93.88 186 LEU B C 1
ATOM 3453 O O . LEU B 1 186 ? -6.457 2.691 -12.406 1 93.88 186 LEU B O 1
ATOM 3457 N N . SER B 1 187 ? -5.754 1.555 -10.625 1 93.88 187 SER B N 1
ATOM 3458 C CA . SER B 1 187 ? -6.285 2.531 -9.688 1 93.88 187 SER B CA 1
ATOM 3459 C C . SER B 1 187 ? -5.605 3.887 -9.844 1 93.88 187 SER B C 1
ATOM 3461 O O . SER B 1 187 ? -6.211 4.926 -9.586 1 93.88 187 SER B O 1
ATOM 3463 N N . CYS B 1 188 ? -4.379 3.826 -10.32 1 92.88 188 CYS B N 1
ATOM 3464 C CA . CYS B 1 188 ? -3.619 5.059 -10.492 1 92.88 188 CYS B CA 1
ATOM 3465 C C . CYS B 1 188 ? -3.717 5.562 -11.93 1 92.88 188 CYS B C 1
ATOM 3467 O O . CYS B 1 188 ? -3.082 6.555 -12.289 1 92.88 188 CYS B O 1
ATOM 3469 N N . LYS B 1 189 ? -4.523 4.879 -12.766 1 91.19 189 LYS B N 1
ATOM 3470 C CA . LYS B 1 189 ? -4.742 5.215 -14.172 1 91.19 189 LYS B CA 1
ATOM 3471 C C . LYS B 1 189 ? -3.42 5.324 -14.922 1 91.19 189 LYS B C 1
ATOM 3473 O O . LYS B 1 189 ? -3.227 6.242 -15.719 1 91.19 189 LYS B O 1
ATOM 3478 N N . MET B 1 190 ? -2.545 4.395 -14.648 1 92.31 190 MET B N 1
ATOM 3479 C CA . MET B 1 190 ? -1.236 4.336 -15.297 1 92.31 190 MET B CA 1
ATOM 3480 C C . MET B 1 190 ? -1.321 3.611 -16.641 1 92.31 190 MET B C 1
ATOM 3482 O O . MET B 1 190 ? -2.266 2.859 -16.875 1 92.31 190 MET B O 1
ATOM 3486 N N . ASP B 1 191 ? -0.327 4 -17.422 1 92.06 191 ASP B N 1
ATOM 3487 C CA . ASP B 1 191 ? -0.128 3.166 -18.609 1 92.06 191 ASP B CA 1
ATOM 3488 C C . ASP B 1 191 ? 0.3 1.753 -18.219 1 92.06 191 ASP B C 1
ATOM 3490 O O . ASP B 1 191 ? 1.167 1.575 -17.359 1 92.06 191 ASP B O 1
ATOM 3494 N N . SER B 1 192 ? -0.338 0.671 -18.906 1 92.44 192 SER B N 1
ATOM 3495 C CA . SER B 1 192 ? -0.102 -0.721 -18.547 1 92.44 192 SER B CA 1
ATOM 3496 C C . SER B 1 192 ? 1.377 -1.078 -18.641 1 92.44 192 SER B C 1
ATOM 3498 O O . SER B 1 192 ? 1.861 -1.954 -17.922 1 92.44 192 SER B O 1
ATOM 3500 N N . LYS B 1 193 ? 2.084 -0.417 -19.484 1 89.81 193 LYS B N 1
ATOM 3501 C CA . LYS B 1 193 ? 3.506 -0.695 -19.656 1 89.81 193 LYS B CA 1
ATOM 3502 C C . LYS B 1 193 ? 4.289 -0.358 -18.391 1 89.81 193 LYS B C 1
ATOM 3504 O O . LYS B 1 193 ? 5.414 -0.829 -18.203 1 89.81 193 LYS B O 1
ATOM 3509 N N . GLU B 1 194 ? 3.738 0.45 -17.484 1 90.31 194 GLU B N 1
ATOM 3510 C CA . GLU B 1 194 ? 4.434 0.896 -16.281 1 90.31 194 GLU B CA 1
ATOM 3511 C C . GLU B 1 194 ? 4.07 0.028 -15.078 1 90.31 194 GLU B C 1
ATOM 3513 O O . GLU B 1 194 ? 4.637 0.189 -14 1 90.31 194 GLU B O 1
ATOM 3518 N N . PHE B 1 195 ? 3.201 -0.941 -15.203 1 92.75 195 PHE B N 1
ATOM 3519 C CA . PHE B 1 195 ? 2.701 -1.739 -14.086 1 92.75 195 PHE B CA 1
ATOM 3520 C C . PHE B 1 195 ? 3.834 -2.52 -13.43 1 92.75 195 PHE B C 1
ATOM 3522 O O . PHE B 1 195 ? 3.83 -2.723 -12.211 1 92.75 195 PHE B O 1
ATOM 3529 N N . PRO B 1 196 ? 4.863 -2.906 -14.211 1 89 196 PRO B N 1
ATOM 3530 C CA . PRO B 1 196 ? 5.898 -3.771 -13.641 1 89 196 PRO B CA 1
ATOM 3531 C C . PRO B 1 196 ? 6.668 -3.098 -12.508 1 89 196 PRO B C 1
ATOM 3533 O O . PRO B 1 196 ? 7.336 -3.775 -11.719 1 89 196 PRO B O 1
ATOM 3536 N N . ILE B 1 197 ? 6.539 -1.784 -12.398 1 87.94 197 ILE B N 1
ATOM 3537 C CA . ILE B 1 197 ? 7.258 -1.088 -11.336 1 87.94 197 ILE B CA 1
ATOM 3538 C C . ILE B 1 197 ? 6.75 -1.556 -9.977 1 87.94 197 ILE B C 1
ATOM 3540 O O . ILE B 1 197 ? 7.473 -1.482 -8.977 1 87.94 197 ILE B O 1
ATOM 3544 N N . PHE B 1 198 ? 5.551 -2.002 -9.891 1 92.38 198 PHE B N 1
ATOM 3545 C CA . PHE B 1 198 ? 4.953 -2.461 -8.641 1 92.38 198 PHE B CA 1
ATOM 3546 C C . PHE B 1 198 ? 5.277 -3.928 -8.391 1 92.38 198 PHE B C 1
ATOM 3548 O O . PHE B 1 198 ? 5.328 -4.371 -7.242 1 92.38 198 PHE B O 1
ATOM 3555 N N . MET B 1 199 ? 5.406 -4.797 -9.375 1 87.44 199 MET B N 1
ATOM 3556 C CA . MET B 1 199 ? 5.496 -6.25 -9.289 1 87.44 199 MET B CA 1
ATOM 3557 C C . MET B 1 199 ? 6.75 -6.676 -8.531 1 87.44 199 MET B C 1
ATOM 3559 O O . MET B 1 199 ? 6.73 -7.652 -7.785 1 87.44 199 MET B O 1
ATOM 3563 N N . LYS B 1 200 ? 7.703 -5.902 -8.633 1 83.06 200 LYS B N 1
ATOM 3564 C CA . LYS B 1 200 ? 9.016 -6.309 -8.133 1 83.06 200 LYS B CA 1
ATOM 3565 C C . LYS B 1 200 ? 9.086 -6.188 -6.617 1 83.06 200 LYS B C 1
ATOM 3567 O O . LYS B 1 200 ? 9.977 -6.758 -5.984 1 83.06 200 LYS B O 1
ATOM 3572 N N . SER B 1 201 ? 8.195 -5.539 -5.973 1 90.31 201 SER B N 1
ATOM 3573 C CA . SER B 1 201 ? 8.383 -5.207 -4.562 1 90.31 201 SER B CA 1
ATOM 3574 C C . SER B 1 201 ? 7.328 -5.875 -3.689 1 90.31 201 SER B C 1
ATOM 3576 O O . SER B 1 201 ? 7.426 -5.852 -2.461 1 90.31 201 SER B O 1
ATOM 3578 N N . ILE B 1 202 ? 6.344 -6.539 -4.227 1 95.38 202 ILE B N 1
ATOM 3579 C CA . ILE B 1 202 ? 5.207 -7.016 -3.443 1 95.38 202 ILE B CA 1
ATOM 3580 C C . ILE B 1 202 ? 5.625 -8.219 -2.609 1 95.38 202 ILE B C 1
ATOM 3582 O O . ILE B 1 202 ? 6.027 -9.25 -3.154 1 95.38 202 ILE B O 1
ATOM 3586 N N . LEU B 1 203 ? 5.559 -8.102 -1.302 1 96.94 203 LEU B N 1
ATOM 3587 C CA . LEU B 1 203 ? 6.023 -9.094 -0.337 1 96.94 203 LEU B CA 1
ATOM 3588 C C . LEU B 1 203 ? 4.969 -10.172 -0.117 1 96.94 203 LEU B C 1
ATOM 3590 O O . LEU B 1 203 ? 3.791 -9.969 -0.418 1 96.94 203 LEU B O 1
ATOM 3594 N N . ASN B 1 204 ? 5.391 -11.242 0.398 1 96.5 204 ASN B N 1
ATOM 3595 C CA . ASN B 1 204 ? 4.445 -12.281 0.795 1 96.5 204 ASN B CA 1
ATOM 3596 C C . ASN B 1 204 ? 3.586 -11.836 1.973 1 96.5 204 ASN B C 1
ATOM 3598 O O . ASN B 1 204 ? 4.094 -11.258 2.936 1 96.5 204 ASN B O 1
ATOM 3602 N N . SER B 1 205 ? 2.314 -12.109 1.794 1 98.44 205 SER B N 1
ATOM 3603 C CA . SER B 1 205 ? 1.263 -11.812 2.76 1 98.44 205 SER B CA 1
ATOM 3604 C C . SER B 1 205 ? 1.104 -10.305 2.959 1 98.44 205 SER B C 1
ATOM 3606 O O . SER B 1 205 ? 0.506 -9.867 3.943 1 98.44 205 SER B O 1
ATOM 3608 N N . SER B 1 206 ? 1.714 -9.609 2.092 1 98.56 206 SER B N 1
ATOM 3609 C CA . SER B 1 206 ? 1.573 -8.156 2.176 1 98.56 206 SER B CA 1
ATOM 3610 C C . SER B 1 206 ? 0.126 -7.727 1.96 1 98.56 206 SER B C 1
ATOM 3612 O O . SER B 1 206 ? -0.631 -8.406 1.263 1 98.56 206 SER B O 1
ATOM 3614 N N . LEU B 1 207 ? -0.282 -6.648 2.559 1 98.56 207 LEU B N 1
ATOM 3615 C CA . LEU B 1 207 ? -1.627 -6.086 2.551 1 98.56 207 LEU B CA 1
ATOM 3616 C C . LEU B 1 207 ? -1.66 -4.773 1.773 1 98.56 207 LEU B C 1
ATOM 3618 O O . LEU B 1 207 ? -0.868 -3.867 2.041 1 98.56 207 LEU B O 1
ATOM 3622 N N . SER B 1 208 ? -2.363 -4.727 0.76 1 98.44 208 SER B N 1
ATOM 3623 C CA . SER B 1 208 ? -2.668 -3.502 0.031 1 98.44 208 SER B CA 1
ATOM 3624 C C . SER B 1 208 ? -4.156 -3.174 0.096 1 98.44 208 SER B C 1
ATOM 3626 O O . SER B 1 208 ? -4.996 -4.039 -0.153 1 98.44 208 SER B O 1
ATOM 3628 N N . VAL B 1 209 ? -4.512 -1.906 0.427 1 98 209 VAL B N 1
ATOM 3629 C CA . VAL B 1 209 ? -5.895 -1.512 0.689 1 98 209 VAL B CA 1
ATOM 3630 C C . VAL B 1 209 ? -6.328 -0.456 -0.324 1 98 209 VAL B C 1
ATOM 3632 O O . VAL B 1 209 ? -5.578 0.475 -0.624 1 98 209 VAL B O 1
ATOM 3635 N N . PHE B 1 210 ? -7.41 -0.678 -0.923 1 97.12 210 PHE B N 1
ATOM 3636 C CA . PHE B 1 210 ? -8.039 0.256 -1.85 1 97.12 210 PHE B CA 1
ATOM 3637 C C . PHE B 1 210 ? -9.422 0.669 -1.35 1 97.12 210 PHE B C 1
ATOM 3639 O O . PHE B 1 210 ? -10.07 -0.081 -0.619 1 97.12 210 PHE B O 1
ATOM 3646 N N . ARG B 1 211 ? -9.82 1.82 -1.678 1 95.12 211 ARG B N 1
ATOM 3647 C CA . ARG B 1 211 ? -11.148 2.334 -1.355 1 95.12 211 ARG B CA 1
ATOM 3648 C C . ARG B 1 211 ? -11.953 2.604 -2.621 1 95.12 211 ARG B C 1
ATOM 3650 O O . ARG B 1 211 ? -11.422 3.133 -3.6 1 95.12 211 ARG B O 1
ATOM 3657 N N . ARG B 1 212 ? -13.18 2.178 -2.629 1 93.25 212 ARG B N 1
ATOM 3658 C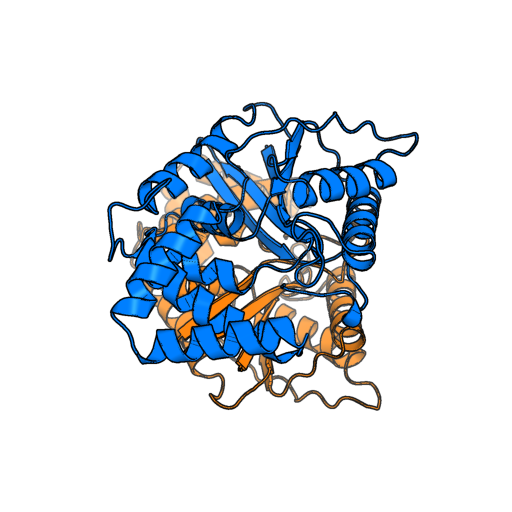 CA . ARG B 1 212 ? -14.039 2.383 -3.787 1 93.25 212 ARG B CA 1
ATOM 3659 C C . ARG B 1 212 ? -14.352 3.863 -3.984 1 93.25 212 ARG B C 1
ATOM 3661 O O . ARG B 1 212 ? -14.633 4.578 -3.021 1 93.25 212 ARG B O 1
ATOM 3668 N N . ASP B 1 213 ? -14.195 4.379 -5.066 1 86.25 213 ASP B N 1
ATOM 3669 C CA . ASP B 1 213 ? -14.531 5.734 -5.492 1 86.25 213 ASP B CA 1
ATOM 3670 C C . ASP B 1 213 ? -15.305 5.715 -6.809 1 86.25 213 ASP B C 1
ATOM 3672 O O . ASP B 1 213 ? -14.711 5.695 -7.887 1 86.25 213 ASP B O 1
ATOM 3676 N N . GLY B 1 214 ? -16.547 5.867 -6.652 1 82.25 214 GLY B N 1
ATOM 3677 C CA . GLY B 1 214 ? -17.406 5.691 -7.812 1 82.25 214 GLY B CA 1
ATOM 3678 C C . GLY B 1 214 ? -17.297 4.312 -8.438 1 82.25 214 GLY B C 1
ATOM 3679 O O . GLY B 1 214 ? -17.531 3.303 -7.773 1 82.25 214 GLY B O 1
ATOM 3680 N N . LYS B 1 215 ? -16.891 4.371 -9.672 1 78 215 LYS B N 1
ATOM 3681 C CA . LYS B 1 215 ? -16.781 3.09 -10.367 1 78 215 LYS B CA 1
ATOM 3682 C C . LYS B 1 215 ? -15.359 2.531 -10.281 1 78 215 LYS B C 1
ATOM 3684 O O . LYS B 1 215 ? -15.102 1.415 -10.734 1 78 215 LYS B O 1
ATOM 3689 N N . GLY B 1 216 ? -14.586 3.135 -9.672 1 88.38 216 GLY B N 1
ATOM 3690 C CA . GLY B 1 216 ? -13.203 2.691 -9.586 1 88.38 216 GLY B CA 1
ATOM 3691 C C . GLY B 1 216 ? -12.703 2.562 -8.164 1 88.38 216 GLY B C 1
ATOM 3692 O O . GLY B 1 216 ? -13.492 2.473 -7.227 1 88.38 216 GLY B O 1
ATOM 3693 N N . TRP B 1 217 ? -11.5 2.379 -8.039 1 94.25 217 TRP B N 1
ATOM 3694 C CA . TRP B 1 217 ? -10.82 2.201 -6.758 1 94.25 217 TRP B CA 1
ATOM 3695 C C . TRP B 1 217 ? -9.641 3.154 -6.629 1 94.25 217 TRP B C 1
ATOM 3697 O O . TRP B 1 217 ? -8.953 3.438 -7.617 1 94.25 217 TRP B O 1
ATOM 3707 N N . GLU B 1 218 ? -9.453 3.588 -5.52 1 93.94 218 GLU B N 1
ATOM 3708 C CA . GLU B 1 218 ? -8.289 4.422 -5.223 1 93.94 218 GLU B CA 1
ATOM 3709 C C . GLU B 1 218 ? -7.395 3.766 -4.176 1 93.94 218 GLU B C 1
ATOM 3711 O O . GLU B 1 218 ? -7.887 3.131 -3.24 1 93.94 218 GLU B O 1
ATOM 3716 N N . PRO B 1 219 ? -6.16 4.02 -4.273 1 95.62 219 PRO B N 1
ATOM 3717 C CA . PRO B 1 219 ? -5.25 3.391 -3.312 1 95.62 219 PRO B CA 1
ATOM 3718 C C . PRO B 1 219 ? -5.281 4.059 -1.94 1 95.62 219 PRO B C 1
ATOM 3720 O O . PRO B 1 219 ? -5.379 5.285 -1.85 1 95.62 219 PRO B O 1
ATOM 3723 N N . VAL B 1 220 ? -5.281 3.225 -0.922 1 96.56 220 VAL B N 1
ATOM 3724 C CA . VAL B 1 220 ? -5.207 3.703 0.454 1 96.56 220 VAL B CA 1
ATOM 3725 C C . VAL B 1 220 ? -3.85 3.348 1.053 1 96.56 220 VAL B C 1
ATOM 3727 O O . VAL B 1 220 ? -3.191 4.195 1.66 1 96.56 220 VAL B O 1
ATOM 3730 N N . SER B 1 221 ? -3.447 2.221 0.89 1 97.56 221 SER B N 1
ATOM 3731 C CA . SER B 1 221 ? -2.117 1.756 1.265 1 97.56 221 SER B CA 1
ATOM 3732 C C . SER B 1 221 ? -1.65 0.624 0.355 1 97.56 221 SER B C 1
ATOM 3734 O O . SER B 1 221 ? -2.465 -0.02 -0.311 1 97.56 221 SER B O 1
ATOM 3736 N N . TRP B 1 222 ? -0.379 0.386 0.32 1 96.75 222 TRP B N 1
ATOM 3737 C CA . TRP B 1 222 ? 0.172 -0.55 -0.654 1 96.75 222 TRP B CA 1
ATOM 3738 C C . TRP B 1 222 ? 1.324 -1.348 -0.051 1 96.75 222 TRP B C 1
ATOM 3740 O O . TRP B 1 222 ? 2.244 -0.774 0.537 1 96.75 222 TRP B O 1
ATOM 3750 N N . ASN B 1 223 ? 1.279 -2.672 -0.18 1 98.19 223 ASN B N 1
ATOM 3751 C CA . ASN B 1 223 ? 2.365 -3.609 0.087 1 98.19 223 ASN B CA 1
ATOM 3752 C C . ASN B 1 223 ? 2.904 -3.453 1.506 1 98.19 223 ASN B C 1
ATOM 3754 O O . ASN B 1 223 ? 4.117 -3.4 1.71 1 98.19 223 ASN B O 1
ATOM 3758 N N . ALA B 1 224 ? 2.014 -3.377 2.486 1 97.94 224 ALA B N 1
ATOM 3759 C CA . ALA B 1 224 ? 2.381 -3.275 3.896 1 97.94 224 ALA B CA 1
ATOM 3760 C C . ALA B 1 224 ? 2.35 -4.645 4.57 1 97.94 224 ALA B C 1
ATOM 3762 O O . ALA B 1 224 ? 1.551 -5.508 4.199 1 97.94 224 ALA B O 1
ATOM 3763 N N . THR B 1 225 ? 3.217 -4.867 5.516 1 97.75 225 THR B N 1
ATOM 3764 C CA . THR B 1 225 ? 3.213 -6.098 6.297 1 97.75 225 THR B CA 1
ATOM 3765 C C . THR B 1 225 ? 3.182 -5.789 7.793 1 97.75 225 THR B C 1
ATOM 3767 O O . THR B 1 225 ? 4.062 -6.219 8.539 1 97.75 225 THR B O 1
ATOM 3770 N N . PRO B 1 226 ? 2.082 -5.082 8.219 1 96.94 226 PRO B N 1
ATOM 3771 C CA . PRO B 1 226 ? 2.016 -4.648 9.617 1 96.94 226 PRO B CA 1
ATOM 3772 C C . PRO B 1 226 ? 2.041 -5.82 10.602 1 96.94 226 PRO B C 1
ATOM 3774 O O . PRO B 1 226 ? 2.371 -5.637 11.773 1 96.94 226 PRO B O 1
ATOM 3777 N N . HIS B 1 227 ? 1.734 -7.02 10.148 1 96.44 227 HIS B N 1
ATOM 3778 C CA . HIS B 1 227 ? 1.637 -8.211 10.977 1 96.44 227 HIS B CA 1
ATOM 3779 C C . HIS B 1 227 ? 2.996 -8.883 11.141 1 96.44 227 HIS B C 1
ATOM 3781 O O . HIS B 1 227 ? 3.158 -9.773 11.977 1 96.44 227 HIS B O 1
ATOM 3787 N N . LEU B 1 228 ? 3.904 -8.492 10.328 1 97.12 228 LEU B N 1
ATOM 3788 C CA . LEU B 1 228 ? 5.223 -9.117 10.398 1 97.12 228 LEU B CA 1
ATOM 3789 C C . LEU B 1 228 ? 6.203 -8.219 11.148 1 97.12 228 LEU B C 1
ATOM 3791 O O . LEU B 1 228 ? 6.953 -7.461 10.531 1 97.12 228 LEU B O 1
ATOM 3795 N N . GLN B 1 229 ? 6.301 -8.375 12.414 1 94.44 229 GLN B N 1
ATOM 3796 C CA . GLN B 1 229 ? 7.098 -7.508 13.273 1 94.44 229 GLN B CA 1
ATOM 3797 C C . GLN B 1 229 ? 8.531 -8.016 13.391 1 94.44 229 GLN B C 1
ATOM 3799 O O . GLN B 1 229 ? 9.406 -7.309 13.906 1 94.44 229 GLN B O 1
ATOM 3804 N N . ASP B 1 230 ? 8.75 -9.25 12.961 1 95.19 230 ASP B N 1
ATOM 3805 C CA . ASP B 1 230 ? 10.086 -9.812 12.82 1 95.19 230 ASP B CA 1
ATOM 3806 C C . ASP B 1 230 ? 10.555 -9.766 11.367 1 95.19 230 ASP B C 1
ATOM 3808 O O . ASP B 1 230 ? 9.945 -10.391 10.5 1 95.19 230 ASP B O 1
ATOM 3812 N N . PRO B 1 231 ? 11.617 -9.016 11.117 1 93.62 231 PRO B N 1
ATOM 3813 C CA . PRO B 1 231 ? 12.062 -8.859 9.734 1 93.62 231 PRO B CA 1
ATOM 3814 C C . PRO B 1 231 ? 12.438 -10.188 9.078 1 93.62 231 PRO B C 1
ATOM 3816 O O . PRO B 1 231 ? 12.414 -10.305 7.852 1 93.62 231 PRO B O 1
ATOM 3819 N N . ASP B 1 232 ? 12.688 -11.172 9.922 1 93.81 232 ASP B N 1
ATOM 3820 C CA . ASP B 1 232 ? 13.078 -12.477 9.391 1 93.81 232 ASP B CA 1
ATOM 3821 C C . ASP B 1 232 ? 11.875 -13.211 8.805 1 93.81 232 ASP B C 1
ATOM 3823 O O . ASP B 1 232 ? 12.031 -14.211 8.094 1 93.81 232 ASP B O 1
ATOM 3827 N N . TRP B 1 233 ? 10.789 -12.695 9.047 1 95.69 233 TRP B N 1
ATOM 3828 C CA . TRP B 1 233 ? 9.586 -13.328 8.516 1 95.69 233 TRP B CA 1
ATOM 3829 C C . TRP B 1 233 ? 9.133 -12.656 7.227 1 95.69 233 TRP B C 1
ATOM 3831 O O . TRP B 1 233 ? 8.188 -13.109 6.582 1 95.69 233 TRP B O 1
ATOM 3841 N N . ILE B 1 234 ? 9.75 -11.617 6.789 1 95.62 234 ILE B N 1
ATOM 3842 C CA . ILE B 1 234 ? 9.398 -10.891 5.574 1 95.62 234 ILE B CA 1
ATOM 3843 C C . ILE B 1 234 ? 10.086 -11.531 4.375 1 95.62 234 ILE B C 1
ATOM 3845 O O . ILE B 1 234 ? 11.312 -11.68 4.363 1 95.62 234 ILE B O 1
ATOM 3849 N N . THR B 1 235 ? 9.383 -11.883 3.365 1 91.06 235 THR B N 1
ATOM 3850 C CA . THR B 1 235 ? 9.93 -12.539 2.182 1 91.06 235 THR B CA 1
ATOM 3851 C C . THR B 1 235 ? 9.289 -11.984 0.913 1 91.06 235 THR B C 1
ATOM 3853 O O . THR B 1 235 ? 8.203 -11.406 0.962 1 91.06 235 THR B O 1
ATOM 3856 N N . ILE B 1 236 ? 9.789 -12.047 -0.272 1 84.06 236 ILE B N 1
ATOM 3857 C CA . ILE B 1 236 ? 9.281 -11.609 -1.568 1 84.06 236 ILE B CA 1
ATOM 3858 C C . ILE B 1 236 ? 9.102 -12.82 -2.48 1 84.06 236 ILE B C 1
ATOM 3860 O O . ILE B 1 236 ? 8.258 -12.812 -3.381 1 84.06 236 ILE B O 1
ATOM 3864 N N . VAL B 1 237 ? 9.883 -13.828 -2.516 1 68.62 237 VAL B N 1
ATOM 3865 C CA . VAL B 1 237 ? 9.742 -15.07 -3.277 1 68.62 237 VAL B CA 1
ATOM 3866 C C . VAL B 1 237 ? 9.711 -16.266 -2.324 1 68.62 237 VAL B C 1
ATOM 3868 O O . VAL B 1 237 ? 10.336 -16.234 -1.259 1 68.62 237 VAL B O 1
#

Nearest PDB structures (foldseek):
  6cni-assembly1_A  TM=7.842E-01  e=2.497E-09  Homo sapiens
  6cni-assembly1_B  TM=8.154E-01  e=9.598E-09  Homo sapiens
  3mxo-assembly2_B  TM=7.863E-01  e=6.371E-09  Homo sapiens
  3o0t-assembly2_A-2  TM=7.82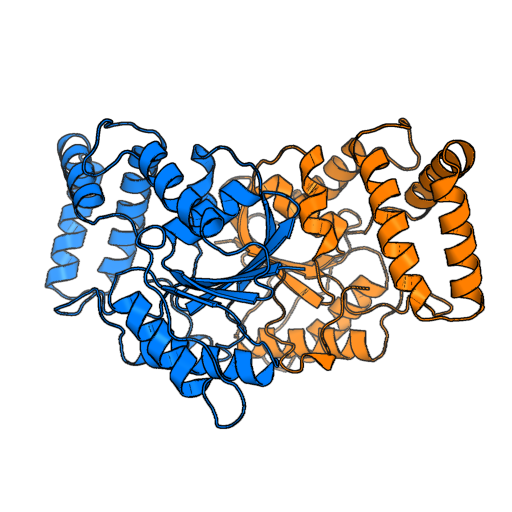7E-01  e=6.009E-09  Homo sapiens
  3mxo-assembly2_A-2  TM=7.922E-01  e=5.891E-08  Homo sapiens

Radius of gyration: 22.97 Å; Cα contacts (8 Å, |Δi|>4): 944; chains: 2; bounding box: 48×64×52 Å

InterPro domains:
  IPR013078 Histidine phosphatase superfamily, clade-1 [PF00300] (4-224)
  IPR013078 Histidine phosphatase superfamily, clade-1 [SM00855] (3-183)
  IPR029033 Histidine phosphatase superfamily [G3DSA:3.40.50.1240] (2-234)
  IPR029033 Histidine phosphatase superfamily [SSF53254] (1-230)
  IPR051021 Mitochondrial serine/threonine phosphatase [PTHR20935] (4-111)

Secondary structure (DSSP, 8-state):
--EEEEEE---B-SSSS-SSSB-HHHHHHHHHHHHHHHHTT---SEEEE-SSHHHHHHHHHHHHHH-BTTB--PPPEE-GGGSPPPHHHHHHHHHHHHHH-HHHHHHHHHHHHHHHHT-THHHHHHHHHHHHHHHHHHTTTT-S-SS--HHHHHHHHHHHHHTS-TT-SEEEEEE-HHHHHHHHHHHTT--GGGTHHHHTTPPTT-EEEEEEETTEEEEEEEEE-TT--SGGG----/--EEEEEE---B-TTSS-SSSB-HHHHHHHHHHHHHHHHTT---SEEEE-SSHHHHHHHHHHHHHH-STT---PPPEE-GGGSPPPHHHHHHHHHHHHHH-HHHHHHHHHHHHHHHHT-THHHHHHHHHHHHHHHHHHTTTT-S-SS--HHHHHHHHHHHHHTS-TT-SEEEEEE-HHHHHHHHHHHTT--GGGTHHHHTTPPTT-EEEEEEETTEEEEEEEEE-TT--SGGG----

pLDDT: mean 91.11, std 8.57, range [53.75, 98.75]

Organism: Leptospira biflexa serovar Patoc (strain Patoc 1 / ATCC 23582 / Paris) (NCBI:txid456481)